Protein AF-0000000085128795 (afdb_homodimer)

Radius of gyration: 24.46 Å; Cα contacts (8 Å, |Δi|>4): 981; chains: 2; bounding box: 59×66×56 Å

Nearest PDB structures (foldseek):
  2ia2-assembly3_B  TM=6.670E-01  e=1.224E-24  Rhodococcus jostii RHA1
  2ia2-assembly1_A  TM=6.596E-01  e=5.952E-24  Rhodococcus jostii RHA1
  2g7u-assembly1_A  TM=6.505E-01  e=7.144E-24  Rhodococcus jostii RHA1
  1mkm-assembly1_B  TM=7.700E-01  e=2.634E-20  Thermotoga maritima
  3r4k-assembly2_D  TM=6.517E-01  e=7.341E-21  Ruegeria sp. TM1040

Foldseek 3Di:
DPCVVVVVVVVVVVPDDVLVVLLVVLLVVCDPVHFKDFLVRSCVVSVHDSVSSVVSQVVCVVVQQWDDDPRMIGGGPVVVVVLCVVLVPDPLQVLLAVLQVVLCVVVVFKKWKWFDDQQWTATQDIDHHVPDDPPPDDHGDIDGLQQDQQSLQQCLPPALVRQCVSVVHFADDAQDPPRDGTSVSSRVQSPVCVVVQKGWDACRNHHQKIKIKGFQAEPVRHGGMIMMTIDGNVPDDPVCVVVSNVSRNVSSVVSNVVCCPPPVPVSD/DPCVVVVVVVVVVVPDDVLVVLLVVLLVVCDPVHFKDFLVRSCVVSVHDSVSSVVSQVVCVVVQQWDDDPRMIGGGPVVVVVLCVVLVPDVLQVLLAVLQVVLCVVVVFKKWKWFDDQQWTATQDIDHHVPDDPPPDDHGDIDGLQQDQQSLQQCLPPALVRQCVSVVHFADDAQDPPRDGGSVSSRVQSPVCVVVQKGWDACRNHHQKIKIKGFQAEPVRHGGMIIMGIDGNVPDDPVCVVVRNVSRNVSSVVSNVVCCPPPVPVSD

Solvent-accessible surface area (backbone atoms only — not comparable to full-atom values): 27539 Å² total; per-residue (Å²): 138,78,67,64,72,61,54,64,61,55,54,53,60,70,39,46,42,62,59,31,53,51,45,52,53,55,58,63,61,46,30,62,94,40,49,66,44,36,64,71,58,49,13,62,74,66,70,44,58,60,68,56,43,48,22,42,49,50,35,36,35,75,66,31,43,25,40,74,59,91,72,34,36,32,72,24,72,50,33,26,40,50,22,26,28,44,53,69,57,31,62,64,47,60,62,36,47,64,51,36,46,54,49,19,67,73,70,63,30,32,19,40,32,29,33,78,54,89,59,25,26,34,27,63,35,71,37,66,43,88,88,47,84,77,62,98,71,47,58,28,36,74,45,55,16,81,30,32,39,47,21,40,22,52,47,30,86,54,50,63,68,58,43,26,60,64,62,72,38,53,71,39,84,64,71,34,93,64,17,39,54,27,42,67,53,43,40,55,53,21,53,53,22,51,74,72,57,38,21,69,46,59,21,25,64,49,79,58,36,26,32,43,12,10,44,20,36,39,84,79,65,46,67,68,26,14,28,29,38,46,40,57,46,89,68,67,52,78,88,47,48,65,56,50,51,51,52,39,43,50,43,20,50,51,45,28,51,48,42,54,69,75,36,55,66,77,50,102,138,77,68,65,71,61,54,62,62,55,54,53,58,70,38,44,41,63,57,32,53,51,44,53,52,56,59,63,61,47,30,62,93,41,50,66,44,36,62,69,59,50,14,63,74,67,70,46,57,60,68,57,45,48,22,42,49,49,36,36,35,75,66,31,42,26,39,74,59,89,72,34,34,31,73,24,72,50,32,26,41,49,23,26,29,42,53,70,58,31,63,65,48,60,62,37,45,64,51,36,46,54,49,19,68,74,70,62,32,31,19,40,33,29,34,77,55,89,60,25,26,32,26,63,34,71,37,67,44,88,88,44,84,77,63,95,70,48,58,30,36,74,46,54,17,79,31,32,37,48,22,40,22,53,46,30,85,53,49,62,68,56,44,26,62,64,63,72,37,52,72,40,83,65,70,34,92,62,17,39,54,27,42,67,55,42,42,55,52,21,52,56,22,50,73,70,56,39,23,69,45,58,20,25,64,48,79,59,37,28,32,43,13,10,45,20,37,39,84,80,64,47,67,70,27,14,29,29,38,47,40,58,46,88,67,67,51,79,87,47,47,67,57,51,51,51,52,38,43,49,44,18,50,51,46,29,51,50,40,55,70,74,36,55,68,75,49,101

InterPro domains:
  IPR005471 Transcription regulator IclR, N-terminal [PF09339] (19-68)
  IPR005471 Transcription regulator IclR, N-terminal [PS51077] (17-77)
  IPR005471 Transcription regulator IclR, N-terminal [SM00346] (17-105)
  IPR014757 Transcription regulator IclR, C-terminal [PF01614] (86-254)
  IPR014757 Transcription regulator IclR, C-terminal [PS51078] (78-261)
  IPR029016 GAF-like domain superfamily [G3DSA:3.30.450.40] (86-261)
  IPR036388 Winged helix-like DNA-binding domain superfamily [G3DSA:1.10.10.10] (9-85)
  IPR036390 Winged helix DNA-binding domain superfamily [SSF46785] (17-87)
  IPR050707 HTH-type Transcriptional Regulators in Metabolic Pathways [PTHR30136] (10-256)

Structure (mmCIF, N/CA/C/O backbone):
data_AF-0000000085128795-model_v1
#
loop_
_entity.id
_entity.type
_entity.pdbx_description
1 polymer 'Transcriptional regulator, IclR family'
#
loop_
_atom_site.group_PDB
_atom_site.id
_atom_site.type_symbol
_atom_site.label_atom_id
_atom_site.label_alt_id
_atom_site.label_comp_id
_atom_site.label_asym_id
_atom_site.label_entity_id
_atom_site.label_seq_id
_atom_site.pdbx_PDB_ins_code
_atom_site.Cartn_x
_atom_site.Cartn_y
_atom_site.Cartn_z
_atom_site.occupancy
_atom_site.B_iso_or_equiv
_atom_site.auth_seq_id
_atom_site.auth_comp_id
_atom_site.auth_asym_id
_atom_site.auth_atom_id
_atom_site.pdbx_PDB_model_num
ATOM 1 N N . MET A 1 1 ? -24.094 -35.375 -10.688 1 26.33 1 MET A N 1
ATOM 2 C CA . MET A 1 1 ? -23.062 -35.125 -9.68 1 26.33 1 MET A CA 1
ATOM 3 C C . MET A 1 1 ? -22.719 -33.625 -9.602 1 26.33 1 MET A C 1
ATOM 5 O O . MET A 1 1 ? -21.672 -33.25 -9.078 1 26.33 1 MET A O 1
ATOM 9 N N . SER A 1 2 ? -23.234 -32.812 -10.508 1 31.98 2 SER A N 1
ATOM 10 C CA . SER A 1 2 ? -23.266 -31.484 -11.117 1 31.98 2 SER A CA 1
ATOM 11 C C . SER A 1 2 ? -23.734 -30.438 -10.117 1 31.98 2 SER A C 1
ATOM 13 O O . SER A 1 2 ? -23.656 -29.234 -10.391 1 31.98 2 SER A O 1
ATOM 15 N N . ASP A 1 3 ? -24.656 -30.844 -9.211 1 33.97 3 ASP A N 1
ATOM 16 C CA . ASP A 1 3 ? -25.594 -29.984 -8.484 1 33.97 3 ASP A CA 1
ATOM 17 C C . ASP A 1 3 ? -24.906 -29.328 -7.285 1 33.97 3 ASP A C 1
ATOM 19 O O . ASP A 1 3 ? -25.531 -28.547 -6.559 1 33.97 3 ASP A O 1
ATOM 23 N N . THR A 1 4 ? -23.875 -29.969 -6.727 1 34.75 4 THR A N 1
ATOM 24 C CA . THR A 1 4 ? -23.312 -29.594 -5.434 1 34.75 4 THR A CA 1
ATOM 25 C C . THR A 1 4 ? -22.609 -28.234 -5.535 1 34.75 4 THR A C 1
ATOM 27 O O . THR A 1 4 ? -22.281 -27.625 -4.516 1 34.75 4 THR A O 1
ATOM 30 N N . SER A 1 5 ? -22.016 -27.953 -6.652 1 36.72 5 SER A N 1
ATOM 31 C CA . SER A 1 5 ? -21.25 -26.719 -6.816 1 36.72 5 SER A CA 1
ATOM 32 C C . SER A 1 5 ? -22.141 -25.484 -6.688 1 36.72 5 SER A C 1
ATOM 34 O O . SER A 1 5 ? -21.641 -24.375 -6.52 1 36.72 5 SER A O 1
ATOM 36 N N . GLU A 1 6 ? -23.422 -25.531 -7.113 1 38.31 6 GLU A N 1
ATOM 37 C CA . GLU A 1 6 ? -24.453 -24.5 -7.086 1 38.31 6 GLU A CA 1
ATOM 38 C C . GLU A 1 6 ? -24.812 -24.125 -5.656 1 38.31 6 GLU A C 1
ATOM 40 O O . GLU A 1 6 ? -25.344 -23.031 -5.414 1 38.31 6 GLU A O 1
ATOM 45 N N . THR A 1 7 ? -24.844 -25.062 -4.668 1 38.91 7 THR A N 1
ATOM 46 C CA . THR A 1 7 ? -25.344 -24.891 -3.309 1 38.91 7 THR A CA 1
ATOM 47 C C . THR A 1 7 ? -24.359 -24.078 -2.477 1 38.91 7 THR A C 1
ATOM 49 O O . THR A 1 7 ? -24.734 -23.469 -1.47 1 38.91 7 THR A O 1
ATOM 52 N N . LEU A 1 8 ? -23.047 -24.312 -2.629 1 39.19 8 LEU A N 1
ATOM 53 C CA . LEU A 1 8 ? -22.047 -23.594 -1.871 1 39.19 8 LEU A CA 1
ATOM 54 C C . LEU A 1 8 ? -22 -22.125 -2.287 1 39.19 8 LEU A C 1
ATOM 56 O O . LEU A 1 8 ? -21.594 -21.266 -1.507 1 39.19 8 LEU A O 1
ATOM 60 N N . SER A 1 9 ? -22.266 -21.766 -3.543 1 43.81 9 SER A N 1
ATOM 61 C CA . SER A 1 9 ? -22.344 -20.406 -4.082 1 43.81 9 SER A CA 1
ATOM 62 C C . SER A 1 9 ? -23.531 -19.656 -3.492 1 43.81 9 SER A C 1
ATOM 64 O O . SER A 1 9 ? -23.438 -18.438 -3.25 1 43.81 9 SER A O 1
ATOM 66 N N . ASN A 1 10 ? -24.688 -20.281 -3.357 1 47.84 10 ASN A N 1
ATOM 67 C CA . ASN A 1 10 ? -25.969 -19.766 -2.895 1 47.84 10 ASN A CA 1
ATOM 68 C C . ASN A 1 10 ? -25.938 -19.422 -1.405 1 47.84 10 ASN A C 1
ATOM 70 O O . ASN A 1 10 ? -26.562 -18.469 -0.963 1 47.84 10 ASN A O 1
ATOM 74 N N . ASP A 1 11 ? -25.328 -20.312 -0.564 1 50.31 11 ASP A N 1
ATOM 75 C CA . ASP A 1 11 ? -25.281 -20.156 0.885 1 50.31 11 ASP A CA 1
ATOM 76 C C . ASP A 1 11 ? -24.391 -18.969 1.274 1 50.31 11 ASP A C 1
ATOM 78 O O . ASP A 1 11 ? -24.594 -18.344 2.311 1 50.31 11 ASP A O 1
ATOM 82 N N . ASN A 1 12 ? -23.359 -18.703 0.501 1 56 12 ASN A N 1
ATOM 83 C CA . ASN A 1 12 ? -22.469 -17.578 0.759 1 56 12 ASN A CA 1
ATOM 84 C C . ASN A 1 12 ? -23.203 -16.25 0.657 1 56 12 ASN A C 1
ATOM 86 O O . ASN A 1 12 ? -22.875 -15.297 1.373 1 56 12 ASN A O 1
ATOM 90 N N . ASP A 1 13 ? -24.203 -16.266 -0.21 1 63.09 13 ASP A N 1
ATOM 91 C CA . ASP A 1 13 ? -25 -15.062 -0.358 1 63.09 13 ASP A CA 1
ATOM 92 C C . ASP A 1 13 ? -25.812 -14.781 0.911 1 63.09 13 ASP A C 1
ATOM 94 O O . ASP A 1 13 ? -26.109 -13.625 1.219 1 63.09 13 ASP A O 1
ATOM 98 N N . ARG A 1 14 ? -26.047 -15.961 1.597 1 70.25 14 ARG A N 1
ATOM 99 C CA . ARG A 1 14 ? -26.859 -15.812 2.797 1 70.25 14 ARG A CA 1
ATOM 100 C C . ARG A 1 14 ? -26.094 -15.078 3.895 1 70.25 14 ARG A C 1
ATOM 102 O O . ARG A 1 14 ? -26.703 -14.391 4.727 1 70.25 14 ARG A O 1
ATOM 109 N N . TYR A 1 15 ? -24.844 -15.047 3.832 1 84.69 15 TYR A N 1
ATOM 110 C CA . TYR A 1 15 ? -24.094 -14.461 4.945 1 84.69 15 TYR A CA 1
ATOM 111 C C . TYR A 1 15 ? -23.391 -13.18 4.52 1 84.69 15 TYR A C 1
ATOM 113 O O . TYR A 1 15 ? -22.641 -12.586 5.301 1 84.69 15 TYR A O 1
ATOM 121 N N . THR A 1 16 ? -23.797 -12.719 3.336 1 87.69 16 THR A N 1
ATOM 122 C CA . THR A 1 16 ? -23.172 -11.5 2.836 1 87.69 16 THR A CA 1
ATOM 123 C C . THR A 1 16 ? -23.812 -10.266 3.463 1 87.69 16 THR A C 1
ATOM 125 O O . THR A 1 16 ? -25.031 -10.211 3.631 1 87.69 16 THR A O 1
ATOM 128 N N . VAL A 1 17 ? -22.984 -9.359 3.869 1 94.81 17 VAL A N 1
ATOM 129 C CA . VAL A 1 17 ? -23.453 -8.047 4.309 1 94.81 17 VAL A CA 1
ATOM 130 C C . VAL A 1 17 ? -23.484 -7.086 3.123 1 94.81 17 VAL A C 1
ATOM 132 O O . VAL A 1 17 ? -22.453 -6.496 2.768 1 94.81 17 VAL A O 1
ATOM 135 N N . PRO A 1 18 ? -24.656 -6.844 2.58 1 93.69 18 PRO A N 1
ATOM 136 C CA . PRO A 1 18 ? -24.75 -6.141 1.3 1 93.69 18 PRO A CA 1
ATOM 137 C C . PRO A 1 18 ? -24.141 -4.738 1.348 1 93.69 18 PRO A C 1
ATOM 139 O O . PRO A 1 18 ? -23.453 -4.336 0.417 1 93.69 18 PRO A O 1
ATOM 142 N N . ALA A 1 19 ? -24.438 -4.008 2.379 1 94.38 19 ALA A N 1
ATOM 143 C CA . ALA A 1 19 ? -23.938 -2.639 2.461 1 94.38 19 ALA A CA 1
ATOM 144 C C . ALA A 1 19 ? -22.422 -2.611 2.492 1 94.38 19 ALA A C 1
ATOM 146 O O . ALA A 1 19 ? -21.797 -1.716 1.92 1 94.38 19 ALA A O 1
ATOM 147 N N . LEU A 1 20 ? -21.859 -3.564 3.199 1 95.94 20 LEU A N 1
ATOM 148 C CA . LEU A 1 20 ? -20.406 -3.68 3.24 1 95.94 20 LEU A CA 1
ATOM 149 C C . LEU A 1 20 ? -19.859 -4.027 1.864 1 95.94 20 LEU A C 1
ATOM 151 O O . LEU A 1 20 ? -18.906 -3.393 1.396 1 95.94 20 LEU A O 1
ATOM 155 N N . GLU A 1 21 ? -20.406 -4.984 1.238 1 95.94 21 GLU A N 1
ATOM 156 C CA . GLU A 1 21 ? -19.984 -5.383 -0.1 1 95.94 21 GLU A CA 1
ATOM 157 C C . GLU A 1 21 ? -20.078 -4.215 -1.079 1 95.94 21 GLU A C 1
ATOM 159 O O . GLU A 1 21 ? -19.141 -3.955 -1.829 1 95.94 21 GLU A O 1
ATOM 164 N N . ARG A 1 22 ? -21.203 -3.523 -1.051 1 95.62 22 ARG A N 1
ATOM 165 C CA . ARG A 1 22 ? -21.422 -2.395 -1.952 1 95.62 22 ARG A CA 1
ATOM 166 C C . ARG A 1 22 ? -20.391 -1.291 -1.696 1 95.62 22 ARG A C 1
ATOM 168 O O . ARG A 1 22 ? -19.875 -0.688 -2.639 1 95.62 22 ARG A O 1
ATOM 175 N N . GLY A 1 23 ? -20.188 -1.008 -0.43 1 96.44 23 GLY A N 1
ATOM 176 C CA . GLY A 1 23 ? -19.203 0.012 -0.087 1 96.44 23 GLY A CA 1
ATOM 177 C C . GLY A 1 23 ? -17.812 -0.309 -0.587 1 96.44 23 GLY A C 1
ATOM 178 O O . GLY A 1 23 ? -17.109 0.571 -1.088 1 96.44 23 GLY A O 1
ATOM 179 N N . LEU A 1 24 ? -17.406 -1.567 -0.455 1 95.5 24 LEU A N 1
ATOM 180 C CA . LEU A 1 24 ? -16.078 -1.993 -0.903 1 95.5 24 LEU A CA 1
ATOM 181 C C . LEU A 1 24 ? -15.992 -1.984 -2.426 1 95.5 24 LEU A C 1
ATOM 183 O O . LEU A 1 24 ? -14.953 -1.643 -2.99 1 95.5 24 LEU A O 1
ATOM 187 N N . ARG A 1 25 ? -17.047 -2.361 -3.074 1 95.31 25 ARG A N 1
ATOM 188 C CA . ARG A 1 25 ? -17.094 -2.268 -4.531 1 95.31 25 ARG A CA 1
ATOM 189 C C . ARG A 1 25 ? -16.984 -0.818 -4.988 1 95.31 25 ARG A C 1
ATOM 191 O O . ARG A 1 25 ? -16.344 -0.53 -6.004 1 95.31 25 ARG A O 1
ATOM 198 N N . LEU A 1 26 ? -17.688 0.051 -4.285 1 96.69 26 LEU A N 1
ATOM 199 C CA . LEU A 1 26 ? -17.594 1.477 -4.582 1 96.69 26 LEU A CA 1
ATOM 200 C C . LEU A 1 26 ? -16.156 1.96 -4.496 1 96.69 26 LEU A C 1
ATOM 202 O O . LEU A 1 26 ? -15.672 2.654 -5.395 1 96.69 26 LEU A O 1
ATOM 206 N N . LEU A 1 27 ? -15.422 1.588 -3.455 1 94.75 27 LEU A N 1
ATOM 207 C CA . LEU A 1 27 ? -14.023 1.962 -3.293 1 94.75 27 LEU A CA 1
ATOM 208 C C . LEU A 1 27 ? -13.18 1.441 -4.453 1 94.75 27 LEU A C 1
ATOM 210 O O . LEU A 1 27 ? -12.281 2.135 -4.934 1 94.75 27 LEU A O 1
ATOM 214 N N . ALA A 1 28 ? -13.547 0.274 -4.91 1 92.19 28 ALA A N 1
ATOM 215 C CA . ALA A 1 28 ? -12.781 -0.39 -5.961 1 92.19 28 ALA A CA 1
ATOM 216 C C . ALA A 1 28 ? -12.977 0.299 -7.309 1 92.19 28 ALA A C 1
ATOM 218 O O . ALA A 1 28 ? -12.25 0.032 -8.266 1 92.19 28 ALA A O 1
ATOM 219 N N . CYS A 1 29 ? -13.969 1.166 -7.434 1 94.12 29 CYS A N 1
ATOM 220 C CA . CYS A 1 29 ? -14.203 1.895 -8.68 1 94.12 29 CYS A CA 1
ATOM 221 C C . CYS A 1 29 ? -13.086 2.9 -8.938 1 94.12 29 CYS A C 1
ATOM 223 O O . CYS A 1 29 ? -12.883 3.326 -10.078 1 94.12 29 CYS A O 1
ATOM 225 N N . PHE A 1 30 ? -12.445 3.328 -7.875 1 92.75 30 PHE A N 1
ATOM 226 C CA . PHE A 1 30 ? -11.352 4.285 -8.016 1 92.75 30 PHE A CA 1
ATOM 227 C C . PHE A 1 30 ? -10.07 3.584 -8.445 1 92.75 30 PHE A C 1
ATOM 229 O O . PHE A 1 30 ? -9.5 2.803 -7.68 1 92.75 30 PHE A O 1
ATOM 236 N N . THR A 1 31 ? -9.656 3.781 -9.68 1 88.19 31 THR A N 1
ATOM 237 C CA . THR A 1 31 ? -8.484 3.139 -10.266 1 88.19 31 THR A CA 1
ATOM 238 C C . THR A 1 31 ? -7.539 4.18 -10.852 1 88.19 31 THR A C 1
ATOM 240 O O . THR A 1 31 ? -7.891 5.352 -10.969 1 88.19 31 THR A O 1
ATOM 243 N N . PRO A 1 32 ? -6.324 3.76 -11.125 1 81.19 32 PRO A N 1
ATOM 244 C CA . PRO A 1 32 ? -5.398 4.707 -11.75 1 81.19 32 PRO A CA 1
ATOM 245 C C . PRO A 1 32 ? -5.949 5.305 -13.047 1 81.19 32 PRO A C 1
ATOM 247 O O . PRO A 1 32 ? -5.711 6.477 -13.336 1 81.19 32 PRO A O 1
ATOM 250 N N . SER A 1 33 ? -6.652 4.57 -13.805 1 85.81 33 SER A N 1
ATOM 251 C CA . SER A 1 33 ? -7.211 5.062 -15.062 1 85.81 33 SER A CA 1
ATOM 252 C C . SER A 1 33 ? -8.445 5.922 -14.82 1 85.81 33 SER A C 1
ATOM 254 O O . SER A 1 33 ? -8.859 6.691 -15.695 1 85.81 33 SER A O 1
ATOM 256 N N . GLN A 1 34 ? -9.086 5.832 -13.664 1 91.75 34 GLN A N 1
ATOM 257 C CA . GLN A 1 34 ? -10.242 6.633 -13.266 1 91.75 34 GLN A CA 1
ATOM 258 C C . GLN A 1 34 ? -10.18 6.996 -11.789 1 91.75 34 GLN A C 1
ATOM 260 O O . GLN A 1 34 ? -10.945 6.461 -10.977 1 91.75 34 GLN A O 1
ATOM 265 N N . PRO A 1 35 ? -9.391 7.969 -11.508 1 90.62 35 PRO A N 1
ATOM 266 C CA . PRO A 1 35 ? -9.109 8.258 -10.102 1 90.62 35 PRO A CA 1
ATOM 267 C C . PRO A 1 35 ? -10.164 9.164 -9.461 1 90.62 35 PRO A C 1
ATOM 269 O O . PRO A 1 35 ? -10.188 9.32 -8.242 1 90.62 35 PRO A O 1
ATOM 272 N N . VAL A 1 36 ? -11.047 9.789 -10.289 1 93.81 36 VAL A N 1
ATOM 273 C CA . VAL A 1 36 ? -12.008 10.758 -9.789 1 93.81 36 VAL A CA 1
ATOM 274 C C . VAL A 1 36 ? -13.422 10.352 -10.211 1 93.81 36 VAL A C 1
ATOM 276 O O . VAL A 1 36 ? -13.633 9.922 -11.352 1 93.81 36 VAL A O 1
ATOM 279 N N . TRP A 1 37 ? -14.289 10.453 -9.258 1 95.88 37 TRP A N 1
ATOM 280 C CA . TRP A 1 37 ? -15.68 10.125 -9.547 1 95.88 37 TRP A CA 1
ATOM 281 C C . TRP A 1 37 ? -16.625 11.172 -8.969 1 95.88 37 TRP A C 1
ATOM 283 O O . TRP A 1 37 ? -16.344 11.758 -7.922 1 95.88 37 TRP A O 1
ATOM 293 N N . SER A 1 38 ? -17.734 11.391 -9.641 1 97.06 38 SER A N 1
ATOM 294 C CA . SER A 1 38 ? -18.859 12.094 -9.047 1 97.06 38 SER A CA 1
ATOM 295 C C . SER A 1 38 ? -19.906 11.109 -8.516 1 97.06 38 SER A C 1
ATOM 297 O O . SER A 1 38 ? -19.953 9.953 -8.945 1 97.06 38 SER A O 1
ATOM 299 N N . ALA A 1 39 ? -20.688 11.609 -7.625 1 96.38 39 ALA A N 1
ATOM 300 C CA . ALA A 1 39 ? -21.703 10.75 -7.016 1 96.38 39 ALA A CA 1
ATOM 301 C C . ALA A 1 39 ? -22.672 10.211 -8.07 1 96.38 39 ALA A C 1
ATOM 303 O O . ALA A 1 39 ? -22.938 9.008 -8.109 1 96.38 39 ALA A O 1
ATOM 304 N N . PRO A 1 40 ? -23.141 11.023 -9.039 1 96.44 40 PRO A N 1
ATOM 305 C CA . PRO A 1 40 ? -24.062 10.5 -10.062 1 96.44 40 PRO A CA 1
ATOM 306 C C . PRO A 1 40 ? -23.391 9.453 -10.953 1 96.44 40 PRO A C 1
ATOM 308 O O . PRO A 1 40 ? -24.031 8.445 -11.305 1 96.44 40 PRO A O 1
ATOM 311 N N . ASP A 1 41 ? -22.219 9.641 -11.312 1 97.19 41 ASP A N 1
ATOM 312 C CA . ASP A 1 41 ? -21.5 8.688 -12.164 1 97.19 41 ASP A CA 1
ATOM 313 C C . ASP A 1 41 ? -21.312 7.352 -11.445 1 97.19 41 ASP A C 1
ATOM 315 O O . ASP A 1 41 ? -21.438 6.289 -12.062 1 97.19 41 ASP A O 1
ATOM 319 N N . LEU A 1 42 ? -21 7.41 -10.156 1 97.31 42 LEU A N 1
ATOM 320 C CA . LEU A 1 42 ? -20.859 6.184 -9.375 1 97.31 42 LEU A CA 1
ATOM 321 C C . LEU A 1 42 ? -22.188 5.441 -9.281 1 97.31 42 LEU A C 1
ATOM 323 O O . LEU A 1 42 ? -22.234 4.215 -9.375 1 97.31 42 LEU A O 1
ATOM 327 N N . ALA A 1 43 ? -23.234 6.191 -9.086 1 97.56 43 ALA A N 1
ATOM 328 C CA . ALA A 1 43 ? -24.562 5.586 -9.008 1 97.56 43 ALA A CA 1
ATOM 329 C C . ALA A 1 43 ? -24.906 4.832 -10.289 1 97.56 43 ALA A C 1
ATOM 331 O O . ALA A 1 43 ? -25.391 3.705 -10.242 1 97.56 43 ALA A O 1
ATOM 332 N N . ARG A 1 44 ? -24.641 5.438 -11.414 1 97.12 44 ARG A N 1
ATOM 333 C CA . ARG A 1 44 ? -24.891 4.82 -12.711 1 97.12 44 ARG A CA 1
ATOM 334 C C . ARG A 1 44 ? -24.031 3.582 -12.906 1 97.12 44 ARG A C 1
ATOM 336 O O . ARG A 1 44 ? -24.531 2.527 -13.305 1 97.12 44 ARG A O 1
ATOM 343 N N . THR A 1 45 ? -22.781 3.699 -12.578 1 95.75 45 THR A N 1
ATOM 344 C CA . THR A 1 45 ? -21.812 2.627 -12.797 1 95.75 45 THR A CA 1
ATOM 345 C C . THR A 1 45 ? -22.141 1.42 -11.922 1 95.75 45 THR A C 1
ATOM 347 O O . THR A 1 45 ? -22 0.275 -12.359 1 95.75 45 THR A O 1
ATOM 350 N N . LEU A 1 46 ? -22.578 1.646 -10.703 1 96.44 46 LEU A N 1
ATOM 351 C CA . LEU A 1 46 ? -22.828 0.568 -9.758 1 96.44 46 LEU A CA 1
ATOM 352 C C . LEU A 1 46 ? -24.297 0.136 -9.797 1 96.44 46 LEU A C 1
ATOM 354 O O . LEU A 1 46 ? -24.688 -0.812 -9.109 1 96.44 46 LEU A O 1
ATOM 358 N N . ALA A 1 47 ? -25.047 0.805 -10.594 1 97.06 47 ALA A N 1
ATOM 359 C CA . ALA A 1 47 ? -26.484 0.528 -10.695 1 97.06 47 ALA A CA 1
ATOM 360 C C . ALA A 1 47 ? -27.141 0.551 -9.312 1 97.06 47 ALA A C 1
ATOM 362 O O . ALA A 1 47 ? -27.844 -0.395 -8.938 1 97.06 47 ALA A O 1
ATOM 363 N N . LEU A 1 48 ? -26.906 1.609 -8.586 1 96.81 48 LEU A N 1
ATOM 364 C CA . LEU A 1 48 ? -27.453 1.826 -7.254 1 96.81 48 LEU A CA 1
ATOM 365 C C . LEU A 1 48 ? -28.188 3.158 -7.184 1 96.81 48 LEU A C 1
ATOM 367 O O . LEU A 1 48 ? -27.859 4.094 -7.922 1 96.81 48 LEU A O 1
ATOM 371 N N . PRO A 1 49 ? -29.188 3.234 -6.297 1 96.12 49 PRO A N 1
ATOM 372 C CA . PRO A 1 49 ? -29.844 4.527 -6.086 1 96.12 49 PRO A CA 1
ATOM 373 C C . PRO A 1 49 ? -28.859 5.613 -5.629 1 96.12 49 PRO A C 1
ATOM 375 O O . PRO A 1 49 ? -27.953 5.336 -4.855 1 96.12 49 PRO A O 1
ATOM 378 N N . ARG A 1 50 ? -29.141 6.852 -6.07 1 95.19 50 ARG A N 1
ATOM 379 C CA . ARG A 1 50 ? -28.281 7.98 -5.746 1 95.19 50 ARG A CA 1
ATOM 380 C C . ARG A 1 50 ? -28.188 8.172 -4.234 1 95.19 50 ARG A C 1
ATOM 382 O O . ARG A 1 50 ? -27.125 8.523 -3.719 1 95.19 50 ARG A O 1
ATOM 389 N N . SER A 1 51 ? -29.25 7.93 -3.584 1 94.44 51 SER A N 1
ATOM 390 C CA . SER A 1 51 ? -29.25 8.117 -2.137 1 94.44 51 SER A CA 1
ATOM 391 C C . SER A 1 51 ? -28.344 7.113 -1.444 1 94.44 51 SER A C 1
ATOM 393 O O . SER A 1 51 ? -27.672 7.449 -0.465 1 94.44 51 SER A O 1
ATOM 395 N N . THR A 1 52 ? -28.312 5.949 -1.923 1 94.75 52 THR A N 1
ATOM 396 C CA . THR A 1 52 ? -27.453 4.902 -1.388 1 94.75 52 THR A CA 1
ATOM 397 C C . THR A 1 52 ? -25.984 5.262 -1.592 1 94.75 52 THR A C 1
ATOM 399 O O . THR A 1 52 ? -25.172 5.172 -0.659 1 94.75 52 THR A O 1
ATOM 402 N N . VAL A 1 53 ? -25.688 5.688 -2.762 1 96.88 53 VAL A N 1
ATOM 403 C CA . VAL A 1 53 ? -24.312 6.051 -3.092 1 96.88 53 VAL A CA 1
ATOM 404 C C . VAL A 1 53 ? -23.875 7.25 -2.248 1 96.88 53 VAL A C 1
ATOM 406 O O . VAL A 1 53 ? -22.75 7.273 -1.725 1 96.88 53 VAL A O 1
ATOM 409 N N . PHE A 1 54 ? -24.766 8.156 -2.123 1 95.38 54 PHE A N 1
ATOM 410 C CA . PHE A 1 54 ? -24.438 9.344 -1.341 1 95.38 54 PHE A CA 1
ATOM 411 C C . PHE A 1 54 ? -24.094 8.969 0.099 1 95.38 54 PHE A C 1
ATOM 413 O O . PHE A 1 54 ? -23.141 9.484 0.676 1 95.38 54 PHE A O 1
ATOM 420 N N . ARG A 1 55 ? -24.875 8.133 0.672 1 96.38 55 ARG A N 1
ATOM 421 C CA . ARG A 1 55 ? -24.625 7.711 2.047 1 96.38 55 ARG A CA 1
ATOM 422 C C . ARG A 1 55 ? -23.312 6.953 2.16 1 96.38 55 ARG A C 1
ATOM 424 O O . ARG A 1 55 ? -22.578 7.105 3.143 1 96.38 55 ARG A O 1
ATOM 431 N N . MET A 1 56 ? -23.078 6.137 1.218 1 97.19 56 MET A N 1
ATOM 432 C CA . MET A 1 56 ? -21.812 5.41 1.218 1 97.19 56 MET A CA 1
ATOM 433 C C . MET A 1 56 ? -20.625 6.367 1.097 1 97.19 56 MET A C 1
ATOM 435 O O . MET A 1 56 ? -19.641 6.234 1.822 1 97.19 56 MET A O 1
ATOM 439 N N . LEU A 1 57 ? -20.797 7.289 0.183 1 97.38 57 LEU A N 1
ATOM 440 C CA . LEU A 1 57 ? -19.734 8.273 -0.02 1 97.38 57 LEU A CA 1
ATOM 441 C C . LEU A 1 57 ? -19.484 9.07 1.256 1 97.38 57 LEU A C 1
ATOM 443 O O . LEU A 1 57 ? -18.328 9.297 1.635 1 97.38 57 LEU A O 1
ATOM 447 N N . THR A 1 58 ? -20.531 9.469 1.87 1 96.19 58 THR A N 1
ATOM 448 C CA . THR A 1 58 ? -20.422 10.234 3.107 1 96.19 58 THR A CA 1
ATOM 449 C C . THR A 1 58 ? -19.719 9.414 4.188 1 96.19 58 THR A C 1
ATOM 451 O O . THR A 1 58 ? -18.844 9.914 4.887 1 96.19 58 THR A O 1
ATOM 454 N N . THR A 1 59 ? -20.109 8.18 4.328 1 96.5 59 THR A N 1
ATOM 455 C CA . THR A 1 59 ? -19.516 7.285 5.309 1 96.5 59 THR A CA 1
ATOM 456 C C . THR A 1 59 ? -18.016 7.113 5.035 1 96.5 59 THR A C 1
ATOM 458 O O . THR A 1 59 ? -17.203 7.246 5.945 1 96.5 59 THR A O 1
ATOM 461 N N . LEU A 1 60 ? -17.656 6.824 3.801 1 96.62 60 LEU A N 1
ATOM 462 C CA . LEU A 1 60 ? -16.281 6.602 3.402 1 96.62 60 LEU A CA 1
ATOM 463 C C . LEU A 1 60 ? -15.445 7.871 3.572 1 96.62 60 LEU A C 1
ATOM 465 O O . LEU A 1 60 ? -14.273 7.805 3.945 1 96.62 60 LEU A O 1
ATOM 469 N N . GLU A 1 61 ? -16.062 9.008 3.236 1 94.75 61 GLU A N 1
ATOM 470 C CA . GLU A 1 61 ? -15.375 10.289 3.42 1 94.75 61 GLU A CA 1
ATOM 471 C C . GLU A 1 61 ? -15.102 10.562 4.895 1 94.75 61 GLU A C 1
ATOM 473 O O . GLU A 1 61 ? -13.984 10.938 5.262 1 94.75 61 GLU A O 1
ATOM 478 N N . ASN A 1 62 ? -16.078 10.32 5.734 1 92.75 62 ASN A N 1
ATOM 479 C CA . ASN A 1 62 ? -15.938 10.555 7.168 1 92.75 62 ASN A CA 1
ATOM 480 C C . ASN A 1 62 ? -14.867 9.664 7.781 1 92.75 62 ASN A C 1
ATOM 482 O O . ASN A 1 62 ? -14.195 10.062 8.742 1 92.75 62 ASN A O 1
ATOM 486 N N . MET A 1 63 ? -14.695 8.562 7.191 1 93.12 63 MET A N 1
ATOM 487 C CA . MET A 1 63 ? -13.727 7.613 7.734 1 93.12 63 MET A CA 1
ATOM 488 C C . MET A 1 63 ? -12.367 7.797 7.078 1 93.12 63 MET A C 1
ATOM 490 O O . MET A 1 63 ? -11.422 7.059 7.379 1 93.12 63 MET A O 1
ATOM 494 N N . GLY A 1 64 ? -12.25 8.656 6.121 1 91.62 64 GLY A N 1
ATOM 495 C CA . GLY A 1 64 ? -10.961 9.016 5.535 1 91.62 64 GLY A CA 1
ATOM 496 C C . GLY A 1 64 ? -10.602 8.18 4.324 1 91.62 64 GLY A C 1
ATOM 497 O O . GLY A 1 64 ? -9.531 8.352 3.742 1 91.62 64 GLY A O 1
ATOM 498 N N . TYR A 1 65 ? -11.469 7.246 3.873 1 93.88 65 TYR A N 1
ATOM 499 C CA . TYR A 1 65 ? -11.188 6.391 2.729 1 93.88 65 TYR A CA 1
ATOM 500 C C . TYR A 1 65 ? -11.375 7.148 1.419 1 93.88 65 TYR A C 1
ATOM 502 O O . TYR A 1 65 ? -10.852 6.742 0.379 1 93.88 65 TYR A O 1
ATOM 510 N N . LEU A 1 66 ? -12.188 8.211 1.537 1 94.19 66 LEU A N 1
ATOM 511 C CA . LEU A 1 66 ? -12.375 9.102 0.4 1 94.19 66 LEU A CA 1
ATOM 512 C C . LEU A 1 66 ? -12.141 10.555 0.809 1 94.19 66 LEU A C 1
ATOM 514 O O . LEU A 1 66 ? -12.266 10.898 1.986 1 94.19 66 LEU A O 1
ATOM 518 N N . GLN A 1 67 ? -11.758 11.32 -0.081 1 91.31 67 GLN A N 1
ATOM 519 C CA . GLN A 1 67 ? -11.672 12.766 0.043 1 91.31 67 GLN A CA 1
ATOM 520 C C . GLN A 1 67 ? -12.531 13.469 -1.003 1 91.31 67 GLN A C 1
ATOM 522 O O . GLN A 1 67 ? -12.578 13.047 -2.16 1 91.31 67 GLN A O 1
ATOM 527 N N . ARG A 1 68 ? -13.172 14.453 -0.566 1 92 68 ARG A N 1
ATOM 528 C CA . ARG A 1 68 ? -14.078 15.172 -1.449 1 92 68 ARG A CA 1
ATOM 529 C C . ARG A 1 68 ? -13.531 16.547 -1.797 1 92 68 ARG A C 1
ATOM 531 O O . ARG A 1 68 ? -12.977 17.234 -0.936 1 92 68 ARG A O 1
ATOM 538 N N . SER A 1 69 ? -13.508 16.906 -2.994 1 89.31 69 SER A N 1
ATOM 539 C CA . SER A 1 69 ? -13.258 18.25 -3.502 1 89.31 69 SER A CA 1
ATOM 540 C C . SER A 1 69 ? -14.414 18.75 -4.371 1 89.31 69 SER A C 1
ATOM 542 O O . SER A 1 69 ? -14.523 18.359 -5.535 1 89.31 69 SER A O 1
ATOM 544 N N . GLY A 1 70 ? -15.172 19.609 -3.764 1 91.94 70 GLY A N 1
ATOM 545 C CA . GLY A 1 70 ? -16.391 19.969 -4.477 1 91.94 70 GLY A CA 1
ATOM 546 C C . GLY A 1 70 ? -17.359 18.812 -4.613 1 91.94 70 GLY A C 1
ATOM 547 O O . GLY A 1 70 ? -17.797 18.234 -3.615 1 91.94 70 GLY A O 1
ATOM 548 N N . THR A 1 71 ? -17.594 18.422 -5.875 1 92.88 71 THR A N 1
ATOM 549 C CA . THR A 1 71 ? -18.516 17.328 -6.133 1 92.88 71 THR A CA 1
ATOM 550 C C . THR A 1 71 ? -17.75 16.078 -6.547 1 92.88 71 THR A C 1
ATOM 552 O O . THR A 1 71 ? -18.359 15.078 -6.941 1 92.88 71 THR A O 1
ATOM 555 N N . GLU A 1 72 ? -16.484 16.172 -6.453 1 94.88 72 GLU A N 1
ATOM 556 C CA . GLU A 1 72 ? -15.648 15.062 -6.91 1 94.88 72 GLU A CA 1
ATOM 557 C C . GLU A 1 72 ? -15.023 14.32 -5.734 1 94.88 72 GLU A C 1
ATOM 559 O O . GLU A 1 72 ? -14.68 14.93 -4.719 1 94.88 72 GLU A O 1
ATOM 564 N N . TYR A 1 73 ? -14.93 13.07 -5.918 1 95.12 73 TYR A N 1
ATOM 565 C CA . TYR A 1 73 ? -14.359 12.211 -4.891 1 95.12 73 TYR A CA 1
ATOM 566 C C . TYR A 1 73 ? -13.094 11.531 -5.395 1 95.12 73 TYR A C 1
ATOM 568 O O . TYR A 1 73 ? -13 11.164 -6.57 1 95.12 73 TYR A O 1
ATOM 576 N N . ARG A 1 74 ? -12.117 11.297 -4.461 1 93.5 74 ARG A N 1
ATOM 577 C CA . ARG A 1 74 ? -10.891 10.531 -4.672 1 93.5 74 ARG A CA 1
ATOM 578 C C . ARG A 1 74 ? -10.57 9.656 -3.463 1 93.5 74 ARG A C 1
ATOM 580 O O . ARG A 1 74 ? -11.148 9.844 -2.387 1 93.5 74 ARG A O 1
ATOM 587 N N . LEU A 1 75 ? -9.727 8.734 -3.732 1 91 75 LEU A N 1
ATOM 588 C CA . LEU A 1 75 ? -9.305 7.922 -2.598 1 91 75 LEU A CA 1
ATOM 589 C C . LEU A 1 75 ? -8.602 8.773 -1.547 1 91 75 LEU A C 1
ATOM 591 O O . LEU A 1 75 ? -7.84 9.688 -1.888 1 91 75 LEU A O 1
ATOM 595 N N . GLY A 1 76 ? -8.922 8.492 -0.297 1 89.62 76 GLY A N 1
ATOM 596 C CA . GLY A 1 76 ? -8.266 9.164 0.813 1 89.62 76 GLY A CA 1
ATOM 597 C C . GLY A 1 76 ? -7.121 8.359 1.407 1 89.62 76 GLY A C 1
ATOM 598 O O . GLY A 1 76 ? -6.895 7.211 1.014 1 89.62 76 GLY A O 1
ATOM 599 N N . LEU A 1 77 ? -6.426 8.844 2.4 1 86.94 77 LEU A N 1
ATOM 600 C CA . LEU A 1 77 ? -5.168 8.312 2.92 1 86.94 77 LEU A CA 1
ATOM 601 C C . LEU A 1 77 ? -5.406 7.031 3.713 1 86.94 77 LEU A C 1
ATOM 603 O O . LEU A 1 77 ? -4.488 6.223 3.885 1 86.94 77 LEU A O 1
ATOM 607 N N . SER A 1 78 ? -6.633 6.867 4.215 1 88.81 78 SER A N 1
ATOM 608 C CA . SER A 1 78 ? -6.906 5.711 5.059 1 88.81 78 SER A CA 1
ATOM 609 C C . SER A 1 78 ? -6.734 4.406 4.281 1 88.81 78 SER A C 1
ATOM 611 O O . SER A 1 78 ? -6.543 3.346 4.875 1 88.81 78 SER A O 1
ATOM 613 N N . VAL A 1 79 ? -6.816 4.496 2.93 1 89.06 79 VAL A N 1
ATOM 614 C CA . VAL A 1 79 ? -6.688 3.285 2.125 1 89.06 79 VAL A CA 1
ATOM 615 C C . VAL A 1 79 ? -5.258 2.75 2.221 1 89.06 79 VAL A C 1
ATOM 617 O O . VAL A 1 79 ? -5.008 1.579 1.931 1 89.06 79 VAL A O 1
ATOM 620 N N . LEU A 1 80 ? -4.297 3.58 2.576 1 86.94 80 LEU A N 1
ATOM 621 C CA . LEU A 1 80 ? -2.896 3.18 2.646 1 86.94 80 LEU A CA 1
ATOM 622 C C . LEU A 1 80 ? -2.639 2.32 3.877 1 86.94 80 LEU A C 1
ATOM 624 O O . LEU A 1 80 ? -1.738 1.477 3.873 1 86.94 80 LEU A O 1
ATOM 628 N N . ARG A 1 81 ? -3.426 2.594 4.875 1 84.75 81 ARG A N 1
ATOM 629 C CA . ARG A 1 81 ? -3.215 1.91 6.148 1 84.75 81 ARG A CA 1
ATOM 630 C C . ARG A 1 81 ? -3.326 0.398 5.98 1 84.75 81 ARG A C 1
ATOM 632 O O . ARG A 1 81 ? -2.477 -0.35 6.469 1 84.75 81 ARG A O 1
ATOM 639 N N . LEU A 1 82 ? -4.32 0.017 5.273 1 85.19 82 LEU A N 1
ATOM 640 C CA . LEU A 1 82 ? -4.574 -1.413 5.137 1 85.19 82 LEU A CA 1
ATOM 641 C C . LEU A 1 82 ? -3.449 -2.094 4.367 1 85.19 82 LEU A C 1
ATOM 643 O O . LEU A 1 82 ? -3.012 -3.188 4.734 1 85.19 82 LEU A O 1
ATOM 647 N N . GLY A 1 83 ? -3.049 -1.486 3.277 1 85.56 83 GLY A N 1
ATOM 648 C CA . GLY A 1 83 ? -1.924 -2.031 2.533 1 85.56 83 GLY A CA 1
ATOM 649 C C . GLY A 1 83 ? -0.658 -2.143 3.361 1 85.56 83 GLY A C 1
ATOM 650 O O . GLY A 1 83 ? 0.035 -3.162 3.312 1 85.56 83 GLY A O 1
ATOM 651 N N . TYR A 1 84 ? -0.419 -1.143 4.105 1 84.12 84 TYR A N 1
ATOM 652 C CA . TYR A 1 84 ? 0.72 -1.144 5.016 1 84.12 84 TYR A CA 1
ATOM 653 C C . TYR A 1 84 ? 0.598 -2.264 6.043 1 84.12 84 TYR A C 1
ATOM 655 O O . TYR A 1 84 ? 1.56 -2.994 6.289 1 84.12 84 TYR A O 1
ATOM 663 N N . ASP A 1 85 ? -0.49 -2.297 6.691 1 83.69 85 ASP A N 1
ATOM 664 C CA 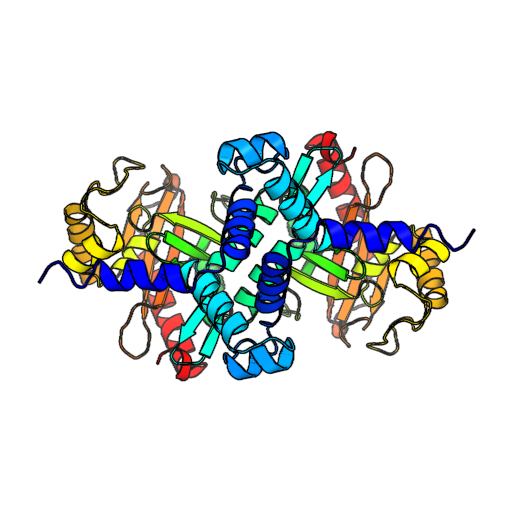. ASP A 1 85 ? -0.704 -3.305 7.727 1 83.69 85 ASP A CA 1
ATOM 665 C C . ASP A 1 85 ? -0.484 -4.711 7.172 1 83.69 85 ASP A C 1
ATOM 667 O O . ASP A 1 85 ? 0.104 -5.562 7.844 1 83.69 85 ASP A O 1
ATOM 671 N N . TYR A 1 86 ? -0.896 -4.871 5.98 1 85.25 86 TYR A N 1
ATOM 672 C CA . TYR A 1 86 ? -0.683 -6.164 5.344 1 85.25 86 TYR A CA 1
ATOM 673 C C . TYR A 1 86 ? 0.803 -6.43 5.125 1 85.25 86 TYR A C 1
ATOM 675 O O . TYR A 1 86 ? 1.318 -7.477 5.531 1 85.25 86 TYR A O 1
ATOM 683 N N . LEU A 1 87 ? 1.457 -5.516 4.516 1 82.56 87 LEU A N 1
ATOM 684 C CA . LEU A 1 87 ? 2.854 -5.711 4.141 1 82.56 87 LEU A CA 1
ATOM 685 C C . LEU A 1 87 ? 3.738 -5.828 5.379 1 82.56 87 LEU A C 1
ATOM 687 O O . LEU A 1 87 ? 4.73 -6.562 5.367 1 82.56 87 LEU A O 1
ATOM 691 N N . SER A 1 88 ? 3.389 -5.078 6.375 1 78.88 88 SER A N 1
ATOM 692 C CA . SER A 1 88 ? 4.184 -5.078 7.598 1 78.88 88 SER A CA 1
ATOM 693 C C . SER A 1 88 ? 4.047 -6.398 8.344 1 78.88 88 SER A C 1
ATOM 695 O O . SER A 1 88 ? 4.855 -6.707 9.227 1 78.88 88 SER A O 1
ATOM 697 N N . THR A 1 89 ? 3.057 -7.102 8.016 1 75.06 89 THR A N 1
ATOM 698 C CA . THR A 1 89 ? 2.846 -8.359 8.727 1 75.06 89 THR A CA 1
ATOM 699 C C . THR A 1 89 ? 3.096 -9.547 7.809 1 75.06 89 THR A C 1
ATOM 701 O O . THR A 1 89 ? 2.924 -10.695 8.219 1 75.06 89 THR A O 1
ATOM 704 N N . GLN A 1 90 ? 3.439 -9.219 6.578 1 73.38 90 GLN A N 1
ATOM 705 C CA . GLN A 1 90 ? 3.709 -10.297 5.629 1 73.38 90 GLN A CA 1
ATOM 706 C C . GLN A 1 90 ? 5.172 -10.727 5.688 1 73.38 90 GLN A C 1
ATOM 708 O O . GLN A 1 90 ? 6.043 -10.062 5.121 1 73.38 90 GLN A O 1
ATOM 713 N N . PRO A 1 91 ? 5.395 -11.742 6.336 1 68.25 91 PRO A N 1
ATOM 714 C CA . PRO A 1 91 ? 6.777 -12.188 6.523 1 68.25 91 PRO A CA 1
ATOM 715 C C . PRO A 1 91 ? 7.512 -12.406 5.203 1 68.25 91 PRO A C 1
ATOM 717 O O . PRO A 1 91 ? 8.703 -12.109 5.098 1 68.25 91 PRO A O 1
ATOM 720 N N . LEU A 1 92 ? 6.809 -12.859 4.238 1 79.88 92 LEU A N 1
ATOM 721 C CA . LEU A 1 92 ? 7.465 -13.195 2.979 1 79.88 92 LEU A CA 1
ATOM 722 C C . LEU A 1 92 ? 8.016 -11.945 2.303 1 79.88 92 LEU A C 1
ATOM 724 O O . LEU A 1 92 ? 9.133 -11.961 1.779 1 79.88 92 LEU A O 1
ATOM 728 N N . ALA A 1 93 ? 7.223 -10.914 2.301 1 79.75 93 ALA A N 1
ATOM 729 C CA . ALA A 1 93 ? 7.684 -9.672 1.688 1 79.75 93 ALA A CA 1
ATOM 730 C C . ALA A 1 93 ? 8.898 -9.109 2.426 1 79.75 93 ALA A C 1
ATOM 732 O O . ALA A 1 93 ? 9.844 -8.641 1.799 1 79.75 93 ALA A O 1
ATOM 733 N N . GLN A 1 94 ? 8.859 -9.18 3.658 1 76.25 94 GLN A N 1
ATOM 734 C CA . GLN A 1 94 ? 9.961 -8.672 4.469 1 76.25 94 GLN A CA 1
ATOM 735 C C . GLN A 1 94 ? 11.219 -9.516 4.277 1 76.25 94 GLN A C 1
ATOM 737 O O . GLN A 1 94 ? 12.32 -8.977 4.125 1 76.25 94 GLN A O 1
ATOM 742 N N . LEU A 1 95 ? 11.07 -10.805 4.219 1 80.69 95 LEU A N 1
ATOM 743 C CA . LEU A 1 95 ? 12.188 -11.727 4.059 1 80.69 95 LEU A CA 1
ATOM 744 C C . LEU A 1 95 ? 12.773 -11.633 2.652 1 80.69 95 LEU A C 1
ATOM 746 O O . LEU A 1 95 ? 13.953 -11.906 2.447 1 80.69 95 LEU A O 1
ATOM 750 N N . ALA A 1 96 ? 11.945 -11.266 1.778 1 88.88 96 ALA A N 1
ATOM 751 C CA . ALA A 1 96 ? 12.352 -11.258 0.376 1 88.88 96 ALA A CA 1
ATOM 752 C C . ALA A 1 96 ? 13.203 -10.023 0.058 1 88.88 96 ALA A C 1
ATOM 754 O O . ALA A 1 96 ? 13.961 -10.023 -0.911 1 88.88 96 ALA A O 1
ATOM 755 N N . GLU A 1 97 ? 13.094 -9.016 0.862 1 85.81 97 GLU A N 1
ATOM 756 C CA . GLU A 1 97 ? 13.695 -7.727 0.54 1 85.81 97 GLU A CA 1
ATOM 757 C C . GLU A 1 97 ? 15.211 -7.859 0.364 1 85.81 97 GLU A C 1
ATOM 759 O O . GLU A 1 97 ? 15.758 -7.461 -0.666 1 85.81 97 GLU A O 1
ATOM 764 N N . PRO A 1 98 ? 15.93 -8.445 1.33 1 86.62 98 PRO A N 1
ATOM 765 C CA . PRO A 1 98 ? 17.375 -8.57 1.151 1 86.62 98 PRO A CA 1
ATOM 766 C C . PRO A 1 98 ? 17.75 -9.477 -0.019 1 86.62 98 PRO A C 1
ATOM 768 O O . PRO A 1 98 ? 18.766 -9.25 -0.679 1 86.62 98 PRO A O 1
ATOM 771 N N . VAL A 1 99 ? 16.984 -10.469 -0.227 1 92.88 99 VAL A N 1
ATOM 772 C CA . VAL A 1 99 ? 17.25 -11.398 -1.328 1 92.88 99 VAL A CA 1
ATOM 773 C C . VAL A 1 99 ? 17.062 -10.672 -2.66 1 92.88 99 VAL A C 1
ATOM 775 O O . VAL A 1 99 ? 17.891 -10.797 -3.562 1 92.88 99 VAL A O 1
ATOM 778 N N . LEU A 1 100 ? 16.016 -9.906 -2.736 1 93.12 100 LEU A N 1
ATOM 779 C CA . LEU A 1 100 ? 15.734 -9.141 -3.947 1 93.12 100 LEU A CA 1
ATOM 780 C C . LEU A 1 100 ? 16.781 -8.055 -4.164 1 93.12 100 LEU A C 1
ATOM 782 O O . LEU A 1 100 ? 17.172 -7.785 -5.301 1 93.12 100 LEU A O 1
ATOM 786 N N . GLN A 1 101 ? 17.188 -7.48 -3.135 1 89.44 101 GLN A N 1
ATOM 787 C CA . GLN A 1 101 ? 18.219 -6.445 -3.219 1 89.44 101 GLN A CA 1
ATOM 788 C C . GLN A 1 101 ? 19.531 -7.016 -3.762 1 89.44 101 GLN A C 1
ATOM 790 O O . GLN A 1 101 ? 20.141 -6.43 -4.66 1 89.44 101 GLN A O 1
ATOM 795 N N . ALA A 1 102 ? 19.953 -8.094 -3.172 1 92.44 102 ALA A N 1
ATOM 796 C CA . ALA A 1 102 ? 21.188 -8.742 -3.627 1 92.44 102 ALA A CA 1
ATOM 797 C C . ALA A 1 102 ? 21.094 -9.133 -5.098 1 92.44 102 ALA A C 1
ATOM 799 O O . ALA A 1 102 ? 22.031 -8.93 -5.863 1 92.44 102 ALA A O 1
ATOM 800 N N . LEU A 1 103 ? 20 -9.648 -5.465 1 94.31 103 LEU A N 1
ATOM 801 C CA . LEU A 1 103 ? 19.766 -10.055 -6.852 1 94.31 103 LEU A CA 1
ATOM 802 C C . LEU A 1 103 ? 19.797 -8.844 -7.781 1 94.31 103 LEU A C 1
ATOM 804 O O . LEU A 1 103 ? 20.406 -8.898 -8.852 1 94.31 103 LEU A O 1
ATOM 808 N N . CYS A 1 104 ? 19.141 -7.816 -7.422 1 91.12 104 CYS A N 1
ATOM 809 C CA . CYS A 1 104 ? 19.109 -6.578 -8.195 1 91.12 104 CYS A CA 1
ATOM 810 C C . CYS A 1 104 ? 20.516 -6.023 -8.375 1 91.12 104 CYS A C 1
ATOM 812 O O . CYS A 1 104 ? 20.891 -5.602 -9.469 1 91.12 104 CYS A O 1
ATOM 814 N N . GLU A 1 105 ? 21.234 -6.016 -7.324 1 88.69 105 GLU A N 1
ATOM 815 C CA . GLU A 1 105 ? 22.594 -5.5 -7.367 1 88.69 105 GLU A CA 1
ATOM 816 C C . GLU A 1 105 ? 23.469 -6.344 -8.281 1 88.69 105 GLU A C 1
ATOM 818 O O . GLU A 1 105 ? 24.312 -5.812 -9.008 1 88.69 105 GLU A O 1
ATOM 823 N N . ARG A 1 106 ? 23.312 -7.598 -8.219 1 90.31 106 ARG A N 1
ATOM 824 C CA . ARG A 1 106 ? 24.125 -8.508 -9.031 1 90.31 106 ARG A CA 1
ATOM 825 C C . ARG A 1 106 ? 23.75 -8.398 -10.5 1 90.31 106 ARG A C 1
ATOM 827 O O . ARG A 1 106 ? 24.625 -8.43 -11.367 1 90.31 106 ARG A O 1
ATOM 834 N N . LEU A 1 107 ? 22.453 -8.227 -10.789 1 88.75 107 LEU A N 1
ATOM 835 C CA . LEU A 1 107 ? 21.984 -8.297 -12.172 1 88.75 107 LEU A CA 1
ATOM 836 C C . LEU A 1 107 ? 21.891 -6.91 -12.781 1 88.75 107 LEU A C 1
ATOM 838 O O . LEU A 1 107 ? 21.984 -6.758 -14.008 1 88.75 107 LEU A O 1
ATOM 842 N N . GLY A 1 108 ? 21.578 -6.008 -11.93 1 86.31 108 GLY A N 1
ATOM 843 C CA . GLY A 1 108 ? 21.359 -4.652 -12.414 1 86.31 108 GLY A CA 1
ATOM 844 C C . GLY A 1 108 ? 19.969 -4.43 -12.984 1 86.31 108 GLY A C 1
ATOM 845 O O . GLY A 1 108 ? 19.766 -3.498 -13.766 1 86.31 108 GLY A O 1
ATOM 846 N N . PHE A 1 109 ? 19.031 -5.348 -12.695 1 87.94 109 PHE A N 1
ATOM 847 C CA . PHE A 1 109 ? 17.672 -5.258 -13.203 1 87.94 109 PHE A CA 1
ATOM 848 C C . PHE A 1 109 ? 16.672 -5.223 -12.062 1 87.94 109 PHE A C 1
ATOM 850 O O . PHE A 1 109 ? 17 -5.547 -10.922 1 87.94 109 PHE A O 1
ATOM 857 N N . THR A 1 110 ? 15.477 -4.809 -12.375 1 89.38 110 THR A N 1
ATOM 858 C CA . THR A 1 110 ? 14.406 -4.809 -11.391 1 89.38 110 THR A CA 1
ATOM 859 C C . THR A 1 110 ? 14.047 -6.23 -10.977 1 89.38 110 THR A C 1
ATOM 861 O O . THR A 1 110 ? 13.977 -7.129 -11.812 1 89.38 110 THR A O 1
ATOM 864 N N . THR A 1 111 ? 13.891 -6.379 -9.727 1 92.75 111 THR A N 1
ATOM 865 C CA . THR A 1 111 ? 13.484 -7.668 -9.172 1 92.75 111 THR A CA 1
ATOM 866 C C . THR A 1 111 ? 12.164 -7.539 -8.422 1 92.75 111 THR A C 1
ATOM 868 O O . THR A 1 111 ? 11.875 -6.496 -7.832 1 92.75 111 THR A O 1
ATOM 871 N N . ASN A 1 112 ? 11.375 -8.633 -8.461 1 93.5 112 ASN A N 1
ATOM 872 C CA . ASN A 1 112 ? 10.031 -8.594 -7.891 1 93.5 112 ASN A CA 1
ATOM 873 C C . ASN A 1 112 ? 9.695 -9.891 -7.172 1 93.5 112 ASN A C 1
ATOM 875 O O . ASN A 1 112 ? 10.258 -10.945 -7.48 1 93.5 112 ASN A O 1
ATOM 879 N N . LEU A 1 113 ? 8.812 -9.742 -6.246 1 94.44 113 LEU A N 1
ATOM 880 C CA . LEU A 1 113 ? 8.117 -10.852 -5.617 1 94.44 113 LEU A CA 1
ATOM 881 C C . LEU A 1 113 ? 6.602 -10.703 -5.754 1 94.44 113 LEU A C 1
ATOM 883 O O . LEU A 1 113 ? 6.066 -9.609 -5.531 1 94.44 113 LEU A O 1
ATOM 887 N N . ALA A 1 114 ? 5.992 -11.742 -6.145 1 94.81 114 ALA A N 1
ATOM 888 C CA . ALA A 1 114 ? 4.547 -11.672 -6.348 1 94.81 114 ALA A CA 1
ATOM 889 C C . ALA A 1 114 ? 3.844 -12.883 -5.754 1 94.81 114 ALA A C 1
ATOM 891 O O . ALA A 1 114 ? 4.461 -13.938 -5.57 1 94.81 114 ALA A O 1
ATOM 892 N N . LEU A 1 115 ? 2.598 -12.688 -5.395 1 94.19 115 LEU A N 1
ATOM 893 C CA . LEU A 1 115 ? 1.719 -13.742 -4.902 1 94.19 115 LEU A CA 1
ATOM 894 C C . LEU A 1 115 ? 0.539 -13.953 -5.844 1 94.19 115 LEU A C 1
ATOM 896 O O . LEU A 1 115 ? 0.206 -13.07 -6.637 1 94.19 115 LEU A O 1
ATOM 900 N N . LEU A 1 116 ? 0.007 -15.172 -5.758 1 93.38 116 LEU A N 1
ATOM 901 C CA . LEU A 1 116 ? -1.184 -15.477 -6.543 1 93.38 116 LEU A CA 1
ATOM 902 C C . LEU A 1 116 ? -2.451 -15.141 -5.762 1 93.38 116 LEU A C 1
ATOM 904 O O . LEU A 1 116 ? -2.59 -15.539 -4.602 1 93.38 116 LEU A O 1
ATOM 908 N N . ASP A 1 117 ? -3.268 -14.375 -6.328 1 90.81 117 ASP A N 1
ATOM 909 C CA . ASP A 1 117 ? -4.598 -14.086 -5.801 1 90.81 117 ASP A CA 1
ATOM 910 C C . ASP A 1 117 ? -5.672 -14.328 -6.863 1 90.81 117 ASP A C 1
ATOM 912 O O . ASP A 1 117 ? -5.949 -13.445 -7.68 1 90.81 117 ASP A O 1
ATOM 916 N N . GLY A 1 118 ? -6.348 -15.484 -6.68 1 89.44 118 GLY A N 1
ATOM 917 C CA . GLY A 1 118 ? -7.234 -15.859 -7.77 1 89.44 118 GLY A CA 1
ATOM 918 C C . GLY A 1 118 ? -6.523 -15.992 -9.102 1 89.44 118 GLY A C 1
ATOM 919 O O . GLY A 1 118 ? -5.555 -16.75 -9.227 1 89.44 118 GLY A O 1
ATOM 920 N N . THR A 1 119 ? -7.004 -15.141 -10.078 1 93.19 119 THR A N 1
ATOM 921 C CA . THR A 1 119 ? -6.453 -15.227 -11.422 1 93.19 119 THR A CA 1
ATOM 922 C C . THR A 1 119 ? -5.422 -14.133 -11.656 1 93.19 119 THR A C 1
ATOM 924 O O . THR A 1 119 ? -5.043 -13.859 -12.797 1 93.19 119 THR A O 1
ATOM 927 N N . SER A 1 120 ? -5.004 -13.547 -10.531 1 93.25 120 SER A N 1
ATOM 928 C CA . SER A 1 120 ? -4.117 -12.391 -10.68 1 93.25 120 SER A CA 1
ATOM 929 C C . SER A 1 120 ? -2.818 -12.594 -9.906 1 93.25 120 SER A C 1
ATOM 931 O O . SER A 1 120 ? -2.791 -13.312 -8.906 1 93.25 120 SER A O 1
ATOM 933 N N . VAL A 1 121 ? -1.799 -11.984 -10.484 1 93.88 121 VAL A N 1
ATOM 934 C CA . VAL A 1 121 ? -0.535 -11.828 -9.766 1 93.88 121 VAL A CA 1
ATOM 935 C C . VAL A 1 121 ? -0.514 -10.484 -9.039 1 93.88 121 VAL A C 1
ATOM 937 O O . VAL A 1 121 ? -0.853 -9.453 -9.625 1 93.88 121 VAL A O 1
ATOM 940 N N . VAL A 1 122 ? -0.195 -10.523 -7.773 1 92 122 VAL A N 1
ATOM 941 C CA . VAL A 1 122 ? -0.082 -9.297 -6.992 1 92 122 VAL A CA 1
ATOM 942 C C . VAL A 1 122 ? 1.368 -9.086 -6.559 1 92 122 VAL A C 1
ATOM 944 O O . VAL A 1 122 ? 1.945 -9.938 -5.875 1 92 122 VAL A O 1
ATOM 947 N N . TYR A 1 123 ? 1.902 -7.953 -6.969 1 90.38 123 TYR A N 1
ATOM 948 C CA . TYR A 1 123 ? 3.277 -7.621 -6.617 1 90.38 123 TYR A CA 1
ATOM 949 C C . TYR A 1 123 ? 3.373 -7.164 -5.164 1 90.38 123 TYR A C 1
ATOM 951 O O . TYR A 1 123 ? 2.689 -6.223 -4.758 1 90.38 123 TYR A O 1
ATOM 959 N N . VAL A 1 124 ? 4.277 -7.816 -4.398 1 89.69 124 VAL A N 1
ATOM 960 C CA . VAL A 1 124 ? 4.305 -7.504 -2.973 1 89.69 124 VAL A CA 1
ATOM 961 C C . VAL A 1 124 ? 5.672 -6.934 -2.596 1 89.69 124 VAL A C 1
ATOM 963 O O . VAL A 1 124 ? 5.84 -6.379 -1.509 1 89.69 124 VAL A O 1
ATOM 966 N N . ALA A 1 125 ? 6.629 -7.066 -3.445 1 88.56 125 ALA A N 1
ATOM 967 C CA . ALA A 1 125 ? 7.941 -6.449 -3.277 1 88.56 125 ALA A CA 1
ATOM 968 C C . ALA A 1 125 ? 8.57 -6.125 -4.629 1 88.56 125 ALA A C 1
ATOM 970 O O . ALA A 1 125 ? 8.352 -6.84 -5.609 1 88.56 125 ALA A O 1
ATOM 971 N N . ARG A 1 126 ? 9.32 -5.094 -4.617 1 88.69 126 ARG A N 1
ATOM 972 C CA . ARG A 1 126 ? 9.992 -4.633 -5.828 1 88.69 126 ARG A CA 1
ATOM 973 C C . ARG A 1 126 ? 11.258 -3.85 -5.488 1 88.69 126 ARG A C 1
ATOM 975 O O . ARG A 1 126 ? 11.242 -2.986 -4.609 1 88.69 126 ARG A O 1
ATOM 982 N N . ILE A 1 127 ? 12.305 -4.23 -6.18 1 86.69 127 ILE A N 1
ATOM 983 C CA . ILE A 1 127 ? 13.555 -3.486 -6.082 1 86.69 127 ILE A CA 1
ATOM 984 C C . ILE A 1 127 ? 14.055 -3.139 -7.484 1 86.69 127 ILE A C 1
ATOM 986 O O . ILE A 1 127 ? 14.156 -4.012 -8.352 1 86.69 127 ILE A O 1
ATOM 990 N N . ALA A 1 128 ? 14.258 -1.848 -7.645 1 83.44 128 ALA A N 1
ATOM 991 C CA . ALA A 1 128 ? 14.727 -1.371 -8.945 1 83.44 128 ALA A CA 1
ATOM 992 C C . ALA A 1 128 ? 16.078 -0.657 -8.805 1 83.44 128 ALA A C 1
ATOM 994 O O . ALA A 1 128 ? 16.328 0.005 -7.801 1 83.44 128 ALA A O 1
ATOM 995 N N . PRO A 1 129 ? 16.875 -0.958 -9.836 1 78.06 129 PRO A N 1
ATOM 996 C CA . PRO A 1 129 ? 18.109 -0.171 -9.82 1 78.06 129 PRO A CA 1
ATOM 997 C C . PRO A 1 129 ? 17.859 1.327 -9.969 1 78.06 129 PRO A C 1
ATOM 999 O O . PRO A 1 129 ? 16.797 1.733 -10.453 1 78.06 129 PRO A O 1
ATOM 1002 N N . ALA A 1 130 ? 18.859 2.139 -9.445 1 63.88 130 ALA A N 1
ATOM 1003 C CA . ALA A 1 130 ? 18.781 3.588 -9.617 1 63.88 130 ALA A CA 1
ATOM 1004 C C . ALA A 1 130 ? 18.688 3.957 -11.102 1 63.88 130 ALA A C 1
ATOM 1006 O O . ALA A 1 130 ? 19.406 3.408 -11.93 1 63.88 130 ALA A O 1
ATOM 1007 N N . GLY A 1 131 ? 17.734 4.746 -11.477 1 59.97 131 GLY A N 1
ATOM 1008 C CA . GLY A 1 131 ? 17.656 5.211 -12.852 1 59.97 131 GLY A CA 1
ATOM 1009 C C . GLY A 1 131 ? 16.906 4.25 -13.758 1 59.97 131 GLY A C 1
ATOM 1010 O O . GLY A 1 131 ? 16.734 4.516 -14.945 1 59.97 131 GLY A O 1
ATOM 1011 N N . ALA A 1 132 ? 16.75 3.113 -13.219 1 58.25 132 ALA A N 1
ATOM 1012 C CA . ALA A 1 132 ? 16.188 2.057 -14.062 1 58.25 132 ALA A CA 1
ATOM 1013 C C . ALA A 1 132 ? 14.82 2.445 -14.602 1 58.25 132 ALA A C 1
ATOM 1015 O O . ALA A 1 132 ? 14.141 3.309 -14.039 1 58.25 132 ALA A O 1
ATOM 1016 N N . PHE A 1 133 ? 14.656 1.74 -15.773 1 50.16 133 PHE A N 1
ATOM 1017 C CA . PHE A 1 133 ? 13.352 1.723 -16.422 1 50.16 133 PHE A CA 1
ATOM 1018 C C . PHE A 1 133 ? 12.242 1.522 -15.406 1 50.16 133 PHE A C 1
ATOM 1020 O O . PHE A 1 133 ? 12.297 0.603 -14.586 1 50.16 133 PHE A O 1
ATOM 1027 N N . GLN A 1 134 ? 11.57 2.602 -15.047 1 54.97 134 GLN A N 1
ATOM 1028 C CA . GLN A 1 134 ? 10.422 2.436 -14.148 1 54.97 134 GLN A CA 1
ATOM 1029 C C . GLN A 1 134 ? 9.273 1.721 -14.859 1 54.97 134 GLN A C 1
ATOM 1031 O O . GLN A 1 134 ? 8.656 2.275 -15.766 1 54.97 134 GLN A O 1
ATOM 1036 N N . GLY A 1 135 ? 9.352 0.368 -15.008 1 57.5 135 GLY A N 1
ATOM 1037 C CA . GLY A 1 135 ? 8.18 -0.308 -15.531 1 57.5 135 GLY A CA 1
ATOM 1038 C C . GLY A 1 135 ? 6.887 0.136 -14.867 1 57.5 135 GLY A C 1
ATOM 1039 O O . GLY A 1 135 ? 6.902 0.984 -13.977 1 57.5 135 GLY A O 1
ATOM 1040 N N . ALA A 1 136 ? 5.828 -0.333 -15.445 1 61.88 136 ALA A N 1
ATOM 1041 C CA . ALA A 1 136 ? 4.469 0.051 -15.07 1 61.88 136 ALA A CA 1
ATOM 1042 C C . ALA A 1 136 ? 4.066 -0.581 -13.734 1 61.88 136 ALA A C 1
ATOM 1044 O O . ALA A 1 136 ? 3.049 -0.212 -13.148 1 61.88 136 ALA A O 1
ATOM 1045 N N . VAL A 1 137 ? 5.016 -1.421 -13.242 1 75.38 137 VAL A N 1
ATOM 1046 C CA . VAL A 1 137 ? 4.508 -2.178 -12.102 1 75.38 137 VAL A CA 1
ATOM 1047 C C . VAL A 1 137 ? 5.094 -1.619 -10.805 1 75.38 137 VAL A C 1
ATOM 1049 O O . VAL A 1 137 ? 6.238 -1.167 -10.781 1 75.38 137 VAL A O 1
ATOM 1052 N N . ARG A 1 138 ? 4.328 -1.634 -9.789 1 79.12 138 ARG A N 1
ATOM 1053 C CA . ARG A 1 138 ? 4.676 -1.239 -8.43 1 79.12 138 ARG A CA 1
ATOM 1054 C C . ARG A 1 138 ? 4.113 -2.225 -7.41 1 79.12 138 ARG A C 1
ATOM 1056 O O . ARG A 1 138 ? 3.328 -3.107 -7.766 1 79.12 138 ARG A O 1
ATOM 1063 N N . VAL A 1 139 ? 4.648 -2.088 -6.258 1 83.44 139 VAL A N 1
ATOM 1064 C CA . VAL A 1 139 ? 4.059 -2.9 -5.199 1 83.44 139 VAL A CA 1
ATOM 1065 C C . VAL A 1 139 ? 2.557 -2.645 -5.125 1 83.44 139 VAL A C 1
ATOM 1067 O O . VAL A 1 139 ? 2.115 -1.491 -5.129 1 83.44 139 VAL A O 1
ATOM 1070 N N . GLY A 1 140 ? 1.806 -3.75 -5.129 1 85.44 140 GLY A N 1
ATOM 1071 C CA . GLY A 1 140 ? 0.355 -3.648 -5.129 1 85.44 140 GLY A CA 1
ATOM 1072 C C . GLY A 1 140 ? -0.253 -3.822 -6.508 1 85.44 140 GLY A C 1
ATOM 1073 O O . GLY A 1 140 ? -1.458 -4.047 -6.637 1 85.44 140 GLY A O 1
ATOM 1074 N N . SER A 1 141 ? 0.546 -3.697 -7.559 1 86 141 SER A N 1
ATOM 1075 C CA . SER A 1 141 ? 0.053 -3.938 -8.906 1 86 141 SER A CA 1
ATOM 1076 C C . SER A 1 141 ? -0.573 -5.324 -9.031 1 86 141 SER A C 1
ATOM 1078 O O . SER A 1 141 ? -0.091 -6.281 -8.43 1 86 141 SER A O 1
ATOM 1080 N N . ARG A 1 142 ? -1.657 -5.328 -9.781 1 88 142 ARG A N 1
ATOM 1081 C CA . ARG A 1 142 ? -2.363 -6.57 -10.078 1 88 142 ARG A CA 1
ATOM 1082 C C . ARG A 1 142 ? -2.436 -6.82 -11.578 1 88 142 ARG A C 1
ATOM 1084 O O . ARG A 1 142 ? -2.904 -5.965 -12.336 1 88 142 ARG A O 1
ATOM 1091 N N . LEU A 1 143 ? -1.877 -7.922 -12.023 1 89.69 143 LEU A N 1
ATOM 1092 C CA . LEU A 1 143 ? -1.87 -8.289 -13.43 1 89.69 143 LEU A CA 1
ATOM 1093 C C . LEU A 1 143 ? -2.412 -9.703 -13.633 1 89.69 143 LEU A C 1
ATOM 1095 O O . LEU A 1 143 ? -2.357 -10.523 -12.711 1 89.69 143 LEU A O 1
ATOM 1099 N N . PRO A 1 144 ? -2.943 -10.008 -14.742 1 92.38 144 PRO A N 1
ATOM 1100 C CA . PRO A 1 144 ? -3.449 -11.359 -14.984 1 92.38 144 PRO A CA 1
ATOM 1101 C C . PRO A 1 144 ? -2.357 -12.422 -14.898 1 92.38 144 PRO A C 1
ATOM 1103 O O . PRO A 1 144 ? -1.328 -12.312 -15.57 1 92.38 144 PRO A O 1
ATOM 1106 N N . ALA A 1 145 ? -2.637 -13.438 -14.188 1 94.94 145 ALA A N 1
ATOM 1107 C CA . ALA A 1 145 ? -1.628 -14.453 -13.906 1 94.94 145 ALA A CA 1
ATOM 1108 C C . ALA A 1 145 ? -1.217 -15.188 -15.172 1 94.94 145 ALA A C 1
ATOM 1110 O O . ALA A 1 145 ? -0.029 -15.438 -15.398 1 94.94 145 ALA A O 1
ATOM 1111 N N . HIS A 1 146 ? -2.123 -15.438 -16.047 1 94.81 146 HIS A N 1
ATOM 1112 C CA . HIS A 1 146 ? -1.829 -16.234 -17.234 1 94.81 146 HIS A CA 1
ATOM 1113 C C . HIS A 1 146 ? -1.019 -15.438 -18.25 1 94.81 146 HIS A C 1
ATOM 1115 O O . HIS A 1 146 ? -0.444 -16 -19.172 1 94.81 146 HIS A O 1
ATOM 1121 N N . ALA A 1 147 ? -0.95 -14.102 -18.062 1 92.38 147 ALA A N 1
ATOM 1122 C CA . ALA A 1 147 ? -0.336 -13.227 -19.062 1 92.38 147 ALA A CA 1
ATOM 1123 C C . ALA A 1 147 ? 0.978 -12.648 -18.547 1 92.38 147 ALA A C 1
ATOM 1125 O O . ALA A 1 147 ? 1.493 -11.672 -19.094 1 92.38 147 ALA A O 1
ATOM 1126 N N . THR A 1 148 ? 1.481 -13.18 -17.5 1 92.5 148 THR A N 1
ATOM 1127 C CA . THR A 1 148 ? 2.752 -12.711 -16.953 1 92.5 148 THR A CA 1
ATOM 1128 C C . THR A 1 148 ? 3.68 -13.891 -16.656 1 92.5 148 THR A C 1
ATOM 1130 O O . THR A 1 148 ? 3.219 -14.984 -16.328 1 92.5 148 THR A O 1
ATOM 1133 N N . VAL A 1 149 ? 4.98 -13.625 -16.766 1 93 149 VAL A N 1
ATOM 1134 C CA . VAL A 1 149 ? 5.969 -14.664 -16.469 1 93 149 VAL A CA 1
ATOM 1135 C C . VAL A 1 149 ? 5.914 -15.031 -14.992 1 93 149 VAL A C 1
ATOM 1137 O O . VAL A 1 149 ? 5.992 -16.219 -14.641 1 93 149 VAL A O 1
ATOM 1140 N N . LEU A 1 150 ? 5.785 -14.078 -14.117 1 94.81 150 LEU A N 1
ATOM 1141 C CA . LEU A 1 150 ? 5.613 -14.344 -12.695 1 94.81 150 LEU A CA 1
ATOM 1142 C C . LEU A 1 150 ? 4.383 -15.211 -12.445 1 94.81 150 LEU A C 1
ATOM 1144 O O . LEU A 1 150 ? 4.41 -16.109 -11.594 1 94.81 150 LEU A O 1
ATOM 1148 N N . GLY A 1 151 ? 3.328 -14.906 -13.164 1 95.94 151 GLY A N 1
ATOM 1149 C CA . GLY A 1 151 ? 2.131 -15.727 -13.062 1 95.94 151 GLY A CA 1
ATOM 1150 C C . GLY A 1 151 ? 2.363 -17.172 -13.461 1 95.94 151 GLY A C 1
ATOM 1151 O O . GLY A 1 151 ? 1.87 -18.094 -12.797 1 95.94 151 GLY A O 1
ATOM 1152 N N . ARG A 1 152 ? 3.088 -17.359 -14.5 1 95.44 152 ARG A N 1
ATOM 1153 C CA . ARG A 1 152 ? 3.424 -18.719 -14.93 1 95.44 152 ARG A CA 1
ATOM 1154 C C . ARG A 1 152 ? 4.215 -19.438 -13.844 1 95.44 152 ARG A C 1
ATOM 1156 O O . ARG A 1 152 ? 4.004 -20.641 -13.617 1 95.44 152 ARG A O 1
ATOM 1163 N N . ALA A 1 153 ? 5.102 -18.781 -13.195 1 96.56 153 ALA A N 1
ATOM 1164 C CA . ALA A 1 153 ? 5.855 -19.391 -12.102 1 96.56 153 ALA A CA 1
ATOM 1165 C C . ALA A 1 153 ? 4.93 -19.797 -10.961 1 96.56 153 ALA A C 1
ATOM 1167 O O . ALA A 1 153 ? 5.133 -20.844 -10.328 1 96.56 153 ALA A O 1
ATOM 1168 N N . LEU A 1 154 ? 3.908 -19.016 -10.734 1 97.19 154 LEU A N 1
ATOM 1169 C CA . LEU A 1 154 ? 2.982 -19.25 -9.633 1 97.19 154 LEU A CA 1
ATOM 1170 C C . LEU A 1 154 ? 2.006 -20.375 -9.961 1 97.19 154 LEU A C 1
ATOM 1172 O O . LEU A 1 154 ? 1.533 -21.078 -9.07 1 97.19 154 LEU A O 1
ATOM 1176 N N . LEU A 1 155 ? 1.742 -20.531 -11.234 1 97.19 155 LEU A N 1
ATOM 1177 C CA . LEU A 1 155 ? 0.743 -21.5 -11.68 1 97.19 155 LEU A CA 1
ATOM 1178 C C . LEU A 1 155 ? 1.399 -22.812 -12.07 1 97.19 155 LEU A C 1
ATOM 1180 O O . LEU A 1 155 ? 0.713 -23.766 -12.453 1 97.19 155 LEU A O 1
ATOM 1184 N N . GLN A 1 156 ? 2.613 -22.891 -11.938 1 95.69 156 GLN A N 1
ATOM 1185 C CA . GLN A 1 156 ? 3.457 -23.922 -12.547 1 95.69 156 GLN A CA 1
ATOM 1186 C C . GLN A 1 156 ? 2.971 -25.312 -12.18 1 95.69 156 GLN A C 1
ATOM 1188 O O . GLN A 1 156 ? 3.072 -26.25 -12.984 1 95.69 156 GLN A O 1
ATOM 1193 N N . ASP A 1 157 ? 2.402 -25.562 -11.055 1 95.06 157 ASP A N 1
ATOM 1194 C CA . ASP A 1 157 ? 2.068 -26.891 -10.562 1 95.06 157 ASP A CA 1
ATOM 1195 C C . ASP A 1 157 ? 0.61 -27.234 -10.859 1 95.06 157 ASP A C 1
ATOM 1197 O O . ASP A 1 157 ? 0.146 -28.328 -10.531 1 95.06 157 ASP A O 1
ATOM 1201 N N . MET A 1 158 ? -0.086 -26.375 -11.43 1 95.25 158 MET A N 1
ATOM 1202 C CA . MET A 1 158 ? -1.51 -26.609 -11.656 1 95.25 158 MET A CA 1
ATOM 1203 C C . MET A 1 158 ? -1.735 -27.391 -12.938 1 95.25 158 MET A C 1
ATOM 1205 O O . MET A 1 158 ? -1.061 -27.172 -13.945 1 95.25 158 MET A O 1
ATOM 1209 N N . ASP A 1 159 ? -2.617 -28.266 -12.836 1 94.38 159 ASP A N 1
ATOM 1210 C CA . ASP A 1 159 ? -2.98 -29.016 -14.031 1 94.38 159 ASP A CA 1
ATOM 1211 C C . ASP A 1 159 ? -4.137 -28.344 -14.773 1 94.38 159 ASP A C 1
ATOM 1213 O O . ASP A 1 159 ? -4.602 -27.281 -14.375 1 94.38 159 ASP A O 1
ATOM 1217 N N . ALA A 1 160 ? -4.543 -28.984 -15.852 1 93.56 160 ALA A N 1
ATOM 1218 C CA . ALA A 1 160 ? -5.535 -28.375 -16.734 1 93.56 160 ALA A CA 1
ATOM 1219 C C . ALA A 1 160 ? -6.867 -28.188 -16.016 1 93.56 160 ALA A C 1
ATOM 1221 O O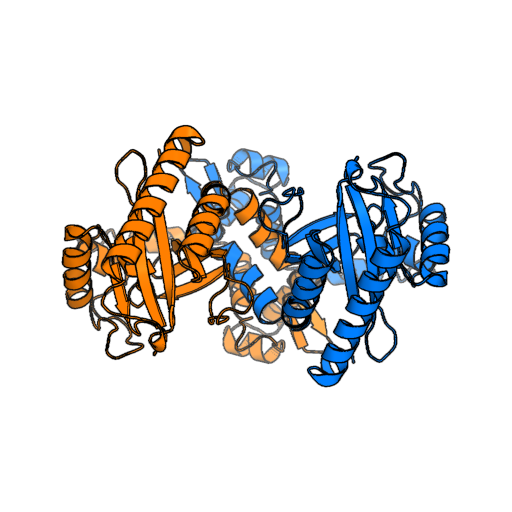 . ALA A 1 160 ? -7.539 -27.156 -16.188 1 93.56 160 ALA A O 1
ATOM 1222 N N . ASP A 1 161 ? -7.27 -29.125 -15.219 1 95.31 161 ASP A N 1
ATOM 1223 C CA . ASP A 1 161 ? -8.539 -29.047 -14.5 1 95.31 161 ASP A CA 1
ATOM 1224 C C . ASP A 1 161 ? -8.508 -27.922 -13.469 1 95.31 161 ASP A C 1
ATOM 1226 O O . ASP A 1 161 ? -9.469 -27.156 -13.344 1 95.31 161 ASP A O 1
ATOM 1230 N N . GLN A 1 162 ? -7.449 -27.875 -12.781 1 95.56 162 GLN A N 1
ATOM 1231 C CA . GLN A 1 162 ? -7.277 -26.812 -11.789 1 95.56 162 GLN A CA 1
ATOM 1232 C C . GLN A 1 162 ? -7.289 -25.438 -12.445 1 95.56 162 GLN A C 1
ATOM 1234 O O . GLN A 1 162 ? -7.871 -24.5 -11.906 1 95.56 162 GLN A O 1
ATOM 1239 N N . LEU A 1 163 ? -6.641 -25.344 -13.57 1 96.44 163 LEU A N 1
ATOM 1240 C CA . LEU A 1 163 ? -6.602 -24.078 -14.297 1 96.44 163 LEU A CA 1
ATOM 1241 C C . LEU A 1 163 ? -7.988 -23.688 -14.797 1 96.44 163 LEU A C 1
ATOM 1243 O O . LEU A 1 163 ? -8.375 -22.516 -14.719 1 96.44 163 LEU A O 1
ATOM 1247 N N . ARG A 1 164 ? -8.719 -24.641 -15.281 1 95.12 164 ARG A N 1
ATOM 1248 C CA . ARG A 1 164 ? -10.078 -24.359 -15.742 1 95.12 164 ARG A CA 1
ATOM 1249 C C . ARG A 1 164 ? -10.953 -23.875 -14.594 1 95.12 164 ARG A C 1
ATOM 1251 O O . ARG A 1 164 ? -11.766 -22.969 -14.773 1 95.12 164 ARG A O 1
ATOM 1258 N N . GLU A 1 165 ? -10.789 -24.5 -13.516 1 94.44 165 GLU A N 1
ATOM 1259 C CA . GLU A 1 165 ? -11.523 -24.078 -12.336 1 94.44 165 GLU A CA 1
ATOM 1260 C C . GLU A 1 165 ? -11.125 -22.656 -11.914 1 94.44 165 GLU A C 1
ATOM 1262 O O . GLU A 1 165 ? -11.992 -21.828 -11.602 1 94.44 165 GLU A O 1
ATOM 1267 N N . LEU A 1 166 ? -9.852 -22.438 -11.906 1 93.88 166 LEU A N 1
ATOM 1268 C CA . LEU A 1 166 ? -9.32 -21.156 -11.477 1 93.88 166 LEU A CA 1
ATOM 1269 C C . LEU A 1 166 ? -9.82 -20.031 -12.391 1 93.88 166 LEU A C 1
ATOM 1271 O O . LEU A 1 166 ? -10.25 -18.984 -11.906 1 93.88 166 LEU A O 1
ATOM 1275 N N . PHE A 1 167 ? -9.789 -20.25 -13.695 1 94.12 167 PHE A N 1
ATOM 1276 C CA . PHE A 1 167 ? -10.062 -19.188 -14.656 1 94.12 167 PHE A CA 1
ATOM 1277 C C . PHE A 1 167 ? -11.523 -19.219 -15.086 1 94.12 167 PHE A C 1
ATOM 1279 O O . PHE A 1 167 ? -11.977 -18.328 -15.812 1 94.12 167 PHE A O 1
ATOM 1286 N N . GLY A 1 168 ? -12.242 -20.156 -14.586 1 89.81 168 GLY A N 1
ATOM 1287 C CA . GLY A 1 168 ? -13.672 -20.234 -14.828 1 89.81 168 GLY A CA 1
ATOM 1288 C C . GLY A 1 168 ? -14.016 -20.656 -16.25 1 89.81 168 GLY A C 1
ATOM 1289 O O . GLY A 1 168 ? -15.078 -20.312 -16.766 1 89.81 168 GLY A O 1
ATOM 1290 N N . GLY A 1 169 ? -13.094 -21.281 -16.875 1 89.69 169 GLY A N 1
ATOM 1291 C CA . GLY A 1 169 ? -13.289 -21.734 -18.25 1 89.69 169 GLY A CA 1
ATOM 1292 C C . GLY A 1 169 ? -11.992 -21.984 -18.984 1 89.69 169 GLY A C 1
ATOM 1293 O O . GLY A 1 169 ? -10.922 -22.016 -18.375 1 89.69 169 GLY A O 1
ATOM 1294 N N . SER A 1 170 ? -12.242 -22.125 -20.297 1 88.88 170 SER A N 1
ATOM 1295 C CA . SER A 1 170 ? -11.078 -22.516 -21.078 1 88.88 170 SER A CA 1
ATOM 1296 C C . SER A 1 170 ? -10.461 -21.328 -21.797 1 88.88 170 SER A C 1
ATOM 1298 O O . SER A 1 170 ? -9.25 -21.297 -22.031 1 88.88 170 SER A O 1
ATOM 1300 N N . GLU A 1 171 ? -11.242 -20.391 -22.078 1 93.44 171 GLU A N 1
ATOM 1301 C CA . GLU A 1 171 ? -10.734 -19.266 -22.844 1 93.44 171 GLU A CA 1
ATOM 1302 C C . GLU A 1 171 ? -10.086 -18.219 -21.938 1 93.44 171 GLU A C 1
ATOM 1304 O O . GLU A 1 171 ? -10.578 -17.969 -20.828 1 93.44 171 GLU A O 1
ATOM 1309 N N . LEU A 1 172 ? -8.977 -17.672 -22.391 1 94.31 172 LEU A N 1
ATOM 1310 C CA . LEU A 1 172 ? -8.242 -16.656 -21.656 1 94.31 172 LEU A CA 1
ATOM 1311 C C . LEU A 1 172 ? -8.102 -15.375 -22.484 1 94.31 172 LEU A C 1
ATOM 1313 O O . LEU A 1 172 ? -7.871 -15.438 -23.688 1 94.31 172 LEU A O 1
ATOM 1317 N N . PRO A 1 173 ? -8.25 -14.242 -21.844 1 90.81 173 PRO A N 1
ATOM 1318 C CA . PRO A 1 173 ? -8.016 -13 -22.594 1 90.81 173 PRO A CA 1
ATOM 1319 C C . PRO A 1 173 ? -6.582 -12.867 -23.094 1 90.81 173 PRO A C 1
ATOM 1321 O O . PRO A 1 173 ? -5.641 -13.25 -22.391 1 90.81 173 PRO A O 1
ATOM 1324 N N . GLN A 1 174 ? -6.434 -12.312 -24.25 1 88.81 174 GLN A N 1
ATOM 1325 C CA . GLN A 1 174 ? -5.105 -12.109 -24.812 1 88.81 174 GLN A CA 1
ATOM 1326 C C . GLN A 1 174 ? -4.676 -10.656 -24.703 1 88.81 174 GLN A C 1
ATOM 1328 O O . GLN A 1 174 ? -5.477 -9.742 -24.953 1 88.81 174 GLN A O 1
ATOM 1333 N N . PHE A 1 175 ? -3.445 -10.453 -24.344 1 85.81 175 PHE A N 1
ATOM 1334 C CA . PHE A 1 175 ? -2.898 -9.109 -24.203 1 85.81 175 PHE A CA 1
ATOM 1335 C C . PHE A 1 175 ? -1.791 -8.875 -25.219 1 85.81 175 PHE A C 1
ATOM 1337 O O . PHE A 1 175 ? -1.439 -7.723 -25.5 1 85.81 175 PHE A O 1
ATOM 1344 N N . SER A 1 176 ? -1.197 -9.883 -25.625 1 83.06 176 SER A N 1
ATOM 1345 C CA . SER A 1 176 ? -0.198 -9.875 -26.688 1 83.06 176 SER A CA 1
ATOM 1346 C C . SER A 1 176 ? -0.212 -11.188 -27.469 1 83.06 176 SER A C 1
ATOM 1348 O O . SER A 1 176 ? -0.981 -12.102 -27.156 1 83.06 176 SER A O 1
ATOM 1350 N N . GLU A 1 177 ? 0.654 -11.297 -28.453 1 83.62 177 GLU A N 1
ATOM 1351 C CA . GLU A 1 177 ? 0.755 -12.523 -29.234 1 83.62 177 GLU A CA 1
ATOM 1352 C C . GLU A 1 177 ? 1.335 -13.664 -28.406 1 83.62 177 GLU A C 1
ATOM 1354 O O . GLU A 1 177 ? 1.086 -14.836 -28.688 1 83.62 177 GLU A O 1
ATOM 1359 N N . SER A 1 178 ? 1.966 -13.305 -27.375 1 84 178 SER A N 1
ATOM 1360 C CA . SER A 1 178 ? 2.633 -14.312 -26.562 1 84 178 SER A CA 1
ATOM 1361 C C . SER A 1 178 ? 1.734 -14.781 -25.422 1 84 178 SER A C 1
ATOM 1363 O O . SER A 1 178 ? 2.049 -15.758 -24.734 1 84 178 SER A O 1
ATOM 1365 N N . THR A 1 179 ? 0.65 -14.102 -25.234 1 89.12 179 THR A N 1
ATOM 1366 C CA . THR A 1 179 ? -0.274 -14.484 -24.172 1 89.12 179 THR A CA 1
ATOM 1367 C C . THR A 1 179 ? -1.059 -15.734 -24.562 1 89.12 179 THR A C 1
ATOM 1369 O O . THR A 1 179 ? -1.668 -15.781 -25.641 1 89.12 179 THR A O 1
ATOM 1372 N N . PRO A 1 180 ? -0.99 -16.75 -23.75 1 92.94 180 PRO A N 1
ATOM 1373 C CA . PRO A 1 180 ? -1.792 -17.938 -24.094 1 92.94 180 PRO A CA 1
ATOM 1374 C C . PRO A 1 180 ? -3.277 -17.609 -24.25 1 92.94 180 PRO A C 1
ATOM 1376 O O . PRO A 1 180 ? -3.83 -16.828 -23.469 1 92.94 180 PRO A O 1
ATOM 1379 N N . ARG A 1 181 ? -3.945 -18.266 -25.188 1 93.5 181 ARG A N 1
ATOM 1380 C CA . ARG A 1 181 ? -5.324 -17.938 -25.531 1 93.5 181 ARG A CA 1
ATOM 1381 C C . ARG A 1 181 ? -6.301 -18.828 -24.766 1 93.5 181 ARG A C 1
ATOM 1383 O O . ARG A 1 181 ? -7.5 -18.547 -24.719 1 93.5 181 ARG A O 1
ATOM 1390 N N . ASP A 1 182 ? -5.77 -19.922 -24.297 1 95.19 182 ASP A N 1
ATOM 1391 C CA . ASP A 1 182 ? -6.633 -20.844 -23.562 1 95.19 182 ASP A CA 1
ATOM 1392 C C . ASP A 1 182 ? -5.836 -21.625 -22.531 1 95.19 182 ASP A C 1
ATOM 1394 O O . ASP A 1 182 ? -4.609 -21.531 -22.469 1 95.19 182 ASP A O 1
ATOM 1398 N N . VAL A 1 183 ? -6.598 -22.359 -21.734 1 96.12 183 VAL A N 1
ATOM 1399 C CA . VAL A 1 183 ? -6.031 -23.109 -20.625 1 96.12 183 VAL A CA 1
ATOM 1400 C C . VAL A 1 183 ? -5.059 -24.156 -21.141 1 96.12 183 VAL A C 1
ATOM 1402 O O . VAL A 1 183 ? -4.039 -24.438 -20.516 1 96.12 183 VAL A O 1
ATOM 1405 N N . GLN A 1 184 ? -5.359 -24.719 -22.266 1 95.38 184 GLN A N 1
ATOM 1406 C CA . GLN A 1 184 ? -4.492 -25.75 -22.812 1 95.38 184 GLN A CA 1
ATOM 1407 C C . GLN A 1 184 ? -3.125 -25.188 -23.188 1 95.38 184 GLN A C 1
ATOM 1409 O O . GLN A 1 184 ? -2.092 -25.781 -22.875 1 95.38 184 GLN A O 1
ATOM 1414 N N . GLN A 1 185 ? -3.158 -24.094 -23.875 1 95.06 185 GLN A N 1
ATOM 1415 C CA . GLN A 1 185 ? -1.909 -23.422 -24.234 1 95.06 185 GLN A CA 1
ATOM 1416 C C . GLN A 1 185 ? -1.127 -23.031 -22.969 1 95.06 185 GLN A C 1
ATOM 1418 O O . GLN A 1 185 ? 0.094 -23.188 -22.922 1 95.06 185 GLN A O 1
ATOM 1423 N N . LEU A 1 186 ? -1.836 -22.516 -22.031 1 95.88 186 LEU A N 1
ATOM 1424 C CA . LEU A 1 186 ? -1.199 -22.141 -20.766 1 95.88 186 LEU A CA 1
ATOM 1425 C C . LEU A 1 186 ? -0.581 -23.359 -20.094 1 95.88 186 LEU A C 1
ATOM 1427 O O . LEU A 1 186 ? 0.559 -23.312 -19.625 1 95.88 186 LEU A O 1
ATOM 1431 N N . GLN A 1 187 ? -1.333 -24.438 -20.062 1 95.88 187 GLN A N 1
ATOM 1432 C CA . GLN A 1 187 ? -0.857 -25.656 -19.422 1 95.88 187 GLN A CA 1
ATOM 1433 C C . GLN A 1 187 ? 0.422 -26.156 -20.094 1 95.88 187 GLN A C 1
ATOM 1435 O O . GLN A 1 187 ? 1.333 -26.641 -19.406 1 95.88 187 GLN A O 1
ATOM 1440 N N . GLN A 1 188 ? 0.51 -26.094 -21.359 1 94.75 188 GLN A N 1
ATOM 1441 C CA . GLN A 1 188 ? 1.702 -26.516 -22.078 1 94.75 188 GLN A CA 1
ATOM 1442 C C . GLN A 1 188 ? 2.918 -25.688 -21.672 1 94.75 188 GLN A C 1
ATOM 1444 O O . GLN A 1 188 ? 4.008 -26.234 -21.484 1 94.75 188 GLN A O 1
ATOM 1449 N N . LEU A 1 189 ? 2.691 -24.469 -21.594 1 94 189 LEU A N 1
ATOM 1450 C CA . LEU A 1 189 ? 3.766 -23.578 -21.156 1 94 189 LEU A CA 1
ATOM 1451 C C . LEU A 1 189 ? 4.203 -23.922 -19.734 1 94 189 LEU A C 1
ATOM 1453 O O . LEU A 1 189 ? 5.402 -23.969 -19.438 1 94 189 LEU A O 1
ATOM 1457 N N . LEU A 1 190 ? 3.256 -24.172 -18.891 1 96.31 190 LEU A N 1
ATOM 1458 C CA . LEU A 1 190 ? 3.543 -24.453 -17.484 1 96.31 190 LEU A CA 1
ATOM 1459 C C . LEU A 1 190 ? 4.32 -25.766 -17.344 1 96.31 190 LEU A C 1
ATOM 1461 O O . LEU A 1 190 ? 5.195 -25.875 -16.484 1 96.31 190 LEU A O 1
ATOM 1465 N N . LEU A 1 191 ? 3.969 -26.734 -18.141 1 95.38 191 LEU A N 1
ATOM 1466 C CA . LEU A 1 191 ? 4.676 -28.016 -18.109 1 95.38 191 LEU A CA 1
ATOM 1467 C C . LEU A 1 191 ? 6.148 -27.828 -18.469 1 95.38 191 LEU A C 1
ATOM 1469 O O . LEU A 1 191 ? 7.023 -28.422 -17.828 1 95.38 191 LEU A O 1
ATOM 1473 N N . GLN A 1 192 ? 6.383 -27.031 -19.438 1 94.38 192 GLN A N 1
ATOM 1474 C CA . GLN A 1 192 ? 7.758 -26.719 -19.812 1 94.38 192 GLN A CA 1
ATOM 1475 C C . GLN A 1 192 ? 8.492 -26 -18.703 1 94.38 192 GLN A C 1
ATOM 1477 O O . GLN A 1 192 ? 9.641 -26.312 -18.391 1 94.38 192 GLN A O 1
ATOM 1482 N N . ASP A 1 193 ? 7.816 -25.031 -18.141 1 95.12 193 ASP A N 1
ATOM 1483 C CA . ASP A 1 193 ? 8.398 -24.266 -17.047 1 95.12 193 ASP A CA 1
ATOM 1484 C C . ASP A 1 193 ? 8.719 -25.172 -15.859 1 95.12 193 ASP A C 1
ATOM 1486 O O . ASP A 1 193 ? 9.758 -25.016 -15.211 1 95.12 193 ASP A O 1
ATOM 1490 N N . ARG A 1 194 ? 7.824 -26.047 -15.562 1 94.5 194 ARG A N 1
ATOM 1491 C CA . ARG A 1 194 ? 8.008 -26.969 -14.445 1 94.5 194 ARG A CA 1
ATOM 1492 C C . ARG A 1 194 ? 9.242 -27.844 -14.648 1 94.5 194 ARG A C 1
ATOM 1494 O O . ARG A 1 194 ? 10.023 -28.047 -13.711 1 94.5 194 ARG A O 1
ATOM 1501 N N . GLU A 1 195 ? 9.406 -28.297 -15.805 1 93.31 195 GLU A N 1
ATOM 1502 C CA . GLU A 1 195 ? 10.547 -29.141 -16.125 1 93.31 195 GLU A CA 1
ATOM 1503 C C . GLU A 1 195 ? 11.867 -28.391 -15.953 1 93.31 195 GLU A C 1
ATOM 1505 O O . GLU A 1 195 ? 12.828 -28.938 -15.422 1 93.31 195 GLU A O 1
ATOM 1510 N N . ARG A 1 196 ? 11.859 -27.219 -16.344 1 91.12 196 ARG A N 1
ATOM 1511 C CA . ARG A 1 196 ? 13.094 -26.438 -16.25 1 91.12 196 ARG A CA 1
ATOM 1512 C C . ARG A 1 196 ? 13.25 -25.812 -14.867 1 91.12 196 ARG A C 1
ATOM 1514 O O . ARG A 1 196 ? 14.352 -25.453 -14.469 1 91.12 196 ARG A O 1
ATOM 1521 N N . GLY A 1 197 ? 12.156 -25.562 -14.188 1 92.44 197 GLY A N 1
ATOM 1522 C CA . GLY A 1 197 ? 12.172 -24.984 -12.852 1 92.44 197 GLY A CA 1
ATOM 1523 C C . GLY A 1 197 ? 12.062 -23.484 -12.844 1 92.44 197 GLY A C 1
ATOM 1524 O O . GLY A 1 197 ? 12.273 -22.844 -11.812 1 92.44 197 GLY A O 1
ATOM 1525 N N . TYR A 1 198 ? 11.867 -22.922 -14.016 1 94.44 198 TYR A N 1
ATOM 1526 C CA . TYR A 1 198 ? 11.711 -21.484 -14.141 1 94.44 198 TYR A CA 1
ATOM 1527 C C . TYR A 1 198 ? 10.828 -21.125 -15.328 1 94.44 198 TYR A C 1
ATOM 1529 O O . TYR A 1 198 ? 10.586 -21.969 -16.203 1 94.44 198 TYR A O 1
ATOM 1537 N N . ALA A 1 199 ? 10.281 -19.938 -15.297 1 94.19 199 ALA A N 1
ATOM 1538 C CA . ALA A 1 199 ? 9.539 -19.391 -16.422 1 94.19 199 ALA A CA 1
ATOM 1539 C C . ALA A 1 199 ? 10.297 -18.219 -17.062 1 94.19 199 ALA A C 1
ATOM 1541 O O . ALA A 1 199 ? 10.992 -17.469 -16.359 1 94.19 199 ALA A O 1
ATOM 1542 N N . MET A 1 200 ? 10.188 -18.156 -18.312 1 90.12 200 MET A N 1
ATOM 1543 C CA . MET A 1 200 ? 10.82 -17.062 -19.047 1 90.12 200 MET A CA 1
ATOM 1544 C C . MET A 1 200 ? 9.977 -16.656 -20.25 1 90.12 200 MET A C 1
ATOM 1546 O O . MET A 1 200 ? 9.352 -17.5 -20.891 1 90.12 200 MET A O 1
ATOM 1550 N N . GLY A 1 201 ? 9.961 -15.375 -20.453 1 83.25 201 GLY A N 1
ATOM 1551 C CA . GLY A 1 201 ? 9.227 -14.945 -21.625 1 83.25 201 GLY A CA 1
ATOM 1552 C C . GLY A 1 201 ? 9.383 -13.469 -21.922 1 83.25 201 GLY A C 1
ATOM 1553 O O . GLY A 1 201 ? 9.938 -12.719 -21.109 1 83.25 201 GLY A O 1
ATOM 1554 N N . GLU A 1 202 ? 9.039 -13.195 -23.125 1 76.31 202 GLU A N 1
ATOM 1555 C CA . GLU A 1 202 ? 9.047 -11.82 -23.609 1 76.31 202 GLU A CA 1
ATOM 1556 C C . GLU A 1 202 ? 7.648 -11.367 -24.016 1 76.31 202 GLU A C 1
ATOM 1558 O O . GLU A 1 202 ? 6.906 -12.117 -24.656 1 76.31 202 GLU A O 1
ATOM 1563 N N . GLY A 1 203 ? 7.418 -10.117 -23.578 1 65.44 203 GLY A N 1
ATOM 1564 C CA . GLY A 1 203 ? 6.258 -9.43 -24.125 1 65.44 203 GLY A CA 1
ATOM 1565 C C . GLY A 1 203 ? 4.941 -10.031 -23.672 1 65.44 203 GLY A C 1
ATOM 1566 O O . GLY A 1 203 ? 3.938 -9.945 -24.375 1 65.44 203 GLY A O 1
ATOM 1567 N N . PHE A 1 204 ? 4.852 -10.68 -22.641 1 67.5 204 PHE A N 1
ATOM 1568 C CA . PHE A 1 204 ? 3.611 -11.305 -22.188 1 67.5 204 PHE A CA 1
ATOM 1569 C C . PHE A 1 204 ? 2.566 -10.25 -21.859 1 67.5 204 PHE A C 1
ATOM 1571 O O . PHE A 1 204 ? 1.518 -10.18 -22.5 1 67.5 204 PHE A O 1
ATOM 1578 N N . TYR A 1 205 ? 2.785 -9.438 -20.984 1 67.31 205 TYR A N 1
ATOM 1579 C CA . TYR A 1 205 ? 1.839 -8.398 -20.594 1 67.31 205 TYR A CA 1
ATOM 1580 C C . TYR A 1 205 ? 2.182 -7.07 -21.266 1 67.31 205 TYR A C 1
ATOM 1582 O O . TYR A 1 205 ? 1.3 -6.387 -21.797 1 67.31 205 TYR A O 1
ATOM 1590 N N . GLU A 1 206 ? 3.4 -6.668 -21.203 1 65.12 206 GLU A N 1
ATOM 1591 C CA . GLU A 1 206 ? 3.908 -5.445 -21.828 1 65.12 206 GLU A CA 1
ATOM 1592 C C . GLU A 1 206 ? 4.914 -5.762 -22.938 1 65.12 206 GLU A C 1
ATOM 1594 O O . GLU A 1 206 ? 5.949 -6.379 -22.672 1 65.12 206 GLU A O 1
ATOM 1599 N N . PRO A 1 207 ? 4.582 -5.289 -24.094 1 66.44 207 PRO A N 1
ATOM 1600 C CA . PRO A 1 207 ? 5.559 -5.523 -25.156 1 66.44 207 PRO A CA 1
ATOM 1601 C C . PRO A 1 207 ? 6.93 -4.934 -24.844 1 66.44 207 PRO A C 1
ATOM 1603 O O . PRO A 1 207 ? 7.023 -3.857 -24.25 1 66.44 207 PRO A O 1
ATOM 1606 N N . GLY A 1 208 ? 7.969 -5.629 -25.109 1 72.19 208 GLY A N 1
ATOM 1607 C CA . GLY A 1 208 ? 9.32 -5.109 -24.969 1 72.19 208 GLY A CA 1
ATOM 1608 C C . GLY A 1 208 ? 9.945 -5.434 -23.625 1 72.19 208 GLY A C 1
ATOM 1609 O O . GLY A 1 208 ? 11.062 -5 -23.344 1 72.19 208 GLY A O 1
ATOM 1610 N N . VAL A 1 209 ? 9.188 -6.062 -22.781 1 77.69 209 VAL A N 1
ATOM 1611 C CA . VAL A 1 209 ? 9.727 -6.441 -21.484 1 77.69 209 VAL A CA 1
ATOM 1612 C C . VAL A 1 209 ? 9.969 -7.945 -21.438 1 77.69 209 VAL A C 1
ATOM 1614 O O . VAL A 1 209 ? 9.133 -8.727 -21.906 1 77.69 209 VAL A O 1
ATOM 1617 N N . SER A 1 210 ? 11.148 -8.352 -21.062 1 82.88 210 SER A N 1
ATOM 1618 C CA . SER A 1 210 ? 11.469 -9.75 -20.812 1 82.88 210 SER A CA 1
ATOM 1619 C C . SER A 1 210 ? 11.602 -10.023 -19.312 1 82.88 210 SER A C 1
ATOM 1621 O O . SER A 1 210 ? 12.016 -9.148 -18.547 1 82.88 210 SER A O 1
ATOM 1623 N N . SER A 1 211 ? 11.141 -11.219 -19 1 89.44 211 SER A N 1
ATOM 1624 C CA . SER A 1 211 ? 11.18 -11.555 -17.578 1 89.44 211 SER A CA 1
ATOM 1625 C C . SER A 1 211 ? 11.594 -13 -17.359 1 89.44 211 SER A C 1
ATOM 1627 O O . SER A 1 211 ? 11.414 -13.844 -18.234 1 89.44 211 SER A O 1
ATOM 1629 N N . ILE A 1 212 ? 12.266 -13.227 -16.328 1 92.62 212 ILE A N 1
ATOM 1630 C CA . ILE A 1 212 ? 12.555 -14.547 -15.781 1 92.62 212 ILE A CA 1
ATOM 1631 C C . ILE A 1 212 ? 11.961 -14.664 -14.375 1 92.62 212 ILE A C 1
ATOM 1633 O O . ILE A 1 212 ? 12.055 -13.734 -13.578 1 92.62 212 ILE A O 1
ATOM 1637 N N . ALA A 1 213 ? 11.32 -15.805 -14.109 1 96.44 213 ALA A N 1
ATOM 1638 C CA . ALA A 1 213 ? 10.727 -15.984 -12.781 1 96.44 213 ALA A CA 1
ATOM 1639 C C . ALA A 1 213 ? 10.844 -17.438 -12.328 1 96.44 213 ALA A C 1
ATOM 1641 O O . ALA A 1 213 ? 10.82 -18.359 -13.148 1 96.44 213 ALA A O 1
ATOM 1642 N N . ALA A 1 214 ? 10.992 -17.625 -11.07 1 97.12 214 ALA A N 1
ATOM 1643 C CA . ALA A 1 214 ? 11.039 -18.938 -10.453 1 97.12 214 ALA A CA 1
ATOM 1644 C C . ALA A 1 214 ? 10.086 -19.031 -9.266 1 97.12 214 ALA A C 1
ATOM 1646 O O . ALA A 1 214 ? 9.875 -18.031 -8.562 1 97.12 214 ALA A O 1
ATOM 1647 N N . PRO A 1 215 ? 9.5 -20.219 -9.078 1 96.62 215 PRO A N 1
ATOM 1648 C CA . PRO A 1 215 ? 8.617 -20.391 -7.926 1 96.62 215 PRO A CA 1
ATOM 1649 C C . PRO A 1 215 ? 9.375 -20.453 -6.602 1 96.62 215 PRO A C 1
ATOM 1651 O O . PRO A 1 215 ? 10.477 -21 -6.543 1 96.62 215 PRO A O 1
ATOM 1654 N N . VAL A 1 216 ? 8.82 -19.844 -5.617 1 95.44 216 VAL A N 1
ATOM 1655 C CA . VAL A 1 216 ? 9.258 -20 -4.234 1 95.44 216 VAL A CA 1
ATOM 1656 C C . VAL A 1 216 ? 8.375 -21.047 -3.539 1 95.44 216 VAL A C 1
ATOM 1658 O O . VAL A 1 216 ? 7.152 -20.906 -3.512 1 95.44 216 VAL A O 1
ATOM 1661 N N . ARG A 1 217 ? 8.992 -22 -3.02 1 91.88 217 ARG A N 1
ATOM 1662 C CA . ARG A 1 217 ? 8.242 -23.125 -2.469 1 91.88 217 ARG A CA 1
ATOM 1663 C C . ARG A 1 217 ? 8.414 -23.203 -0.956 1 91.88 217 ARG A C 1
ATOM 1665 O O . ARG A 1 217 ? 9.453 -22.828 -0.419 1 91.88 217 ARG A O 1
ATOM 1672 N N . ASP A 1 218 ? 7.355 -23.672 -0.333 1 87.06 218 ASP A N 1
ATOM 1673 C CA . ASP A 1 218 ? 7.465 -23.906 1.104 1 87.06 218 ASP A CA 1
ATOM 1674 C C . ASP A 1 218 ? 8.055 -25.281 1.391 1 87.06 218 ASP A C 1
ATOM 1676 O O . ASP A 1 218 ? 8.57 -25.938 0.486 1 87.06 218 ASP A O 1
ATOM 1680 N N . ALA A 1 219 ? 7.977 -25.641 2.654 1 82.5 219 ALA A N 1
ATOM 1681 C CA . ALA A 1 219 ? 8.609 -26.891 3.092 1 82.5 219 ALA A CA 1
ATOM 1682 C C . ALA A 1 219 ? 7.922 -28.094 2.475 1 82.5 219 ALA A C 1
ATOM 1684 O O . ALA A 1 219 ? 8.539 -29.156 2.303 1 82.5 219 ALA A O 1
ATOM 1685 N N . GLN A 1 220 ? 6.668 -27.953 2.104 1 85.56 220 GLN A N 1
ATOM 1686 C CA . GLN A 1 220 ? 5.906 -29.062 1.527 1 85.56 220 GLN A CA 1
ATOM 1687 C C . GLN A 1 220 ? 6.004 -29.062 0.005 1 85.56 220 GLN A C 1
ATOM 1689 O O . GLN A 1 220 ? 5.398 -29.906 -0.662 1 85.56 220 GLN A O 1
ATOM 1694 N N . GLY A 1 221 ? 6.715 -28.156 -0.545 1 88.06 221 GLY A N 1
ATOM 1695 C CA . GLY A 1 221 ? 6.91 -28.078 -1.985 1 88.06 221 GLY A CA 1
ATOM 1696 C C . GLY A 1 221 ? 5.836 -27.281 -2.693 1 88.06 221 GLY A C 1
ATOM 1697 O O . GLY A 1 221 ? 5.812 -27.219 -3.924 1 88.06 221 GLY A O 1
ATOM 1698 N N . ARG A 1 222 ? 4.992 -26.734 -1.918 1 91.19 222 ARG A N 1
ATOM 1699 C CA . ARG A 1 222 ? 3.932 -25.938 -2.508 1 91.19 222 ARG A CA 1
ATOM 1700 C C . ARG A 1 222 ? 4.449 -24.562 -2.908 1 91.19 222 ARG A C 1
ATOM 1702 O O . ARG A 1 222 ? 5.234 -23.953 -2.178 1 91.19 222 ARG A O 1
ATOM 1709 N N . ILE A 1 223 ? 4.027 -24.078 -4.02 1 94.25 223 ILE A N 1
ATOM 1710 C CA . ILE A 1 223 ? 4.426 -22.75 -4.484 1 94.25 223 ILE A CA 1
ATOM 1711 C C . ILE A 1 223 ? 3.701 -21.672 -3.674 1 94.25 223 ILE A C 1
ATOM 1713 O O . ILE A 1 223 ? 2.469 -21.625 -3.658 1 94.25 223 ILE A O 1
ATOM 1717 N N . ILE A 1 224 ? 4.449 -20.766 -3.062 1 92.19 224 ILE A N 1
ATOM 1718 C CA . ILE A 1 224 ? 3.83 -19.766 -2.191 1 92.19 224 ILE A CA 1
ATOM 1719 C C . ILE A 1 224 ? 4.082 -18.359 -2.746 1 92.19 224 ILE A C 1
ATOM 1721 O O . ILE A 1 224 ? 3.457 -17.391 -2.311 1 92.19 224 ILE A O 1
ATOM 1725 N N . ALA A 1 225 ? 4.984 -18.234 -3.67 1 95.88 225 ALA A N 1
ATOM 1726 C CA . ALA A 1 225 ? 5.285 -16.953 -4.301 1 95.88 225 ALA A CA 1
ATOM 1727 C C . ALA A 1 225 ? 6.066 -17.156 -5.598 1 95.88 225 ALA A C 1
ATOM 1729 O O . ALA A 1 225 ? 6.523 -18.25 -5.891 1 95.88 225 ALA A O 1
ATOM 1730 N N . GLY A 1 226 ? 6.086 -16.156 -6.379 1 96.62 226 GLY A N 1
ATOM 1731 C CA . GLY A 1 226 ? 6.953 -16.062 -7.543 1 96.62 226 GLY A CA 1
ATOM 1732 C C . GLY A 1 226 ? 7.992 -14.969 -7.438 1 96.62 226 GLY A C 1
ATOM 1733 O O . GLY A 1 226 ? 7.676 -13.836 -7.059 1 96.62 226 GLY A O 1
ATOM 1734 N N . LEU A 1 227 ? 9.203 -15.297 -7.664 1 96.88 227 LEU A N 1
ATOM 1735 C CA . LEU A 1 227 ? 10.32 -14.359 -7.656 1 96.88 227 LEU A CA 1
ATOM 1736 C C . LEU A 1 227 ? 10.914 -14.211 -9.055 1 96.88 227 LEU A C 1
ATOM 1738 O O . LEU A 1 227 ? 11.117 -15.203 -9.758 1 96.88 227 LEU A O 1
ATOM 1742 N N . GLY A 1 228 ? 11.141 -12.969 -9.43 1 94.94 228 GLY A N 1
ATOM 1743 C CA . GLY A 1 228 ? 11.648 -12.812 -10.781 1 94.94 228 GLY A CA 1
ATOM 1744 C C . GLY A 1 228 ? 12.297 -11.461 -11.031 1 94.94 228 GLY A C 1
ATOM 1745 O O . GLY A 1 228 ? 12.461 -10.672 -10.102 1 94.94 228 GLY A O 1
ATOM 1746 N N . MET A 1 229 ? 12.789 -11.328 -12.25 1 91.62 229 MET A N 1
ATOM 1747 C CA . MET A 1 229 ? 13.391 -10.094 -12.742 1 91.62 229 MET A CA 1
ATOM 1748 C C . MET A 1 229 ? 12.75 -9.656 -14.047 1 91.62 229 MET A C 1
ATOM 1750 O O . MET A 1 229 ? 12.133 -10.461 -14.75 1 91.62 229 MET A O 1
ATOM 1754 N N . ALA A 1 230 ? 12.789 -8.367 -14.281 1 86.81 230 ALA A N 1
ATOM 1755 C CA . ALA A 1 230 ? 12.32 -7.789 -15.531 1 86.81 230 ALA A CA 1
ATOM 1756 C C . ALA A 1 230 ? 13.398 -6.922 -16.172 1 86.81 230 ALA A C 1
ATOM 1758 O O . ALA A 1 230 ? 14.133 -6.215 -15.477 1 86.81 230 ALA A O 1
ATOM 1759 N N . VAL A 1 231 ? 13.547 -7.125 -17.453 1 77.62 231 VAL A N 1
ATOM 1760 C CA . VAL A 1 231 ? 14.547 -6.355 -18.188 1 77.62 231 VAL A CA 1
ATOM 1761 C C . VAL A 1 231 ? 13.969 -5.898 -19.516 1 77.62 231 VAL A C 1
ATOM 1763 O O . VAL A 1 231 ? 13.094 -6.562 -20.094 1 77.62 231 VAL A O 1
ATOM 1766 N N . ALA A 1 232 ? 14.383 -4.723 -19.844 1 73.12 232 ALA A N 1
ATOM 1767 C CA . ALA A 1 232 ? 14.055 -4.293 -21.203 1 73.12 232 ALA A CA 1
ATOM 1768 C C . ALA A 1 232 ? 14.703 -5.203 -22.25 1 73.12 232 ALA A C 1
ATOM 1770 O O . ALA A 1 232 ? 15.844 -5.637 -22.078 1 73.12 232 ALA A O 1
ATOM 1771 N N . PHE A 1 233 ? 13.992 -5.523 -23.25 1 64.81 233 PHE A N 1
ATOM 1772 C CA . PHE A 1 233 ? 14.391 -6.465 -24.297 1 64.81 233 PHE A CA 1
ATOM 1773 C C . PHE A 1 233 ? 15.727 -6.059 -24.906 1 64.81 233 PHE A C 1
ATOM 1775 O O . PHE A 1 233 ? 16.547 -6.914 -25.25 1 64.81 233 PHE A O 1
ATOM 1782 N N . THR A 1 234 ? 15.836 -4.883 -25 1 61.97 234 THR A N 1
ATOM 1783 C CA . THR A 1 234 ? 17 -4.375 -25.719 1 61.97 234 THR A CA 1
ATOM 1784 C C . THR A 1 234 ? 18.281 -4.754 -25 1 61.97 234 THR A C 1
ATOM 1786 O O . THR A 1 234 ? 19.375 -4.715 -25.578 1 61.97 234 THR A O 1
ATOM 1789 N N . GLU A 1 235 ? 18.078 -5.227 -23.906 1 60.88 235 GLU A N 1
ATOM 1790 C CA . GLU A 1 235 ? 19.266 -5.469 -23.078 1 60.88 235 GLU A CA 1
ATOM 1791 C C . GLU A 1 235 ? 19.625 -6.953 -23.062 1 60.88 235 GLU A C 1
ATOM 1793 O O . GLU A 1 235 ? 20.656 -7.34 -22.484 1 60.88 235 GLU A O 1
ATOM 1798 N N . ILE A 1 236 ? 18.891 -7.664 -23.703 1 61.94 236 ILE A N 1
ATOM 1799 C CA . ILE A 1 236 ? 19.094 -9.102 -23.594 1 61.94 236 ILE A CA 1
ATOM 1800 C C . ILE A 1 236 ? 20.172 -9.547 -24.578 1 61.94 236 ILE A C 1
ATOM 1802 O O . ILE A 1 236 ? 20.016 -9.406 -25.781 1 61.94 236 ILE A O 1
ATOM 1806 N N . ALA A 1 237 ? 21.359 -9.781 -23.984 1 60.78 237 ALA A N 1
ATOM 1807 C CA . ALA A 1 237 ? 22.391 -10.492 -24.734 1 60.78 237 ALA A CA 1
ATOM 1808 C C . ALA A 1 237 ? 22.312 -12 -24.5 1 60.78 237 ALA A C 1
ATOM 1810 O O . ALA A 1 237 ? 22.188 -12.445 -23.359 1 60.78 237 ALA A O 1
ATOM 1811 N N . PRO A 1 238 ? 22.078 -12.781 -25.531 1 59.88 238 PRO A N 1
ATOM 1812 C CA . PRO A 1 238 ? 21.922 -14.234 -25.406 1 59.88 238 PRO A CA 1
ATOM 1813 C C . PRO A 1 238 ? 22.891 -14.867 -24.422 1 59.88 238 PRO A C 1
ATOM 1815 O O . PRO A 1 238 ? 22.5 -15.766 -23.672 1 59.88 238 PRO A O 1
ATOM 1818 N N . GLY A 1 239 ? 24.094 -14.508 -24.359 1 66.62 239 GLY A N 1
ATOM 1819 C CA . GLY A 1 239 ? 25.078 -15.188 -23.531 1 66.62 239 GLY A CA 1
ATOM 1820 C C . GLY A 1 239 ? 24.859 -14.977 -22.047 1 66.62 239 GLY A C 1
ATOM 1821 O O . GLY A 1 239 ? 25.406 -15.703 -21.219 1 66.62 239 GLY A O 1
ATOM 1822 N N . ARG A 1 240 ? 23.938 -14.219 -21.688 1 80 240 ARG A N 1
ATOM 1823 C CA . ARG A 1 240 ? 23.812 -13.875 -20.281 1 80 240 ARG A CA 1
ATOM 1824 C C . ARG A 1 240 ? 22.516 -14.453 -19.688 1 80 240 ARG A C 1
ATOM 1826 O O . ARG A 1 240 ? 22.328 -14.438 -18.469 1 80 240 ARG A O 1
ATOM 1833 N N . MET A 1 241 ? 21.828 -15.094 -20.531 1 82.75 241 MET A N 1
ATOM 1834 C CA . MET A 1 241 ? 20.516 -15.562 -20.094 1 82.75 241 MET A CA 1
ATOM 1835 C C . MET A 1 241 ? 20.641 -16.688 -19.078 1 82.75 241 MET A C 1
ATOM 1837 O O . MET A 1 241 ? 19.938 -16.703 -18.062 1 82.75 241 MET A O 1
ATOM 1841 N N . ALA A 1 242 ? 21.547 -17.609 -19.406 1 85.88 242 ALA A N 1
ATOM 1842 C CA . ALA A 1 242 ? 21.734 -18.734 -18.5 1 85.88 242 ALA A CA 1
ATOM 1843 C C . ALA A 1 242 ? 22.156 -18.266 -17.109 1 85.88 242 ALA A C 1
ATOM 1845 O O . ALA A 1 242 ? 21.703 -18.797 -16.094 1 85.88 242 ALA A O 1
ATOM 1846 N N . HIS A 1 243 ? 22.953 -17.328 -17.172 1 90.44 243 HIS A N 1
ATOM 1847 C CA . HIS A 1 243 ? 23.438 -16.766 -15.906 1 90.44 243 HIS A CA 1
ATOM 1848 C C . HIS A 1 243 ? 22.297 -16.109 -15.133 1 90.44 243 HIS A C 1
ATOM 1850 O O . HIS A 1 243 ? 22.188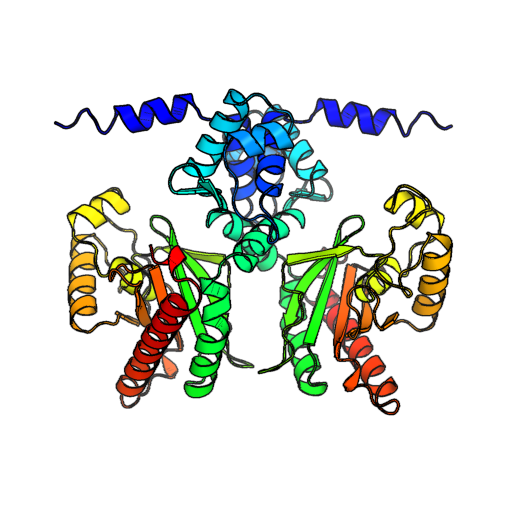 -16.281 -13.922 1 90.44 243 HIS A O 1
ATOM 1856 N N . TRP A 1 244 ? 21.453 -15.414 -15.812 1 90.69 244 TRP A N 1
ATOM 1857 C CA . TRP A 1 244 ? 20.328 -14.742 -15.18 1 90.69 244 TRP A CA 1
ATOM 1858 C C . TRP A 1 244 ? 19.359 -15.75 -14.578 1 90.69 244 TRP A C 1
ATOM 1860 O O . TRP A 1 244 ? 18.891 -15.586 -13.453 1 90.69 244 TRP A O 1
ATOM 1870 N N . VAL A 1 245 ? 19.141 -16.734 -15.328 1 92.56 245 VAL A N 1
ATOM 1871 C CA . VAL A 1 245 ? 18.25 -17.797 -14.883 1 92.56 245 VAL A CA 1
ATOM 1872 C C . VAL A 1 245 ? 18.781 -18.422 -13.594 1 92.56 245 VAL A C 1
ATOM 1874 O O . VAL A 1 245 ? 18.047 -18.609 -12.625 1 92.56 245 VAL A O 1
ATOM 1877 N N . GLU A 1 246 ? 20.031 -18.734 -13.609 1 94.31 246 GLU A N 1
ATOM 1878 C CA . GLU A 1 246 ? 20.656 -19.328 -12.438 1 94.31 246 GLU A CA 1
ATOM 1879 C C . GLU A 1 246 ? 20.547 -18.422 -11.219 1 94.31 246 GLU A C 1
ATOM 1881 O O . GLU A 1 246 ? 20.234 -18.891 -10.117 1 94.31 246 GLU A O 1
ATOM 1886 N N . GLN A 1 247 ? 20.734 -17.188 -11.438 1 95.25 247 GLN A N 1
ATOM 1887 C CA . GLN A 1 247 ? 20.672 -16.219 -10.336 1 95.25 247 GLN A CA 1
ATOM 1888 C C . GLN A 1 247 ? 19.25 -16.125 -9.781 1 95.25 247 GLN A C 1
ATOM 1890 O O . GLN A 1 247 ? 19.062 -16.047 -8.57 1 95.25 247 GLN A O 1
ATOM 1895 N N . VAL A 1 248 ? 18.266 -16.094 -10.633 1 96.12 248 VAL A N 1
ATOM 1896 C CA . VAL A 1 248 ? 16.875 -16 -10.211 1 96.12 248 VAL A CA 1
ATOM 1897 C C . VAL A 1 248 ? 16.484 -17.266 -9.453 1 96.12 248 VAL A C 1
ATOM 1899 O O . VAL A 1 248 ? 15.844 -17.188 -8.398 1 96.12 248 VAL A O 1
ATOM 1902 N N . ARG A 1 249 ? 16.859 -18.359 -9.961 1 95.69 249 ARG A N 1
ATOM 1903 C CA . ARG A 1 249 ? 16.547 -19.625 -9.305 1 95.69 249 ARG A CA 1
ATOM 1904 C C . ARG A 1 249 ? 17.203 -19.703 -7.93 1 95.69 249 ARG A C 1
ATOM 1906 O O . ARG A 1 249 ? 16.578 -20.156 -6.965 1 95.69 249 ARG A O 1
ATOM 1913 N N . GLU A 1 250 ? 18.453 -19.312 -7.883 1 95.38 250 GLU A N 1
ATOM 1914 C CA . GLU A 1 250 ? 19.172 -19.328 -6.609 1 95.38 250 GLU A CA 1
ATOM 1915 C C . GLU A 1 250 ? 18.516 -18.406 -5.594 1 95.38 250 GLU A C 1
ATOM 1917 O O . GLU A 1 250 ? 18.438 -18.734 -4.406 1 95.38 250 GLU A O 1
ATOM 1922 N N . ALA A 1 251 ? 18.078 -17.312 -6.051 1 95.75 251 ALA A N 1
ATOM 1923 C CA . ALA A 1 251 ? 17.391 -16.375 -5.172 1 95.75 251 ALA A CA 1
ATOM 1924 C C . ALA A 1 251 ? 16.094 -16.969 -4.625 1 95.75 251 ALA A C 1
ATOM 1926 O O . ALA A 1 251 ? 15.773 -16.797 -3.447 1 95.75 251 ALA A O 1
ATOM 1927 N N . ALA A 1 252 ? 15.344 -17.609 -5.496 1 94.81 252 ALA A N 1
ATOM 1928 C CA . ALA A 1 252 ? 14.102 -18.266 -5.07 1 94.81 252 ALA A CA 1
ATOM 1929 C C . ALA A 1 252 ? 14.375 -19.328 -4.02 1 94.81 252 ALA A C 1
ATOM 1931 O O . ALA A 1 252 ? 13.648 -19.453 -3.033 1 94.81 252 ALA A O 1
ATOM 1932 N N . VAL A 1 253 ? 15.445 -20.062 -4.207 1 92 253 VAL A N 1
ATOM 1933 C CA . VAL A 1 253 ? 15.828 -21.109 -3.273 1 92 253 VAL A CA 1
ATOM 1934 C C . VAL A 1 253 ? 16.266 -20.484 -1.947 1 92 253 VAL A C 1
ATOM 1936 O O . VAL A 1 253 ? 15.914 -20.984 -0.876 1 92 253 VAL A O 1
ATOM 1939 N N . GLU A 1 254 ? 17.047 -19.469 -2.084 1 91.94 254 GLU A N 1
ATOM 1940 C CA . GLU A 1 254 ? 17.484 -18.75 -0.885 1 91.94 254 GLU A CA 1
ATOM 1941 C C . GLU A 1 254 ? 16.297 -18.281 -0.06 1 91.94 254 GLU A C 1
ATOM 1943 O O . GLU A 1 254 ? 16.281 -18.406 1.165 1 91.94 254 GLU A O 1
ATOM 1948 N N . LEU A 1 255 ? 15.336 -17.703 -0.694 1 90 255 LEU A N 1
ATOM 1949 C CA . LEU A 1 255 ? 14.148 -17.203 -0.008 1 90 255 LEU A CA 1
ATOM 1950 C C . LEU A 1 255 ? 13.375 -18.359 0.642 1 90 255 LEU A C 1
ATOM 1952 O O . LEU A 1 255 ? 12.875 -18.219 1.762 1 90 255 LEU A O 1
ATOM 1956 N N . THR A 1 256 ? 13.266 -19.422 -0.008 1 82.75 256 THR A N 1
ATOM 1957 C CA . THR A 1 256 ? 12.641 -20.609 0.541 1 82.75 256 THR A CA 1
ATOM 1958 C C . THR A 1 256 ? 13.328 -21.047 1.83 1 82.75 256 THR A C 1
ATOM 1960 O O . THR A 1 256 ? 12.672 -21.422 2.803 1 82.75 256 THR A O 1
ATOM 1963 N N . GLY A 1 257 ? 14.594 -21 1.803 1 79.44 257 GLY A N 1
ATOM 1964 C CA . GLY A 1 257 ? 15.383 -21.344 2.979 1 79.44 257 GLY A CA 1
ATOM 1965 C C . GLY A 1 257 ? 15.102 -20.453 4.164 1 79.44 257 GLY A C 1
ATOM 1966 O O . GLY A 1 257 ? 14.977 -20.922 5.297 1 79.44 257 GLY A O 1
ATOM 1967 N N . HIS A 1 258 ? 15.039 -19.203 3.898 1 77.94 258 HIS A N 1
ATOM 1968 C CA . HIS A 1 258 ? 14.758 -18.234 4.957 1 77.94 258 HIS A CA 1
ATOM 1969 C C . HIS A 1 258 ? 13.391 -18.484 5.578 1 77.94 258 HIS A C 1
ATOM 1971 O O . HIS A 1 258 ? 13.219 -18.328 6.789 1 77.94 258 HIS A O 1
ATOM 1977 N N . LEU A 1 259 ? 12.484 -18.75 4.73 1 72.88 259 LEU A N 1
ATOM 1978 C CA . LEU A 1 259 ? 11.133 -19.016 5.203 1 72.88 259 LEU A CA 1
ATOM 1979 C C . LEU A 1 259 ? 11.109 -20.25 6.117 1 72.88 259 LEU A C 1
ATOM 1981 O O . LEU A 1 259 ? 10.406 -20.25 7.125 1 72.88 259 LEU A O 1
ATOM 1985 N N . ARG A 1 260 ? 11.781 -21.219 5.75 1 67.81 260 ARG A N 1
ATOM 1986 C CA . ARG A 1 260 ? 11.859 -22.438 6.539 1 67.81 260 ARG A CA 1
ATOM 1987 C C . ARG A 1 260 ? 12.461 -22.172 7.914 1 67.81 260 ARG A C 1
ATOM 1989 O O . ARG A 1 260 ? 12.023 -22.734 8.914 1 67.81 260 ARG A O 1
ATOM 1996 N N . THR A 1 261 ? 13.422 -21.281 7.93 1 64.94 261 THR A N 1
ATOM 1997 C CA . THR A 1 261 ? 14.148 -21.031 9.172 1 64.94 261 THR A CA 1
ATOM 1998 C C . THR A 1 261 ? 13.367 -20.062 10.055 1 64.94 261 THR A C 1
ATOM 2000 O O . THR A 1 261 ? 13.281 -20.266 11.273 1 64.94 261 THR A O 1
ATOM 2003 N N . GLN A 1 262 ? 12.906 -19.031 9.5 1 59.81 262 GLN A N 1
ATOM 2004 C CA . GLN A 1 262 ? 12.375 -17.953 10.32 1 59.81 262 GLN A CA 1
ATOM 2005 C C . GLN A 1 262 ? 10.891 -18.156 10.609 1 59.81 262 GLN A C 1
ATOM 2007 O O . GLN A 1 262 ? 10.383 -17.703 11.633 1 59.81 262 GLN A O 1
ATOM 2012 N N . HIS A 1 263 ? 10.211 -18.672 9.672 1 58.69 263 HIS A N 1
ATOM 2013 C CA . HIS A 1 263 ? 8.773 -18.828 9.883 1 58.69 263 HIS A CA 1
ATOM 2014 C C . HIS A 1 263 ? 8.32 -20.25 9.594 1 58.69 263 HIS A C 1
ATOM 2016 O O . HIS A 1 263 ? 7.543 -20.484 8.664 1 58.69 263 HIS A O 1
ATOM 2022 N N . PRO A 1 264 ? 8.875 -21.078 10.406 1 47.25 264 PRO A N 1
ATOM 2023 C CA . PRO A 1 264 ? 8.547 -22.484 10.156 1 47.25 264 PRO A CA 1
ATOM 2024 C C . PRO A 1 264 ? 7.047 -22.734 10.07 1 47.25 264 PRO A C 1
ATOM 2026 O O . PRO A 1 264 ? 6.613 -23.656 9.367 1 47.25 264 PRO A O 1
ATOM 2029 N N . GLY A 1 265 ? 6.309 -21.938 10.75 1 46.16 265 GLY A N 1
ATOM 2030 C CA . GLY A 1 265 ? 4.871 -22.156 10.781 1 46.16 265 GLY A CA 1
ATOM 2031 C C . GLY A 1 265 ? 4.16 -21.625 9.555 1 46.16 265 GLY A C 1
ATOM 2032 O O . GLY A 1 265 ? 2.986 -21.938 9.328 1 46.16 265 GLY A O 1
ATOM 2033 N N . PHE A 1 266 ? 4.57 -20.609 9.078 1 45.38 266 PHE A N 1
ATOM 2034 C CA . PHE A 1 266 ? 3.924 -20.047 7.902 1 45.38 266 PHE A CA 1
ATOM 2035 C C . PHE A 1 266 ? 3.969 -21.031 6.738 1 45.38 266 PHE A C 1
ATOM 2037 O O . PHE A 1 266 ? 3.238 -20.875 5.758 1 45.38 266 PHE A O 1
ATOM 2044 N N . LEU A 1 267 ? 4.965 -21.953 6.617 1 39.16 267 LEU A N 1
ATOM 2045 C CA . LEU A 1 267 ? 5.109 -23 5.602 1 39.16 267 LEU A CA 1
ATOM 2046 C C . LEU A 1 267 ? 4.156 -24.156 5.867 1 39.16 267 LEU A C 1
ATOM 2048 O O . LEU A 1 267 ? 4.125 -25.125 5.105 1 39.16 267 LEU A O 1
ATOM 2052 N N . ARG A 1 268 ? 3.445 -24.078 6.973 1 31.31 268 ARG A N 1
ATOM 2053 C CA . ARG A 1 268 ? 2.555 -25.219 7.148 1 31.31 268 ARG A CA 1
ATOM 2054 C C . ARG A 1 268 ? 1.189 -24.953 6.523 1 31.31 268 ARG A C 1
ATOM 2056 O O . ARG A 1 268 ? 0.648 -23.859 6.652 1 31.31 268 ARG A O 1
ATOM 2063 N N . MET B 1 1 ? -22.984 30.625 21.203 1 26.48 1 MET B N 1
ATOM 2064 C CA . MET B 1 1 ? -22.344 30.5 19.891 1 26.48 1 MET B CA 1
ATOM 2065 C C . MET B 1 1 ? -21.844 29.078 19.688 1 26.48 1 MET B C 1
ATOM 2067 O O . MET B 1 1 ? -21.016 28.828 18.797 1 26.48 1 MET B O 1
ATOM 2071 N N . SER B 1 2 ? -21.797 28.266 20.703 1 33.19 2 SER B N 1
ATOM 2072 C CA . SER B 1 2 ? -21.359 26.969 21.188 1 33.19 2 SER B CA 1
ATOM 2073 C C . SER B 1 2 ? -22.078 25.828 20.438 1 33.19 2 SER B C 1
ATOM 2075 O O . SER B 1 2 ? -21.719 24.656 20.578 1 33.19 2 SER B O 1
ATOM 2077 N N . ASP B 1 3 ? -23.344 26.078 20.031 1 34.53 3 ASP B N 1
ATOM 2078 C CA . ASP B 1 3 ? -24.359 25.078 19.719 1 34.53 3 ASP B CA 1
ATOM 2079 C C . ASP B 1 3 ? -24.156 24.516 18.312 1 34.53 3 ASP B C 1
ATOM 2081 O O . ASP B 1 3 ? -24.922 23.656 17.859 1 34.53 3 ASP B O 1
ATOM 2085 N N . THR B 1 4 ? -23.594 25.297 17.391 1 35.28 4 THR B N 1
ATOM 2086 C CA . THR B 1 4 ? -23.562 24.969 15.969 1 35.28 4 THR B CA 1
ATOM 2087 C C . THR B 1 4 ? -22.656 23.781 15.711 1 35.28 4 THR B C 1
ATOM 2089 O O . THR B 1 4 ? -22.672 23.203 14.617 1 35.28 4 THR B O 1
ATOM 2092 N N . SER B 1 5 ? -21.594 23.625 16.469 1 37.28 5 SER B N 1
ATOM 2093 C CA . SER B 1 5 ? -20.625 22.562 16.234 1 37.28 5 SER B CA 1
ATOM 2094 C C . SER B 1 5 ? -21.25 21.188 16.469 1 37.28 5 SER B C 1
ATOM 2096 O O . SER B 1 5 ? -20.703 20.172 16.031 1 37.28 5 SER B O 1
ATOM 2098 N N . GLU B 1 6 ? -22.203 21.016 17.406 1 38.78 6 GLU B N 1
ATOM 2099 C CA . GLU B 1 6 ? -22.953 19.828 17.797 1 38.78 6 GLU B CA 1
ATOM 2100 C C . GLU B 1 6 ? -23.844 19.328 16.656 1 38.78 6 GLU B C 1
ATOM 2102 O O . GLU B 1 6 ? -24.219 18.156 16.609 1 38.78 6 GLU B O 1
ATOM 2107 N N . THR B 1 7 ? -24.453 20.219 15.812 1 39.31 7 THR B N 1
ATOM 2108 C CA . THR B 1 7 ? -25.453 19.922 14.789 1 39.31 7 THR B CA 1
ATOM 2109 C C . THR B 1 7 ? -24.781 19.25 13.578 1 39.31 7 THR B C 1
ATOM 2111 O O . THR B 1 7 ? -25.453 18.547 12.82 1 39.31 7 THR B O 1
ATOM 2114 N N . LEU B 1 8 ? -23.609 19.719 13.156 1 39.19 8 LEU B N 1
ATOM 2115 C CA . LEU B 1 8 ? -22.906 19.156 12.016 1 39.19 8 LEU B CA 1
ATOM 2116 C C . LEU B 1 8 ? -22.438 17.734 12.32 1 39.19 8 LEU B C 1
ATOM 2118 O O . LEU B 1 8 ? -22.266 16.922 11.414 1 39.19 8 LEU B O 1
ATOM 2122 N N . SER B 1 9 ? -22.062 17.406 13.562 1 44.28 9 SER B N 1
ATOM 2123 C CA . SER B 1 9 ? -21.656 16.078 14.039 1 44.28 9 SER B CA 1
ATOM 2124 C C . SER B 1 9 ? -22.828 15.102 13.984 1 44.28 9 SER B C 1
ATOM 2126 O O . SER B 1 9 ? -22.641 13.922 13.688 1 44.28 9 SER B O 1
ATOM 2128 N N . ASN B 1 10 ? -24.016 15.516 14.398 1 47.94 10 ASN B N 1
ATOM 2129 C CA . ASN B 1 10 ? -25.266 14.758 14.516 1 47.94 10 ASN B CA 1
ATOM 2130 C C . ASN B 1 10 ? -25.812 14.375 13.141 1 47.94 10 ASN B C 1
ATOM 2132 O O . ASN B 1 10 ? -26.391 13.305 12.977 1 47.94 10 ASN B O 1
ATOM 2136 N N . ASP B 1 11 ? -25.797 15.32 12.156 1 50.31 11 ASP B N 1
ATOM 2137 C CA . ASP B 1 11 ? -26.344 15.102 10.82 1 50.31 11 ASP B CA 1
ATOM 2138 C C . ASP B 1 11 ? -25.5 14.094 10.039 1 50.31 11 ASP B C 1
ATOM 2140 O O . ASP B 1 11 ? -26.031 13.367 9.195 1 50.31 11 ASP B O 1
ATOM 2144 N N . ASN B 1 12 ? -24.234 14.047 10.305 1 55.94 12 ASN B N 1
ATOM 2145 C CA . ASN B 1 12 ? -23.344 13.094 9.641 1 55.94 12 ASN B CA 1
ATOM 2146 C C . ASN B 1 12 ? -23.703 11.656 9.992 1 55.94 12 ASN B C 1
ATOM 2148 O O . ASN B 1 12 ? -23.547 10.75 9.172 1 55.94 12 ASN B O 1
ATOM 2152 N N . ASP B 1 13 ? -24.219 11.539 11.203 1 63.59 13 ASP B N 1
ATOM 2153 C CA . ASP B 1 13 ? -24.641 10.211 11.641 1 63.59 13 ASP B CA 1
ATOM 2154 C C . ASP B 1 13 ? -25.844 9.734 10.836 1 63.59 13 ASP B C 1
ATOM 2156 O O . ASP B 1 13 ? -26.047 8.531 10.648 1 63.59 13 ASP B O 1
ATOM 2160 N N . ARG B 1 14 ? -26.578 10.82 10.375 1 70.5 14 ARG B N 1
ATOM 2161 C CA . ARG B 1 14 ? -27.781 10.477 9.641 1 70.5 14 ARG B CA 1
ATOM 2162 C C . ARG B 1 14 ? -27.453 9.852 8.289 1 70.5 14 ARG B C 1
ATOM 2164 O O . ARG B 1 14 ? -28.219 9.031 7.773 1 70.5 14 ARG B O 1
ATOM 2171 N N . TYR B 1 15 ? -26.312 10.039 7.805 1 85.19 15 TYR B N 1
ATOM 2172 C CA . TYR B 1 15 ? -26.031 9.555 6.461 1 85.19 15 TYR B CA 1
ATOM 2173 C C . TYR B 1 15 ? -24.984 8.43 6.492 1 85.19 15 TYR B C 1
ATOM 2175 O O . TYR B 1 15 ? -24.562 7.949 5.445 1 85.19 15 TYR B O 1
ATOM 2183 N N . THR B 1 16 ? -24.75 7.961 7.711 1 88.19 16 THR B N 1
ATOM 2184 C CA . THR B 1 16 ? -23.766 6.895 7.844 1 88.19 16 THR B CA 1
ATOM 2185 C C . THR B 1 16 ? -24.391 5.543 7.504 1 88.19 16 THR B C 1
ATOM 2187 O O . THR B 1 16 ? -25.531 5.262 7.875 1 88.19 16 THR B O 1
ATOM 2190 N N . VAL B 1 17 ? -23.672 4.777 6.746 1 94.81 17 VAL B N 1
ATOM 2191 C CA . VAL B 1 17 ? -24.031 3.387 6.492 1 94.81 17 VAL B CA 1
ATOM 2192 C C . VAL B 1 17 ? -23.391 2.484 7.539 1 94.81 17 VAL B C 1
ATOM 2194 O O . VAL B 1 17 ? -22.219 2.104 7.395 1 94.81 17 VAL B O 1
ATOM 2197 N N . PRO B 1 18 ? -24.156 2.053 8.531 1 93.69 18 PRO B N 1
ATOM 2198 C CA . PRO B 1 18 ? -23.562 1.394 9.695 1 93.69 18 PRO B CA 1
ATOM 2199 C C . PRO B 1 18 ? -22.797 0.126 9.336 1 93.69 18 PRO B C 1
ATOM 2201 O O . PRO B 1 18 ? -21.703 -0.108 9.859 1 93.69 18 PRO B O 1
ATOM 2204 N N . ALA B 1 19 ? -23.375 -0.689 8.492 1 94.44 19 ALA B N 1
ATOM 2205 C CA . ALA B 1 19 ? -22.719 -1.948 8.148 1 94.44 19 ALA B CA 1
ATOM 2206 C C . ALA B 1 19 ? -21.375 -1.701 7.465 1 94.44 19 ALA B C 1
ATOM 2208 O O . ALA B 1 19 ? -20.422 -2.447 7.676 1 94.44 19 ALA B O 1
ATOM 2209 N N . LEU B 1 20 ? -21.359 -0.691 6.637 1 95.94 20 LEU B N 1
ATOM 2210 C CA . LEU B 1 20 ? -20.109 -0.318 5.98 1 95.94 20 LEU B CA 1
ATOM 2211 C C . LEU B 1 20 ? -19.078 0.179 6.996 1 95.94 20 LEU B C 1
ATOM 2213 O O . LEU B 1 20 ? -17.938 -0.256 6.988 1 95.94 20 LEU B O 1
ATOM 2217 N N . GLU B 1 21 ? -19.484 1.035 7.84 1 96 21 GLU B N 1
ATOM 2218 C CA . GLU B 1 21 ? -18.609 1.559 8.883 1 96 21 GLU B CA 1
ATOM 2219 C C . GLU B 1 21 ? -18.062 0.434 9.75 1 96 21 GLU B C 1
ATOM 2221 O O . GLU B 1 21 ? -16.859 0.378 10.016 1 96 21 GLU B O 1
ATOM 2226 N N . ARG B 1 22 ? -18.953 -0.451 10.188 1 95.62 22 ARG B N 1
ATOM 2227 C CA . ARG B 1 22 ? -18.547 -1.56 11.039 1 95.62 22 ARG B CA 1
ATOM 2228 C C . ARG B 1 22 ? -17.547 -2.473 10.328 1 95.62 22 ARG B C 1
ATOM 2230 O O . ARG B 1 22 ? -16.578 -2.936 10.93 1 95.62 22 ARG B O 1
ATOM 2237 N N . GLY B 1 23 ? -17.859 -2.762 9.086 1 96.44 23 GLY B N 1
ATOM 2238 C CA . GLY B 1 23 ? -16.953 -3.602 8.312 1 96.44 23 GLY B CA 1
ATOM 2239 C C . GLY B 1 23 ? -15.562 -3.016 8.18 1 96.44 23 GLY B C 1
ATOM 2240 O O . GLY B 1 23 ? -14.57 -3.734 8.305 1 96.44 23 GLY B O 1
ATOM 2241 N N . LEU B 1 24 ? -15.477 -1.711 7.934 1 95.5 24 LEU B N 1
ATOM 2242 C CA . LEU B 1 24 ? -14.188 -1.037 7.789 1 95.5 24 LEU B CA 1
ATOM 2243 C C . LEU B 1 24 ? -13.461 -0.969 9.125 1 95.5 24 LEU B C 1
ATOM 2245 O O . LEU B 1 24 ? -12.234 -1.096 9.18 1 95.5 24 LEU B O 1
ATOM 2249 N N . ARG B 1 25 ? -14.188 -0.767 10.18 1 95.38 25 ARG B N 1
ATOM 2250 C CA . ARG B 1 25 ? -13.586 -0.808 11.508 1 95.38 25 ARG B CA 1
ATOM 2251 C C . ARG B 1 25 ? -13.031 -2.195 11.82 1 95.38 25 ARG B C 1
ATOM 2253 O O . ARG B 1 25 ? -11.984 -2.322 12.453 1 95.38 25 ARG B O 1
ATOM 2260 N N . LEU B 1 26 ? -13.797 -3.197 11.445 1 96.69 26 LEU B N 1
ATOM 2261 C CA . LEU B 1 26 ? -13.336 -4.57 11.617 1 96.69 26 LEU B CA 1
ATOM 2262 C C . LEU B 1 26 ? -12.008 -4.789 10.906 1 96.69 26 LEU B C 1
ATOM 2264 O O . LEU B 1 26 ? -11.07 -5.348 11.477 1 96.69 26 LEU B O 1
ATOM 2268 N N . LEU B 1 27 ? -11.875 -4.34 9.664 1 94.81 27 LEU B N 1
ATOM 2269 C CA . LEU B 1 27 ? -10.633 -4.461 8.906 1 94.81 27 LEU B CA 1
ATOM 2270 C C . LEU B 1 27 ? -9.484 -3.75 9.617 1 94.81 27 LEU B C 1
ATOM 2272 O O . LEU B 1 27 ? -8.359 -4.25 9.633 1 94.81 27 LEU B O 1
ATOM 2276 N N . ALA B 1 28 ? -9.828 -2.648 10.234 1 92.19 28 ALA B N 1
ATOM 2277 C CA . ALA B 1 28 ? -8.812 -1.814 10.875 1 92.19 28 ALA B CA 1
ATOM 2278 C C . ALA B 1 28 ? -8.289 -2.473 12.148 1 92.19 28 ALA B C 1
ATOM 2280 O O . ALA B 1 28 ? -7.285 -2.037 12.711 1 92.19 28 ALA B O 1
ATOM 2281 N N . CYS B 1 29 ? -8.945 -3.5 12.656 1 94.12 29 CYS B N 1
ATOM 2282 C CA . CYS B 1 29 ? -8.492 -4.207 13.844 1 94.12 29 CYS B CA 1
ATOM 2283 C C . CYS B 1 29 ? -7.215 -4.984 13.562 1 94.12 29 CYS B C 1
ATOM 2285 O O . CYS B 1 29 ? -6.469 -5.324 14.484 1 94.12 29 CYS B O 1
ATOM 2287 N N . PHE B 1 30 ? -7.031 -5.336 12.312 1 92.75 30 PHE B N 1
ATOM 2288 C CA . PHE B 1 30 ? -5.832 -6.074 11.93 1 92.75 30 PHE B CA 1
ATOM 2289 C C . PHE B 1 30 ? -4.641 -5.137 11.797 1 92.75 30 PHE B C 1
ATOM 2291 O O . PHE B 1 30 ? -4.602 -4.297 10.898 1 92.75 30 PHE B O 1
ATOM 2298 N N . THR B 1 31 ? -3.713 -5.199 12.727 1 88.19 31 THR B N 1
ATOM 2299 C CA . THR B 1 31 ? -2.539 -4.332 12.781 1 88.19 31 THR B CA 1
ATOM 2300 C C . THR B 1 31 ? -1.26 -5.16 12.859 1 88.19 31 THR B C 1
ATOM 2302 O O . THR B 1 31 ? -1.312 -6.375 13.07 1 88.19 31 THR B O 1
ATOM 2305 N N . PRO B 1 32 ? -0.144 -4.527 12.594 1 81.25 32 PRO B N 1
ATOM 2306 C CA . PRO B 1 32 ? 1.113 -5.27 12.719 1 81.25 32 PRO B CA 1
ATOM 2307 C C . PRO B 1 32 ? 1.29 -5.898 14.102 1 81.25 32 PRO B C 1
ATOM 2309 O O . PRO B 1 32 ? 1.837 -6.996 14.219 1 81.25 32 PRO B O 1
ATOM 2312 N N . SER B 1 33 ? 0.873 -5.273 15.125 1 85.69 33 SER B N 1
ATOM 2313 C CA . SER B 1 33 ? 1.005 -5.805 16.484 1 85.69 33 SER B CA 1
ATOM 2314 C C . SER B 1 33 ? -0.039 -6.883 16.75 1 85.69 33 SER B C 1
ATOM 2316 O O . SER B 1 33 ? 0.109 -7.672 17.688 1 85.69 33 SER B O 1
ATOM 2318 N N . GLN B 1 34 ? -1.122 -6.949 15.984 1 91.69 34 GLN B N 1
ATOM 2319 C CA . GLN B 1 34 ? -2.17 -7.957 16.094 1 91.69 34 GLN B CA 1
ATOM 2320 C C . GLN B 1 34 ? -2.684 -8.367 14.711 1 91.69 34 GLN B C 1
ATOM 2322 O O . GLN B 1 34 ? -3.801 -8.008 14.328 1 91.69 34 GLN B O 1
ATOM 2327 N N . PRO B 1 35 ? -1.925 -9.195 14.086 1 90.5 35 PRO B N 1
ATOM 2328 C CA . PRO B 1 35 ? -2.229 -9.484 12.688 1 90.5 35 PRO B CA 1
ATOM 2329 C C . PRO B 1 35 ? -3.271 -10.586 12.523 1 90.5 35 PRO B C 1
ATOM 2331 O O . PRO B 1 35 ? -3.789 -10.797 11.422 1 90.5 35 PRO B O 1
ATOM 2334 N N . VAL B 1 36 ? -3.592 -11.336 13.617 1 93.81 36 VAL B N 1
ATOM 2335 C CA . VAL B 1 36 ? -4.488 -12.484 13.547 1 93.81 36 VAL B CA 1
ATOM 2336 C C . VAL B 1 36 ? -5.625 -12.32 14.547 1 93.81 36 VAL B C 1
ATOM 2338 O O . VAL B 1 36 ? -5.398 -11.891 15.688 1 93.81 36 VAL B O 1
ATOM 2341 N N . TRP B 1 37 ? -6.789 -12.617 14.062 1 95.88 37 TRP B N 1
ATOM 2342 C CA . TRP B 1 37 ? -7.953 -12.523 14.938 1 95.88 37 TRP B CA 1
ATOM 2343 C C . TRP B 1 37 ? -8.852 -13.75 14.773 1 95.88 37 TRP B C 1
ATOM 2345 O O . TRP B 1 37 ? -8.938 -14.32 13.688 1 95.88 37 TRP B O 1
ATOM 2355 N N . SER B 1 38 ? -9.5 -14.133 15.844 1 97.06 38 SER B N 1
ATOM 2356 C CA . SER B 1 38 ? -10.633 -15.055 15.766 1 97.06 38 SER B CA 1
ATOM 2357 C C . SER B 1 38 ? -11.953 -14.297 15.773 1 97.06 38 SER B C 1
ATOM 2359 O O . SER B 1 38 ? -12.023 -13.156 16.234 1 97.06 38 SER B O 1
ATOM 2361 N N . ALA B 1 39 ? -12.945 -14.961 15.281 1 96.38 39 ALA B N 1
ATOM 2362 C CA . ALA B 1 39 ? -14.258 -14.328 15.211 1 96.38 39 ALA B CA 1
ATOM 2363 C C . ALA B 1 39 ? -14.758 -13.93 16.594 1 96.38 39 ALA B C 1
ATOM 2365 O O . ALA B 1 39 ? -15.203 -12.797 16.797 1 96.38 39 ALA B O 1
ATOM 2366 N N . PRO B 1 40 ? -14.625 -14.781 17.641 1 96.5 40 PRO B N 1
ATOM 2367 C CA . PRO B 1 40 ? -15.086 -14.383 18.969 1 96.5 40 PRO B CA 1
ATOM 2368 C C . PRO B 1 40 ? -14.312 -13.203 19.531 1 96.5 40 PRO B C 1
ATOM 2370 O O . PRO B 1 40 ? -14.898 -12.312 20.156 1 96.5 40 PRO B O 1
ATOM 2373 N N . ASP B 1 41 ? -13.07 -13.156 19.359 1 97.25 41 ASP B N 1
ATOM 2374 C CA . ASP B 1 41 ? -12.25 -12.062 19.859 1 97.25 41 ASP B CA 1
ATOM 2375 C C . ASP B 1 41 ? -12.625 -10.742 19.188 1 97.25 41 ASP B C 1
ATOM 2377 O O . ASP B 1 41 ? -12.664 -9.695 19.828 1 97.25 41 ASP B O 1
ATOM 2381 N N . LEU B 1 42 ? -12.898 -10.797 17.875 1 97.31 42 LEU B N 1
ATOM 2382 C CA . LEU B 1 42 ? -13.328 -9.602 17.156 1 97.31 42 LEU B CA 1
ATOM 2383 C C . LEU B 1 42 ? -14.68 -9.109 17.672 1 97.31 42 LEU B C 1
ATOM 2385 O O . LEU B 1 42 ? -14.891 -7.906 17.828 1 97.31 42 LEU B O 1
ATOM 2389 N N . ALA B 1 43 ? -15.555 -10.031 17.922 1 97.56 43 ALA B N 1
ATOM 2390 C CA . ALA B 1 43 ? -16.875 -9.68 18.438 1 97.56 43 ALA B CA 1
ATOM 2391 C C . ALA B 1 43 ? -16.75 -8.953 19.781 1 97.56 43 ALA B C 1
ATOM 2393 O O . ALA B 1 43 ? -17.422 -7.934 19.984 1 97.56 43 ALA B O 1
ATOM 2394 N N . ARG B 1 44 ? -15.938 -9.453 20.656 1 97.12 44 ARG B N 1
ATOM 2395 C CA . ARG B 1 44 ? -15.719 -8.844 21.953 1 97.12 44 ARG B CA 1
ATOM 2396 C C . ARG B 1 44 ? -15.086 -7.461 21.812 1 97.12 44 ARG B C 1
ATOM 2398 O O . ARG B 1 44 ? -15.555 -6.496 22.422 1 97.12 44 ARG B O 1
ATOM 2405 N N . THR B 1 45 ? -14.094 -7.359 20.969 1 95.75 45 THR B N 1
ATOM 2406 C CA . THR B 1 45 ? -13.344 -6.125 20.797 1 95.75 45 THR B CA 1
ATOM 2407 C C . THR B 1 45 ? -14.219 -5.031 20.188 1 95.75 45 THR B C 1
ATOM 2409 O O . THR B 1 45 ? -14.125 -3.865 20.578 1 95.75 45 THR B O 1
ATOM 2412 N N . LEU B 1 46 ? -15.094 -5.387 19.281 1 96.44 46 LEU B N 1
ATOM 2413 C CA . LEU B 1 46 ? -15.914 -4.414 18.578 1 96.44 46 LEU B CA 1
ATOM 2414 C C . LEU B 1 46 ? -17.266 -4.25 19.25 1 96.44 46 LEU B C 1
ATOM 2416 O O . LEU B 1 46 ? -18.078 -3.414 18.844 1 96.44 46 LEU B O 1
ATOM 2420 N N . ALA B 1 47 ? -17.484 -5.008 20.281 1 97.06 47 ALA B N 1
ATOM 2421 C CA . ALA B 1 47 ? -18.75 -4.988 20.984 1 97.06 47 ALA B CA 1
ATOM 2422 C C . ALA B 1 47 ? -19.922 -5.188 20.016 1 97.06 47 ALA B C 1
ATOM 2424 O O . ALA B 1 47 ? -20.875 -4.398 20.016 1 97.06 47 ALA B O 1
ATOM 2425 N N . LEU B 1 48 ? -19.828 -6.219 19.219 1 96.75 48 LEU B N 1
ATOM 2426 C CA . LEU B 1 48 ? -20.859 -6.582 18.25 1 96.75 48 LEU B CA 1
ATOM 2427 C C . LEU B 1 48 ? -21.297 -8.031 18.438 1 96.75 48 LEU B C 1
ATOM 2429 O O . LEU B 1 48 ? -20.531 -8.859 18.922 1 96.75 48 LEU B O 1
ATOM 2433 N N . PRO B 1 49 ? -22.547 -8.312 18.062 1 96.06 49 PRO B N 1
ATOM 2434 C CA . PRO B 1 49 ? -22.984 -9.711 18.094 1 96.06 49 PRO B CA 1
ATOM 2435 C C . PRO B 1 49 ? -22.125 -10.625 17.219 1 96.06 49 PRO B C 1
ATOM 2437 O O . PRO B 1 49 ? -21.688 -10.219 16.141 1 96.06 49 PRO B O 1
ATOM 2440 N N . ARG B 1 50 ? -21.953 -11.875 17.703 1 95.19 50 ARG B N 1
ATOM 2441 C CA . ARG B 1 50 ? -21.125 -12.844 17 1 95.19 50 ARG B CA 1
ATOM 2442 C C . ARG B 1 50 ? -21.656 -13.078 15.578 1 95.19 50 ARG B C 1
ATOM 2444 O O . ARG B 1 50 ? -20.875 -13.25 14.641 1 95.19 50 ARG B O 1
ATOM 2451 N N . SER B 1 51 ? -22.922 -13.055 15.453 1 94.38 51 SER B N 1
ATOM 2452 C CA . SER B 1 51 ? -23.516 -13.297 14.148 1 94.38 51 SER B CA 1
ATOM 2453 C C . SER B 1 51 ? -23.172 -12.172 13.172 1 94.38 51 SER B C 1
ATOM 2455 O O . SER B 1 51 ? -22.938 -12.43 11.984 1 94.38 51 SER B O 1
ATOM 2457 N N . THR B 1 52 ? -23.156 -11 13.641 1 94.75 52 THR B N 1
ATOM 2458 C CA . THR B 1 52 ? -22.812 -9.844 12.82 1 94.75 52 THR B CA 1
ATOM 2459 C C . THR B 1 52 ? -21.359 -9.922 12.367 1 94.75 52 THR B C 1
ATOM 2461 O O . THR B 1 52 ? -21.062 -9.727 11.18 1 94.75 52 THR B O 1
ATOM 2464 N N . VAL B 1 53 ? -20.531 -10.242 13.281 1 96.88 53 VAL B N 1
ATOM 2465 C CA . VAL B 1 53 ? -19.094 -10.344 12.977 1 96.88 53 VAL B CA 1
ATOM 2466 C C . VAL B 1 53 ? -18.859 -11.469 11.977 1 96.88 53 VAL B C 1
ATOM 2468 O O . VAL B 1 53 ? -18.094 -11.32 11.023 1 96.88 53 VAL B O 1
ATOM 2471 N N . PHE B 1 54 ? -19.547 -12.531 12.211 1 95.31 54 PHE B N 1
ATOM 2472 C CA . PHE B 1 54 ? -19.375 -13.672 11.312 1 95.31 54 PHE B CA 1
ATOM 2473 C C . PHE B 1 54 ? -19.766 -13.297 9.891 1 95.31 54 PHE B C 1
ATOM 2475 O O . PHE B 1 54 ? -19.062 -13.656 8.938 1 95.31 54 PHE B O 1
ATOM 2482 N N . ARG B 1 55 ? -20.844 -12.641 9.734 1 96.38 55 ARG B N 1
ATOM 2483 C CA . ARG B 1 55 ? -21.281 -12.234 8.406 1 96.38 55 ARG B CA 1
ATOM 2484 C C . ARG B 1 55 ? -20.312 -11.258 7.77 1 96.38 55 ARG B C 1
ATOM 2486 O O . ARG B 1 55 ? -20.062 -11.32 6.566 1 96.38 55 ARG B O 1
ATOM 2493 N N . MET B 1 56 ? -19.844 -10.375 8.555 1 97.19 56 MET B N 1
ATOM 2494 C CA . MET B 1 56 ? -18.859 -9.43 8.047 1 97.19 56 MET B CA 1
ATOM 2495 C C . MET B 1 56 ? -17.578 -10.156 7.609 1 97.19 56 MET B C 1
ATOM 2497 O O . MET B 1 56 ? -17.047 -9.883 6.535 1 97.19 56 MET B O 1
ATOM 2501 N N . LEU B 1 57 ? -17.172 -11.055 8.461 1 97.31 57 LEU B N 1
ATOM 2502 C CA . LEU B 1 57 ? -15.969 -11.828 8.148 1 97.31 57 LEU B CA 1
ATOM 2503 C C . LEU B 1 57 ? -16.156 -12.617 6.855 1 97.31 57 LEU B C 1
ATOM 2505 O O . LEU B 1 57 ? -15.25 -12.648 6.012 1 97.31 57 LEU B O 1
ATOM 2509 N N . THR B 1 58 ? -17.266 -13.211 6.738 1 96.19 58 THR B N 1
ATOM 2510 C CA . THR B 1 58 ? -17.562 -14 5.543 1 96.19 58 THR B CA 1
ATOM 2511 C C . THR B 1 58 ? -17.562 -13.109 4.301 1 96.19 58 THR B C 1
ATOM 2513 O O . THR B 1 58 ? -16.984 -13.477 3.271 1 96.19 58 THR B O 1
ATOM 2516 N N . THR B 1 59 ? -18.188 -11.977 4.395 1 96.44 59 THR B N 1
ATOM 2517 C CA . THR B 1 59 ? -18.234 -11.031 3.287 1 96.44 59 THR B CA 1
ATOM 2518 C C . THR B 1 59 ? -16.828 -10.578 2.898 1 96.44 59 THR B C 1
ATOM 2520 O O . THR B 1 59 ? -16.469 -10.602 1.72 1 96.44 59 THR B O 1
ATOM 2523 N N . LEU B 1 60 ? -16.031 -10.188 3.869 1 96.62 60 LEU B N 1
ATOM 2524 C CA . LEU B 1 60 ? -14.68 -9.695 3.643 1 96.62 60 LEU B CA 1
ATOM 2525 C C . LEU B 1 60 ? -13.789 -10.805 3.082 1 96.62 60 LEU B C 1
ATOM 2527 O O . LEU B 1 60 ? -12.93 -10.547 2.24 1 96.62 60 LEU B O 1
ATOM 2531 N N . GLU B 1 61 ? -13.977 -12.023 3.607 1 94.69 61 GLU B N 1
ATOM 2532 C CA . GLU B 1 61 ? -13.219 -13.164 3.1 1 94.69 61 GLU B CA 1
ATOM 2533 C C . GLU B 1 61 ? -13.562 -13.445 1.638 1 94.69 61 GLU B C 1
ATOM 2535 O O . GLU B 1 61 ? -12.664 -13.633 0.812 1 94.69 61 GLU B O 1
ATOM 2540 N N . ASN B 1 62 ? -14.828 -13.414 1.312 1 92.81 62 ASN B N 1
ATOM 2541 C CA . ASN B 1 62 ? -15.281 -13.688 -0.048 1 92.81 62 ASN B CA 1
ATOM 2542 C C . ASN B 1 62 ? -14.758 -12.641 -1.029 1 92.81 62 ASN B C 1
ATOM 2544 O O . ASN B 1 62 ? -14.508 -12.953 -2.197 1 92.81 62 ASN B O 1
ATOM 2548 N N . MET B 1 63 ? -14.555 -11.5 -0.529 1 93.12 63 MET B N 1
ATOM 2549 C CA . MET B 1 63 ? -14.102 -10.414 -1.396 1 93.12 63 MET B CA 1
ATOM 2550 C C . MET B 1 63 ? -12.578 -10.328 -1.401 1 93.12 63 MET B C 1
ATOM 2552 O O . MET B 1 63 ? -12.008 -9.445 -2.045 1 93.12 63 MET B O 1
ATOM 2556 N N . GLY B 1 64 ? -11.914 -11.109 -0.625 1 91.62 64 GLY B N 1
ATOM 2557 C CA . GLY B 1 64 ? -10.469 -11.219 -0.662 1 91.62 64 GLY B CA 1
ATOM 2558 C C . GLY B 1 64 ? -9.773 -10.281 0.312 1 91.62 64 GLY B C 1
ATOM 2559 O O . GLY B 1 64 ? -8.547 -10.234 0.373 1 91.62 64 GLY B O 1
ATOM 2560 N N . TYR B 1 65 ? -10.516 -9.5 1.13 1 93.88 65 TYR B N 1
ATOM 2561 C CA . TYR B 1 65 ? -9.922 -8.555 2.076 1 93.88 65 TYR B CA 1
ATOM 2562 C C . TYR B 1 65 ? -9.391 -9.281 3.307 1 93.88 65 TYR B C 1
ATOM 2564 O O . TYR B 1 65 ? -8.562 -8.742 4.039 1 93.88 65 TYR B O 1
ATOM 2572 N N . LEU B 1 66 ? -9.969 -10.477 3.498 1 94.19 66 LEU B N 1
ATOM 2573 C CA . LEU B 1 66 ? -9.484 -11.336 4.566 1 94.19 66 LEU B CA 1
ATOM 2574 C C . LEU B 1 66 ? -9.195 -12.742 4.043 1 94.19 66 LEU B C 1
ATOM 2576 O O . LEU B 1 66 ? -9.742 -13.156 3.02 1 94.19 66 LEU B O 1
ATOM 2580 N N . GLN B 1 67 ? -8.336 -13.391 4.648 1 91.25 67 GLN B N 1
ATOM 2581 C CA . GLN B 1 67 ? -8.047 -14.805 4.438 1 91.25 67 GLN B CA 1
ATOM 2582 C C . GLN B 1 67 ? -8.234 -15.602 5.727 1 91.25 67 GLN B C 1
ATOM 2584 O O . GLN B 1 67 ? -7.855 -15.141 6.805 1 91.25 67 GLN B O 1
ATOM 2589 N N . ARG B 1 68 ? -8.805 -16.703 5.562 1 91.94 68 ARG B N 1
ATOM 2590 C CA . ARG B 1 68 ? -9.102 -17.547 6.719 1 91.94 68 ARG B CA 1
ATOM 2591 C C . ARG B 1 68 ? -8.211 -18.781 6.742 1 91.94 68 ARG B C 1
ATOM 2593 O O . ARG B 1 68 ? -7.969 -19.391 5.699 1 91.94 68 ARG B O 1
ATOM 2600 N N . SER B 1 69 ? -7.617 -19.062 7.801 1 89.25 69 SER B N 1
ATOM 2601 C CA . SER B 1 69 ? -6.93 -20.312 8.094 1 89.25 69 SER B CA 1
ATOM 2602 C C . SER B 1 69 ? -7.496 -20.969 9.352 1 89.25 69 SER B C 1
ATOM 2604 O O . SER B 1 69 ? -7.16 -20.578 10.469 1 89.25 69 SER B O 1
ATOM 2606 N N . GLY B 1 70 ? -8.266 -21.984 9.094 1 91.94 70 GLY B N 1
ATOM 2607 C CA . GLY B 1 70 ? -8.977 -22.531 10.234 1 91.94 70 GLY B CA 1
ATOM 2608 C C . GLY B 1 70 ? -9.992 -21.562 10.828 1 91.94 70 GLY B C 1
ATOM 2609 O O . GLY B 1 70 ? -10.906 -21.125 10.133 1 91.94 70 GLY B O 1
ATOM 2610 N N . THR B 1 71 ? -9.734 -21.188 12.086 1 92.88 71 THR B N 1
ATOM 2611 C CA . THR B 1 71 ? -10.641 -20.266 12.758 1 92.88 71 THR B CA 1
ATOM 2612 C C . THR B 1 71 ? -10.023 -18.875 12.867 1 92.88 71 THR B C 1
ATOM 2614 O O . THR B 1 71 ? -10.57 -18 13.531 1 92.88 71 THR B O 1
ATOM 2617 N N . GLU B 1 72 ? -8.906 -18.75 12.227 1 94.81 72 GLU B N 1
ATOM 2618 C CA . GLU B 1 72 ? -8.18 -17.484 12.336 1 94.81 72 GLU B CA 1
ATOM 2619 C C . GLU B 1 72 ? -8.266 -16.688 11.031 1 94.81 72 GLU B C 1
ATOM 2621 O O . GLU B 1 72 ? -8.281 -17.266 9.945 1 94.81 72 GLU B O 1
ATOM 2626 N N . TYR B 1 73 ? -8.336 -15.445 11.211 1 95.12 73 TYR B N 1
ATOM 2627 C CA . TYR B 1 73 ? -8.422 -14.539 10.078 1 95.12 73 TYR B CA 1
ATOM 2628 C C . TYR B 1 73 ? -7.211 -13.617 10.016 1 95.12 73 TYR B C 1
ATOM 2630 O O . TYR B 1 73 ? -6.691 -13.195 11.055 1 95.12 73 TYR B O 1
ATOM 2638 N N . ARG B 1 74 ? -6.777 -13.25 8.758 1 93.5 74 ARG B N 1
ATOM 2639 C CA . ARG B 1 74 ? -5.738 -12.266 8.461 1 93.5 74 ARG B CA 1
ATOM 2640 C C . ARG B 1 74 ? -6.137 -11.398 7.266 1 93.5 74 ARG B C 1
ATOM 2642 O O . ARG B 1 74 ? -7.066 -11.734 6.531 1 93.5 74 ARG B O 1
ATOM 2649 N N . LEU B 1 75 ? -5.441 -10.328 7.184 1 91 75 LEU B N 1
ATOM 2650 C CA . LEU B 1 75 ? -5.699 -9.5 6.012 1 91 75 LEU B CA 1
ATOM 2651 C C . LEU B 1 75 ? -5.371 -10.258 4.73 1 91 75 LEU B C 1
ATOM 2653 O O . LEU B 1 75 ? -4.391 -11 4.676 1 91 75 LEU B O 1
ATOM 2657 N N . GLY B 1 76 ? -6.234 -10.078 3.746 1 89.56 76 GLY B N 1
ATOM 2658 C CA . GLY B 1 76 ? -6.004 -10.664 2.434 1 89.56 76 GLY B CA 1
ATOM 2659 C C . GLY B 1 76 ? -5.395 -9.695 1.443 1 89.56 76 GLY B C 1
ATOM 2660 O O . GLY B 1 76 ? -5.227 -8.516 1.748 1 89.56 76 GLY B O 1
ATOM 2661 N N . LEU B 1 77 ? -5.113 -10.086 0.218 1 87 77 LEU B N 1
ATOM 2662 C CA . LEU B 1 77 ? -4.32 -9.359 -0.766 1 87 77 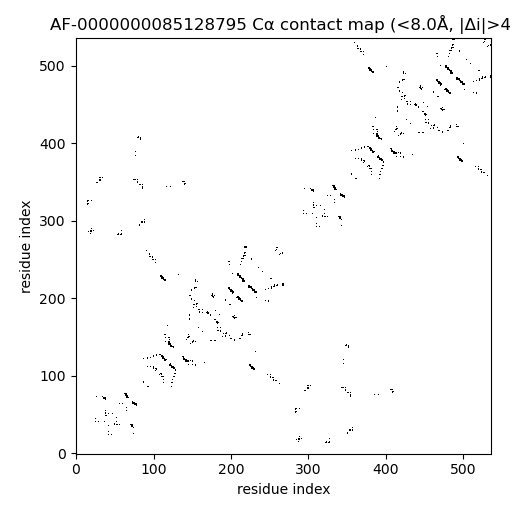LEU B CA 1
ATOM 2663 C C . LEU B 1 77 ? -5.098 -8.18 -1.328 1 87 77 LEU B C 1
ATOM 2665 O O . LEU B 1 77 ? -4.504 -7.227 -1.841 1 87 77 LEU B O 1
ATOM 2669 N N . SER B 1 78 ? -6.434 -8.266 -1.253 1 88.69 78 SER B N 1
ATOM 2670 C CA . SER B 1 78 ? -7.246 -7.207 -1.848 1 88.69 78 SER B CA 1
ATOM 2671 C C . SER B 1 78 ? -6.992 -5.867 -1.168 1 88.69 78 SER B C 1
ATOM 2673 O O . SER B 1 78 ? -7.254 -4.809 -1.749 1 88.69 78 SER B O 1
ATOM 2675 N N . VAL B 1 79 ? -6.473 -5.914 0.084 1 89.19 79 VAL B N 1
ATOM 2676 C CA . VAL B 1 79 ? -6.23 -4.672 0.807 1 89.19 79 VAL B CA 1
ATOM 2677 C C . VAL B 1 79 ? -5.102 -3.893 0.133 1 89.19 79 VAL B C 1
ATOM 2679 O O . VAL B 1 79 ? -4.969 -2.684 0.333 1 89.19 79 VAL B O 1
ATOM 2682 N N . LEU B 1 80 ? -4.254 -4.551 -0.631 1 87 80 LEU B N 1
ATOM 2683 C CA . LEU B 1 80 ? -3.113 -3.912 -1.276 1 87 80 LEU B CA 1
ATOM 2684 C C . LEU B 1 80 ? -3.562 -3.07 -2.465 1 87 80 LEU B C 1
ATOM 2686 O O . LEU B 1 80 ? -2.918 -2.076 -2.807 1 87 80 LEU B O 1
ATOM 2690 N N . ARG B 1 81 ? -4.637 -3.518 -3.041 1 84.75 81 ARG B N 1
ATOM 2691 C CA . ARG B 1 81 ? -5.117 -2.859 -4.254 1 84.75 81 ARG B CA 1
ATOM 2692 C C . ARG B 1 81 ? -5.418 -1.387 -3.994 1 84.75 81 ARG B C 1
ATOM 2694 O O . ARG B 1 81 ? -5.004 -0.518 -4.766 1 84.75 81 ARG B O 1
ATOM 2701 N N . LEU B 1 82 ? -6.066 -1.157 -2.914 1 85.19 82 LEU B N 1
ATOM 2702 C CA . LEU B 1 82 ? -6.488 0.207 -2.619 1 85.19 82 LEU B CA 1
ATOM 2703 C C . LEU B 1 82 ? -5.285 1.11 -2.377 1 85.19 82 LEU B C 1
ATOM 2705 O O . LEU B 1 82 ? -5.254 2.25 -2.846 1 85.19 82 LEU B O 1
ATOM 2709 N N . GLY B 1 83 ? -4.352 0.622 -1.593 1 85.62 83 GLY B N 1
ATOM 2710 C CA . GLY B 1 83 ? -3.133 1.388 -1.38 1 85.62 83 GLY B CA 1
ATOM 2711 C C . GLY B 1 83 ? -2.387 1.694 -2.666 1 85.62 83 GLY B C 1
ATOM 2712 O O . GLY B 1 83 ? -1.938 2.822 -2.875 1 85.62 83 GLY B O 1
ATOM 2713 N N . TYR B 1 84 ? -2.318 0.731 -3.486 1 84.12 84 TYR B N 1
ATOM 2714 C CA . TYR B 1 84 ? -1.699 0.9 -4.797 1 84.12 84 TYR B CA 1
ATOM 2715 C C . TYR B 1 84 ? -2.449 1.938 -5.621 1 84.12 84 TYR B C 1
ATOM 2717 O O . TYR B 1 84 ? -1.834 2.82 -6.23 1 84.12 84 TYR B O 1
ATOM 2725 N N . ASP B 1 85 ? -3.699 1.745 -5.738 1 83.81 85 ASP B N 1
ATOM 2726 C CA . ASP B 1 85 ? -4.516 2.656 -6.535 1 83.81 85 ASP B CA 1
ATOM 2727 C C . ASP B 1 85 ? -4.332 4.102 -6.074 1 83.81 85 ASP B C 1
ATOM 2729 O O . ASP B 1 85 ? -4.246 5.016 -6.895 1 83.81 85 ASP B O 1
ATOM 2733 N N . TYR B 1 86 ? -4.215 4.227 -4.809 1 85.38 86 TYR B N 1
ATOM 2734 C CA . TYR B 1 86 ? -3.982 5.562 -4.273 1 85.38 86 TYR B CA 1
ATOM 2735 C C . TYR B 1 86 ? -2.621 6.098 -4.707 1 85.38 86 TYR B C 1
ATOM 2737 O O . TYR B 1 86 ? -2.523 7.199 -5.25 1 85.38 86 TYR B O 1
ATOM 2745 N N . LEU B 1 87 ? -1.617 5.348 -4.477 1 82.62 87 LEU B N 1
ATOM 2746 C CA . LEU B 1 87 ? -0.253 5.801 -4.73 1 82.62 87 LEU B CA 1
ATOM 2747 C C . LEU B 1 87 ? -0.021 6.023 -6.219 1 82.62 87 LEU B C 1
ATOM 2749 O O . LEU B 1 87 ? 0.73 6.922 -6.609 1 82.62 87 LEU B O 1
ATOM 2753 N N . SER B 1 88 ? -0.632 5.188 -7 1 78.88 88 SER B N 1
ATOM 2754 C CA . SER B 1 88 ? -0.453 5.281 -8.445 1 78.88 88 SER B CA 1
ATOM 2755 C C . SER B 1 88 ? -1.139 6.52 -9.008 1 78.88 88 SER B C 1
ATOM 2757 O O . SER B 1 88 ? -0.86 6.93 -10.141 1 78.88 88 SER B O 1
ATOM 2759 N N . THR B 1 89 ? -2.006 7.035 -8.266 1 75.19 89 THR B N 1
ATOM 2760 C CA . THR B 1 89 ? -2.727 8.203 -8.766 1 75.19 89 THR B CA 1
ATOM 2761 C C . THR B 1 89 ? -2.326 9.461 -8 1 75.19 89 THR B C 1
ATOM 2763 O O . THR B 1 89 ? -2.861 10.539 -8.25 1 75.19 89 THR B O 1
ATOM 2766 N N . GLN B 1 90 ? -1.424 9.25 -7.051 1 73.31 90 GLN B N 1
ATOM 2767 C CA . GLN B 1 90 ? -0.972 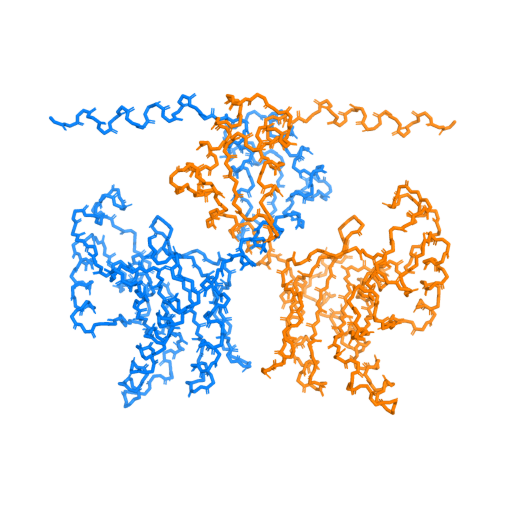10.391 -6.27 1 73.31 90 GLN B CA 1
ATOM 2768 C C . GLN B 1 90 ? 0.224 11.07 -6.934 1 73.31 90 GLN B C 1
ATOM 2770 O O . GLN B 1 90 ? 1.355 10.602 -6.816 1 73.31 90 GLN B O 1
ATOM 2775 N N . PRO B 1 91 ? -0.041 12.094 -7.586 1 68.19 91 PRO B N 1
ATOM 2776 C CA . PRO B 1 91 ? 1.027 12.758 -8.328 1 68.19 91 PRO B CA 1
ATOM 2777 C C . PRO B 1 91 ? 2.201 13.164 -7.441 1 68.19 91 PRO B C 1
ATOM 2779 O O . PRO B 1 91 ? 3.357 13.086 -7.867 1 68.19 91 PRO B O 1
ATOM 2782 N N . LEU B 1 92 ? 1.913 13.531 -6.246 1 79.69 92 LEU B N 1
ATOM 2783 C CA . LEU B 1 92 ? 2.973 14.031 -5.375 1 79.69 92 LEU B CA 1
ATOM 2784 C C . LEU B 1 92 ? 3.971 12.922 -5.047 1 79.69 92 LEU B C 1
ATOM 2786 O O . LEU B 1 92 ? 5.184 13.156 -5.055 1 79.69 92 LEU B O 1
ATOM 2790 N N . ALA B 1 93 ? 3.457 11.766 -4.758 1 79.44 93 ALA B N 1
ATOM 2791 C CA . ALA B 1 93 ? 4.348 10.648 -4.445 1 79.44 93 ALA B CA 1
ATOM 2792 C C . ALA B 1 93 ? 5.207 10.281 -5.652 1 79.44 93 ALA B C 1
ATOM 2794 O O . ALA B 1 93 ? 6.402 10.016 -5.512 1 79.44 93 ALA B O 1
ATOM 2795 N N . GLN B 1 94 ? 4.637 10.289 -6.746 1 76.19 94 GLN B N 1
ATOM 2796 C CA . GLN B 1 94 ? 5.359 9.953 -7.969 1 76.19 94 GLN B CA 1
ATOM 2797 C C . GLN B 1 94 ? 6.406 11.016 -8.305 1 76.19 94 GLN B C 1
ATOM 2799 O O . GLN B 1 94 ? 7.539 10.68 -8.656 1 76.19 94 GLN B O 1
ATOM 2804 N N . LEU B 1 95 ? 6.066 12.258 -8.133 1 80.69 95 LEU B N 1
ATOM 2805 C CA . LEU B 1 95 ? 6.965 13.367 -8.43 1 80.69 95 LEU B CA 1
ATOM 2806 C C . LEU B 1 95 ? 8.094 13.445 -7.414 1 80.69 95 LEU B C 1
ATOM 2808 O O . LEU B 1 95 ? 9.188 13.93 -7.723 1 80.69 95 LEU B O 1
ATOM 2812 N N . ALA B 1 96 ? 7.805 12.961 -6.285 1 88.75 96 ALA B N 1
ATOM 2813 C CA . ALA B 1 96 ? 8.766 13.094 -5.195 1 88.75 96 ALA B CA 1
ATOM 2814 C C . ALA B 1 96 ? 9.875 12.047 -5.316 1 88.75 96 ALA B C 1
ATOM 2816 O O . ALA B 1 96 ? 10.969 12.227 -4.77 1 88.75 96 ALA B O 1
ATOM 2817 N N . GLU B 1 97 ? 9.617 11.016 -6.035 1 85.75 97 GLU B N 1
ATOM 2818 C CA . GLU B 1 97 ? 10.523 9.867 -6.051 1 85.75 97 GLU B CA 1
ATOM 2819 C C . GLU B 1 97 ? 11.914 10.273 -6.539 1 85.75 97 GLU B C 1
ATOM 2821 O O . GLU B 1 97 ? 12.914 10.031 -5.859 1 85.75 97 GLU B O 1
ATOM 2826 N N . PRO B 1 98 ? 12.023 10.938 -7.703 1 86.69 98 PRO B N 1
ATOM 2827 C CA . PRO B 1 98 ? 13.359 11.328 -8.164 1 86.69 98 PRO B CA 1
ATOM 2828 C C . PRO B 1 98 ? 14.031 12.336 -7.23 1 86.69 98 PRO B C 1
ATOM 2830 O O . PRO B 1 98 ? 15.258 12.32 -7.082 1 86.69 98 PRO B O 1
ATOM 2833 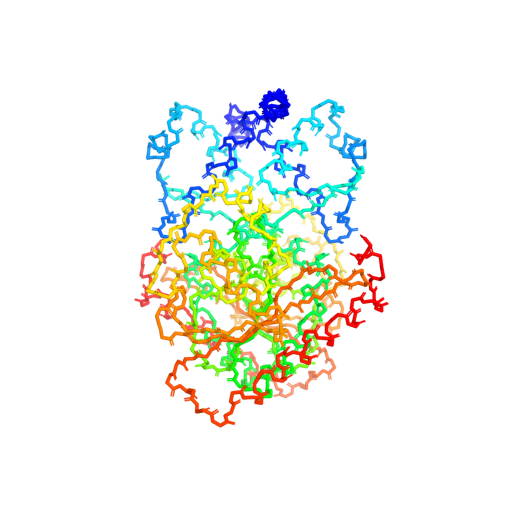N N . VAL B 1 99 ? 13.266 13.188 -6.676 1 92.94 99 VAL B N 1
ATOM 2834 C CA . VAL B 1 99 ? 13.797 14.188 -5.754 1 92.94 99 VAL B CA 1
ATOM 2835 C C . VAL B 1 99 ? 14.328 13.5 -4.5 1 92.94 99 VAL B C 1
ATOM 2837 O O . VAL B 1 99 ? 15.43 13.812 -4.039 1 92.94 99 VAL B O 1
ATOM 2840 N N . LEU B 1 100 ? 13.594 12.562 -4.02 1 93.19 100 LEU B N 1
ATOM 2841 C CA . LEU B 1 100 ? 14 11.82 -2.832 1 93.19 100 LEU B CA 1
ATOM 2842 C C . LEU B 1 100 ? 15.211 10.945 -3.127 1 93.19 100 LEU B C 1
ATOM 2844 O O . LEU B 1 100 ? 16.094 10.805 -2.283 1 93.19 100 LEU B O 1
ATOM 2848 N N . GLN B 1 101 ? 15.234 10.422 -4.25 1 89.44 101 GLN B N 1
ATOM 2849 C CA . GLN B 1 101 ? 16.359 9.586 -4.652 1 89.44 101 GLN B CA 1
ATOM 2850 C C . GLN B 1 101 ? 17.656 10.406 -4.707 1 89.44 101 GLN B C 1
ATOM 2852 O O . GLN B 1 101 ? 18.688 9.977 -4.188 1 89.44 101 GLN B O 1
ATOM 2857 N N . ALA B 1 102 ? 17.594 11.508 -5.387 1 92.44 102 ALA B N 1
ATOM 2858 C CA . ALA B 1 102 ? 18.75 12.383 -5.484 1 92.44 102 ALA B CA 1
ATOM 2859 C C . ALA B 1 102 ? 19.234 12.812 -4.098 1 92.44 102 ALA B C 1
ATOM 2861 O O . ALA B 1 102 ? 20.438 12.828 -3.826 1 92.44 102 ALA B O 1
ATOM 2862 N N . LEU B 1 103 ? 18.328 13.141 -3.273 1 94.31 103 LEU B N 1
ATOM 2863 C CA . LEU B 1 103 ? 18.656 13.562 -1.914 1 94.31 103 LEU B CA 1
ATOM 2864 C C . LEU B 1 103 ? 19.297 12.422 -1.135 1 94.31 103 LEU B C 1
ATOM 2866 O O . LEU B 1 103 ? 20.297 12.625 -0.43 1 94.31 103 LEU B O 1
ATOM 2870 N N . CYS B 1 104 ? 18.75 11.273 -1.208 1 91.12 104 CYS B N 1
ATOM 2871 C CA . CYS B 1 104 ? 19.281 10.086 -0.549 1 91.12 104 CYS B CA 1
ATOM 2872 C C . CYS B 1 104 ? 20.703 9.797 -1.014 1 91.12 104 CYS B C 1
ATOM 2874 O O . CYS B 1 104 ? 21.578 9.5 -0.199 1 91.12 104 CYS B O 1
ATOM 2876 N N . GLU B 1 105 ? 20.875 9.867 -2.26 1 88.62 105 GLU B N 1
ATOM 2877 C CA . GLU B 1 105 ? 22.188 9.609 -2.828 1 88.62 105 GLU B CA 1
ATOM 2878 C C . GLU B 1 105 ? 23.219 10.641 -2.352 1 88.62 105 GLU B C 1
ATOM 2880 O O . GLU B 1 105 ? 24.359 10.297 -2.074 1 88.62 105 GLU B O 1
ATOM 2885 N N . ARG B 1 106 ? 22.812 11.836 -2.299 1 90.31 106 ARG B N 1
ATOM 2886 C CA . ARG B 1 106 ? 23.719 12.914 -1.878 1 90.31 106 ARG B CA 1
ATOM 2887 C C . ARG B 1 106 ? 24.047 12.805 -0.393 1 90.31 106 ARG B C 1
ATOM 2889 O O . ARG B 1 106 ? 25.188 13.031 0.014 1 90.31 106 ARG B O 1
ATOM 2896 N N . LEU B 1 107 ? 23.047 12.414 0.419 1 88.75 107 LEU B N 1
ATOM 2897 C CA . LEU B 1 107 ? 23.219 12.469 1.868 1 88.75 107 LEU B CA 1
ATOM 2898 C C . LEU B 1 107 ? 23.641 11.109 2.418 1 88.75 107 LEU B C 1
ATOM 2900 O O . LEU B 1 107 ? 24.281 11.031 3.469 1 88.75 107 LEU B O 1
ATOM 2904 N N . GLY B 1 108 ? 23.156 10.133 1.749 1 86.31 108 GLY B N 1
ATOM 2905 C CA . GLY B 1 108 ? 23.422 8.789 2.227 1 86.31 108 GLY B CA 1
ATOM 2906 C C . GLY B 1 108 ? 22.469 8.352 3.332 1 86.31 108 GLY B C 1
ATOM 2907 O O . GLY B 1 108 ? 22.781 7.43 4.09 1 86.31 108 GLY B O 1
ATOM 2908 N N . PHE B 1 109 ? 21.359 9.055 3.508 1 87.88 109 PHE B N 1
ATOM 2909 C CA . PHE B 1 109 ? 20.375 8.75 4.551 1 87.88 109 PHE B CA 1
ATOM 2910 C C . PHE B 1 109 ? 19 8.484 3.949 1 87.88 109 PHE B C 1
ATOM 2912 O O . PHE B 1 109 ? 18.766 8.812 2.787 1 87.88 109 PHE B O 1
ATOM 2919 N N . THR B 1 110 ? 18.172 7.879 4.727 1 89.44 110 THR B N 1
ATOM 2920 C CA . THR B 1 110 ? 16.797 7.641 4.301 1 89.44 110 THR B CA 1
ATOM 2921 C C . THR B 1 110 ? 16.047 8.961 4.129 1 89.44 110 THR B C 1
ATOM 2923 O O . THR B 1 110 ? 16.188 9.867 4.949 1 89.44 110 THR B O 1
ATOM 2926 N N . THR B 1 111 ? 15.344 9.016 3.074 1 92.75 111 THR B N 1
ATOM 2927 C CA . THR B 1 111 ? 14.516 10.188 2.795 1 92.75 111 THR B CA 1
ATOM 2928 C C . THR B 1 111 ? 13.047 9.789 2.68 1 92.75 111 THR B C 1
ATOM 2930 O O . THR B 1 111 ? 12.727 8.68 2.24 1 92.75 111 THR B O 1
ATOM 2933 N N . ASN B 1 112 ? 12.172 10.727 3.088 1 93.56 112 ASN B N 1
ATOM 2934 C CA . ASN B 1 112 ? 10.75 10.43 3.152 1 93.56 112 ASN B CA 1
ATOM 2935 C C . ASN B 1 112 ? 9.906 11.617 2.699 1 93.56 112 ASN B C 1
ATOM 2937 O O . ASN B 1 112 ? 10.344 12.766 2.777 1 93.56 112 ASN B O 1
ATOM 2941 N N . LEU B 1 113 ? 8.75 11.266 2.24 1 94.44 113 LEU B N 1
ATOM 2942 C CA . LEU B 1 113 ? 7.664 12.211 2.014 1 94.44 113 LEU B CA 1
ATOM 2943 C C . LEU B 1 113 ? 6.414 11.797 2.779 1 94.44 113 LEU B C 1
ATOM 2945 O O . LEU B 1 113 ? 6.043 10.617 2.775 1 94.44 113 LEU B O 1
ATOM 2949 N N . ALA B 1 114 ? 5.848 12.727 3.434 1 94.75 114 ALA B N 1
ATOM 2950 C CA . ALA B 1 114 ? 4.672 12.398 4.234 1 94.75 114 ALA B CA 1
ATOM 2951 C C . ALA B 1 114 ? 3.576 13.445 4.047 1 94.75 114 ALA B C 1
ATOM 2953 O O . ALA B 1 114 ? 3.854 14.578 3.65 1 94.75 114 ALA B O 1
ATOM 2954 N N . LEU B 1 115 ? 2.344 13.016 4.25 1 94.25 115 LEU B N 1
ATOM 2955 C CA . LEU B 1 115 ? 1.163 13.875 4.223 1 94.25 115 LEU B CA 1
ATOM 2956 C C . LEU B 1 115 ? 0.484 13.914 5.586 1 94.25 115 LEU B C 1
ATOM 2958 O O . LEU B 1 115 ? 0.684 13.016 6.41 1 94.25 115 LEU B O 1
ATOM 2962 N N . LEU B 1 116 ? -0.238 15.008 5.789 1 93.44 116 LEU B N 1
ATOM 2963 C CA . LEU B 1 116 ? -1.013 15.125 7.02 1 93.44 116 LEU B CA 1
ATOM 2964 C C . LEU B 1 116 ? -2.41 14.539 6.844 1 93.44 116 LEU B C 1
ATOM 2966 O O . LEU B 1 116 ? -3.1 14.852 5.867 1 93.44 116 LEU B O 1
ATOM 2970 N N . ASP B 1 117 ? -2.754 13.672 7.676 1 90.88 117 ASP B N 1
ATOM 2971 C CA . ASP B 1 117 ? -4.105 13.125 7.762 1 90.88 117 ASP B CA 1
ATOM 2972 C C . ASP B 1 117 ? -4.641 13.203 9.188 1 90.88 117 ASP B C 1
ATOM 2974 O O . ASP B 1 117 ? -4.379 12.32 10.008 1 90.88 117 ASP B O 1
ATOM 2978 N N . GLY B 1 118 ? -5.527 14.219 9.359 1 89.56 118 GLY B N 1
ATOM 2979 C CA . GLY B 1 118 ? -5.914 14.477 10.734 1 89.56 118 GLY B CA 1
ATOM 2980 C C . GLY B 1 118 ? -4.738 14.789 11.641 1 89.56 118 GLY B C 1
ATOM 2981 O O . GLY B 1 118 ? -3.969 15.711 11.367 1 89.56 118 GLY B O 1
ATOM 2982 N N . THR B 1 119 ? -4.59 13.906 12.68 1 93.31 119 THR B N 1
ATOM 2983 C CA . THR B 1 119 ? -3.539 14.148 13.664 1 93.31 119 THR B CA 1
ATOM 2984 C C . THR B 1 119 ? -2.33 13.258 13.391 1 93.31 119 THR B C 1
ATOM 2986 O O . THR B 1 119 ? -1.459 13.102 14.25 1 93.31 119 THR B O 1
ATOM 2989 N N . SER B 1 120 ? -2.334 12.711 12.18 1 93.31 120 SER B N 1
ATOM 2990 C CA . SER B 1 120 ? -1.281 11.742 11.883 1 93.31 120 SER B CA 1
ATOM 2991 C C . SER B 1 120 ? -0.498 12.141 10.641 1 93.31 120 SER B C 1
ATOM 2993 O O . SER B 1 120 ? -1.03 12.805 9.75 1 93.31 120 SER B O 1
ATOM 2995 N N . VAL B 1 121 ? 0.758 11.742 10.703 1 94 121 VAL B N 1
ATOM 2996 C CA . VAL B 1 121 ? 1.604 11.789 9.516 1 94 121 VAL B CA 1
ATOM 2997 C C . VAL B 1 121 ? 1.556 10.445 8.789 1 94 121 VAL B C 1
ATOM 2999 O O . VAL B 1 121 ? 1.697 9.391 9.422 1 94 121 VAL B O 1
ATOM 3002 N N . VAL B 1 122 ? 1.291 10.484 7.512 1 92.06 122 VAL B N 1
ATOM 3003 C CA . VAL B 1 122 ? 1.274 9.273 6.707 1 92.06 122 VAL B CA 1
ATOM 3004 C C . VAL B 1 122 ? 2.412 9.305 5.691 1 92.06 122 VAL B C 1
ATOM 3006 O O . VAL B 1 122 ? 2.482 10.211 4.859 1 92.06 122 VAL B O 1
ATOM 3009 N N . TYR B 1 123 ? 3.256 8.297 5.785 1 90.38 123 TYR B N 1
ATOM 3010 C CA . TYR B 1 123 ? 4.383 8.203 4.867 1 90.38 123 TYR B CA 1
ATOM 3011 C C . TYR B 1 123 ? 3.93 7.711 3.496 1 90.38 123 TYR B C 1
ATOM 3013 O O . TYR B 1 123 ? 3.32 6.641 3.385 1 90.38 123 TYR B O 1
ATOM 3021 N N . VAL B 1 124 ? 4.281 8.477 2.443 1 89.69 124 VAL B N 1
ATOM 3022 C CA . VAL B 1 124 ? 3.752 8.109 1.134 1 89.69 124 VAL B CA 1
ATOM 3023 C C . VAL B 1 124 ? 4.902 7.781 0.186 1 89.69 124 VAL B C 1
ATOM 3025 O O . VAL B 1 124 ? 4.688 7.215 -0.888 1 89.69 124 VAL B O 1
ATOM 3028 N N . ALA B 1 125 ? 6.086 8.117 0.548 1 88.5 125 ALA B N 1
ATOM 3029 C CA . ALA B 1 125 ? 7.289 7.738 -0.189 1 88.5 125 ALA B CA 1
ATOM 3030 C C . ALA B 1 125 ? 8.484 7.59 0.749 1 88.5 125 ALA B C 1
ATOM 3032 O O . ALA B 1 125 ? 8.578 8.297 1.757 1 88.5 125 ALA B O 1
ATOM 3033 N N . ARG B 1 126 ? 9.328 6.715 0.374 1 88.62 126 ARG B N 1
ATOM 3034 C CA . ARG B 1 126 ? 10.516 6.434 1.164 1 88.62 126 ARG B CA 1
ATOM 3035 C C . ARG B 1 126 ? 11.633 5.875 0.289 1 88.62 126 ARG B C 1
ATOM 3037 O O . ARG B 1 126 ? 11.406 4.98 -0.526 1 88.62 126 ARG B O 1
ATOM 3044 N N . ILE B 1 127 ? 12.789 6.48 0.466 1 86.62 127 ILE B N 1
ATOM 3045 C CA . ILE B 1 127 ? 13.992 5.969 -0.184 1 86.62 127 ILE B CA 1
ATOM 3046 C C . ILE B 1 127 ? 15.094 5.773 0.854 1 86.62 127 ILE B C 1
ATOM 3048 O O . ILE B 1 127 ? 15.398 6.684 1.629 1 86.62 127 ILE B O 1
ATOM 3052 N N . ALA B 1 128 ? 15.586 4.539 0.863 1 83.44 128 ALA B N 1
ATOM 3053 C CA . ALA B 1 128 ? 16.641 4.211 1.813 1 83.44 128 ALA B CA 1
ATOM 3054 C C . ALA B 1 128 ? 17.906 3.744 1.089 1 83.44 128 ALA B C 1
ATOM 3056 O O . ALA B 1 128 ? 17.828 3.1 0.041 1 83.44 128 ALA B O 1
ATOM 3057 N N . PRO B 1 129 ? 19.016 4.23 1.698 1 78 129 PRO B N 1
ATOM 3058 C CA . PRO B 1 129 ? 20.234 3.678 1.125 1 78 129 PRO B CA 1
ATOM 3059 C C . PRO B 1 129 ? 20.344 2.166 1.305 1 78 129 PRO B C 1
ATOM 3061 O O . PRO B 1 129 ? 19.688 1.597 2.18 1 78 129 PRO B O 1
ATOM 3064 N N . ALA B 1 130 ? 21.156 1.518 0.365 1 63.66 130 ALA B N 1
ATOM 3065 C CA . ALA B 1 130 ? 21.422 0.088 0.495 1 63.66 130 ALA B CA 1
ATOM 3066 C C . ALA B 1 130 ? 22.047 -0.231 1.854 1 63.66 130 ALA B C 1
ATOM 3068 O O . ALA B 1 130 ? 22.938 0.472 2.312 1 63.66 130 ALA B O 1
ATOM 3069 N N . GLY B 1 131 ? 21.5 -1.154 2.586 1 59.91 131 GLY B N 1
ATOM 3070 C CA . GLY B 1 131 ? 22.094 -1.563 3.848 1 59.91 131 GLY B CA 1
ATOM 3071 C C . GLY B 1 131 ? 21.656 -0.71 5.02 1 59.91 131 GLY B C 1
ATOM 3072 O O . GLY B 1 131 ? 22.062 -0.947 6.16 1 59.91 131 GLY B O 1
ATOM 3073 N N . ALA B 1 132 ? 21.094 0.365 4.648 1 57.97 132 ALA B N 1
ATOM 3074 C CA . ALA B 1 132 ? 20.766 1.346 5.684 1 57.97 132 ALA B CA 1
ATOM 3075 C C . ALA B 1 132 ? 19.859 0.745 6.75 1 57.97 132 ALA B C 1
ATOM 3077 O O . ALA B 1 132 ? 19.172 -0.251 6.5 1 57.97 132 ALA B O 1
ATOM 3078 N N . PHE B 1 133 ? 20.094 1.471 7.887 1 50.22 133 PHE B N 1
ATOM 3079 C CA . PHE B 1 133 ? 19.219 1.291 9.039 1 50.22 133 PHE B CA 1
ATOM 3080 C C . PHE B 1 133 ? 17.75 1.226 8.609 1 50.22 133 PHE B C 1
ATOM 3082 O O . PHE B 1 133 ? 17.281 2.09 7.867 1 50.22 133 PHE B O 1
ATOM 3089 N N . GLN B 1 134 ? 17.188 0.029 8.555 1 55.12 134 GLN B N 1
ATOM 3090 C CA . GLN B 1 134 ? 15.773 -0.068 8.25 1 55.12 134 GLN B CA 1
ATOM 3091 C C . GLN B 1 134 ? 14.922 0.468 9.398 1 55.12 134 GLN B C 1
ATOM 3093 O O . GLN B 1 134 ? 14.859 -0.143 10.461 1 55.12 134 GLN B O 1
ATOM 3098 N N . GLY B 1 135 ? 14.805 1.822 9.555 1 57.66 135 GLY B N 1
ATOM 3099 C CA . GLY B 1 135 ? 13.852 2.299 10.547 1 57.66 135 GLY B CA 1
ATOM 3100 C C . GLY B 1 135 ? 12.508 1.596 10.477 1 57.66 135 GLY B C 1
ATOM 3101 O O . GLY B 1 135 ? 12.305 0.729 9.617 1 57.66 135 GLY B O 1
ATOM 3102 N N . ALA B 1 136 ? 11.727 1.879 11.453 1 61.94 136 ALA B N 1
ATOM 3103 C CA . ALA B 1 136 ? 10.43 1.233 11.672 1 61.94 136 ALA B CA 1
ATOM 3104 C C . ALA B 1 136 ? 9.398 1.729 10.664 1 61.94 136 ALA B C 1
ATOM 3106 O O . ALA B 1 136 ? 8.32 1.143 10.539 1 61.94 136 ALA B O 1
ATOM 3107 N N . VAL B 1 137 ? 9.875 2.721 9.867 1 75.44 137 VAL B N 1
ATOM 3108 C CA . VAL B 1 137 ? 8.797 3.326 9.086 1 75.44 137 VAL B CA 1
ATOM 3109 C C . VAL B 1 137 ? 8.859 2.824 7.648 1 75.44 137 VAL B C 1
ATOM 3111 O O . VAL B 1 137 ? 9.945 2.584 7.113 1 75.44 137 VAL B O 1
ATOM 3114 N N . ARG B 1 138 ? 7.75 2.646 7.051 1 79.06 138 ARG B N 1
ATOM 3115 C CA . ARG B 1 138 ? 7.547 2.262 5.66 1 79.06 138 ARG B CA 1
ATOM 3116 C C . ARG B 1 138 ? 6.434 3.084 5.02 1 79.06 138 ARG B C 1
ATOM 3118 O O . ARG B 1 138 ? 5.734 3.83 5.707 1 79.06 138 ARG B O 1
ATOM 3125 N N . VAL B 1 139 ? 6.441 2.996 3.748 1 83.44 139 VAL B N 1
ATOM 3126 C CA . VAL B 1 139 ? 5.32 3.641 3.074 1 83.44 139 VAL B CA 1
ATOM 3127 C C . VAL B 1 139 ? 4.004 3.117 3.643 1 83.44 139 VAL B C 1
ATOM 3129 O O . VAL B 1 139 ? 3.822 1.905 3.789 1 83.44 139 VAL B O 1
ATOM 3132 N N . GLY B 1 140 ? 3.135 4.074 4.008 1 85.5 140 GLY B N 1
ATOM 3133 C CA . GLY B 1 140 ? 1.871 3.711 4.629 1 85.5 140 GLY B CA 1
ATOM 3134 C C . GLY B 1 140 ? 1.89 3.838 6.141 1 85.5 140 GLY B C 1
ATOM 3135 O O . GLY B 1 140 ? 0.837 3.848 6.781 1 85.5 140 GLY B O 1
ATOM 3136 N N . SER B 1 141 ? 3.076 3.906 6.742 1 86 141 SER B N 1
ATOM 3137 C CA . SER B 1 141 ? 3.178 4.113 8.18 1 86 141 SER B CA 1
ATOM 3138 C C . SER B 1 141 ? 2.43 5.371 8.617 1 86 141 SER B C 1
ATOM 3140 O O . SER B 1 141 ? 2.428 6.375 7.898 1 86 141 SER B O 1
ATOM 3142 N N . ARG B 1 142 ? 1.785 5.215 9.75 1 88 142 ARG B N 1
ATOM 3143 C CA . ARG B 1 142 ? 1.063 6.324 10.359 1 88 142 ARG B CA 1
ATOM 3144 C C . ARG B 1 142 ? 1.6 6.621 11.758 1 88 142 ARG B C 1
ATOM 3146 O O . ARG B 1 142 ? 1.656 5.73 12.609 1 88 142 ARG B O 1
ATOM 3153 N N . LEU B 1 143 ? 2.088 7.82 11.961 1 89.75 143 LEU B N 1
ATOM 3154 C CA . LEU B 1 143 ? 2.635 8.242 13.242 1 89.75 143 LEU B CA 1
ATOM 3155 C C . LEU B 1 143 ? 1.985 9.539 13.711 1 89.75 143 LEU B C 1
ATOM 3157 O O . LEU B 1 143 ? 1.493 10.32 12.891 1 89.75 143 LEU B O 1
ATOM 3161 N N . PRO B 1 144 ? 1.936 9.797 14.953 1 92.5 144 PRO B N 1
ATOM 3162 C CA . PRO B 1 144 ? 1.348 11.047 15.445 1 92.5 144 PRO B CA 1
ATOM 3163 C C . PRO B 1 144 ? 2.084 12.281 14.938 1 92.5 144 PRO B C 1
ATOM 3165 O O . PRO B 1 144 ? 3.303 12.391 15.094 1 92.5 144 PRO B O 1
ATOM 3168 N N . ALA B 1 145 ? 1.35 13.188 14.461 1 95.06 145 ALA B N 1
ATOM 3169 C CA . ALA B 1 145 ? 1.935 14.359 13.812 1 95.06 145 ALA B CA 1
ATOM 3170 C C . ALA B 1 145 ? 2.711 15.211 14.812 1 95.06 145 ALA B C 1
ATOM 3172 O O . ALA B 1 145 ? 3.812 15.68 14.516 1 95.06 145 ALA B O 1
ATOM 3173 N N . HIS B 1 146 ? 2.234 15.336 15.992 1 94.88 146 HIS B N 1
ATOM 3174 C CA . HIS B 1 146 ? 2.859 16.219 16.969 1 94.88 146 HIS B CA 1
ATOM 3175 C C . HIS B 1 146 ? 4.156 15.625 17.5 1 94.88 146 HIS B C 1
ATOM 3177 O O . HIS B 1 146 ? 4.965 16.328 18.109 1 94.88 146 HIS B O 1
ATOM 3183 N N . ALA B 1 147 ? 4.383 14.328 17.25 1 92.5 147 ALA B N 1
ATOM 3184 C CA . ALA B 1 147 ? 5.512 13.625 17.859 1 92.5 147 ALA B CA 1
ATOM 3185 C C . ALA B 1 147 ? 6.555 13.266 16.797 1 92.5 147 ALA B C 1
ATOM 3187 O O . ALA B 1 147 ? 7.422 12.414 17.047 1 92.5 147 ALA B O 1
ATOM 3188 N N . THR B 1 148 ? 6.469 13.82 15.664 1 92.69 148 THR B N 1
ATOM 3189 C CA . THR B 1 148 ? 7.441 13.57 14.609 1 92.69 148 THR B CA 1
ATOM 3190 C C . THR B 1 148 ? 7.926 14.875 13.992 1 92.69 148 THR B C 1
ATOM 3192 O O . THR B 1 148 ? 7.176 15.852 13.93 1 92.69 148 THR B O 1
ATOM 3195 N N . VAL B 1 149 ? 9.164 14.852 13.508 1 93.19 149 VAL B N 1
ATOM 3196 C CA . VAL B 1 149 ? 9.727 16.031 12.867 1 93.19 149 VAL B CA 1
ATOM 3197 C C . VAL B 1 149 ? 8.977 16.328 11.57 1 93.19 149 VAL B C 1
ATOM 3199 O O . VAL B 1 149 ? 8.68 17.484 11.266 1 93.19 149 VAL B O 1
ATOM 3202 N N . LEU B 1 150 ? 8.656 15.328 10.797 1 94.94 150 LEU B N 1
ATOM 3203 C CA . LEU B 1 150 ? 7.844 15.5 9.594 1 94.94 150 LEU B CA 1
ATOM 3204 C C . LEU B 1 150 ? 6.492 16.125 9.938 1 94.94 150 LEU B C 1
ATOM 3206 O O . LEU B 1 150 ? 5.988 16.953 9.188 1 94.94 150 LEU B O 1
ATOM 3210 N N . GLY B 1 151 ? 5.93 15.664 11.023 1 95.94 151 GLY B N 1
ATOM 3211 C CA . GLY B 1 151 ? 4.68 16.25 11.484 1 95.94 151 GLY B CA 1
ATOM 3212 C C . GLY B 1 151 ? 4.789 17.734 11.797 1 95.94 151 GLY B C 1
ATOM 3213 O O . GLY B 1 151 ? 3.906 18.516 11.445 1 95.94 151 GLY B O 1
ATOM 3214 N N . ARG B 1 152 ? 5.848 18.078 12.43 1 95.56 152 ARG B N 1
ATOM 3215 C CA . ARG B 1 152 ? 6.082 19.5 12.719 1 95.56 152 ARG B CA 1
ATOM 3216 C C . ARG B 1 152 ? 6.184 20.312 11.43 1 95.56 152 ARG B C 1
ATOM 3218 O O . ARG B 1 152 ? 5.68 21.422 11.359 1 95.56 152 ARG B O 1
ATOM 3225 N N . ALA B 1 153 ? 6.812 19.781 10.445 1 96.62 153 ALA B N 1
ATOM 3226 C CA . ALA B 1 153 ? 6.898 20.469 9.164 1 96.62 153 ALA B CA 1
ATOM 3227 C C . ALA B 1 153 ? 5.516 20.656 8.547 1 96.62 153 ALA B C 1
ATOM 3229 O O . ALA B 1 153 ? 5.242 21.688 7.93 1 96.62 153 ALA B O 1
ATOM 3230 N N . LEU B 1 154 ? 4.664 19.703 8.734 1 97.25 154 LEU B N 1
ATOM 3231 C CA . LEU B 1 154 ? 3.328 19.703 8.148 1 97.25 154 LEU B CA 1
ATOM 3232 C C . LEU B 1 154 ? 2.406 20.656 8.914 1 97.25 154 LEU B C 1
ATOM 3234 O O . LEU B 1 154 ? 1.474 21.219 8.336 1 97.25 154 LEU B O 1
ATOM 3238 N N . LEU B 1 155 ? 2.682 20.812 10.18 1 97.19 155 LEU B N 1
ATOM 3239 C CA . LEU B 1 155 ? 1.815 21.609 11.055 1 97.19 155 LEU B CA 1
ATOM 3240 C C . LEU B 1 155 ? 2.326 23.047 11.172 1 97.19 155 LEU B C 1
ATOM 3242 O O . LEU B 1 155 ? 1.715 23.859 11.852 1 97.19 155 LEU B O 1
ATOM 3246 N N . GLN B 1 156 ? 3.328 23.328 10.531 1 95.75 156 GLN B N 1
ATOM 3247 C CA . GLN B 1 156 ? 4.152 24.516 10.75 1 95.75 156 GLN B CA 1
ATOM 3248 C C . GLN B 1 156 ? 3.312 25.781 10.688 1 95.75 156 GLN B C 1
ATOM 3250 O O . GLN B 1 156 ? 3.584 26.75 11.398 1 95.75 156 GLN B O 1
ATOM 3255 N N . ASP B 1 157 ? 2.277 25.875 9.93 1 95.19 157 ASP B N 1
ATOM 3256 C CA . ASP B 1 157 ? 1.533 27.094 9.688 1 95.19 157 ASP B CA 1
ATOM 3257 C C . ASP B 1 157 ? 0.308 27.188 10.594 1 95.19 157 ASP B C 1
ATOM 3259 O O . ASP B 1 157 ? -0.439 28.172 10.547 1 95.19 157 ASP B O 1
ATOM 3263 N N . MET B 1 158 ? 0.095 26.234 11.375 1 95.31 158 MET B N 1
ATOM 3264 C CA . MET B 1 158 ? -1.111 26.219 12.195 1 95.31 158 MET B CA 1
ATOM 3265 C C . MET B 1 158 ? -0.904 27.016 13.477 1 95.31 158 MET B C 1
ATOM 3267 O O . MET B 1 158 ? 0.165 26.953 14.086 1 95.31 158 MET B O 1
ATOM 3271 N N . ASP B 1 159 ? -1.885 27.703 13.805 1 94.44 159 ASP B N 1
ATOM 3272 C CA . ASP B 1 159 ? -1.827 28.438 15.07 1 94.44 159 ASP B CA 1
ATOM 3273 C C . ASP B 1 159 ? -2.412 27.609 16.203 1 94.44 159 ASP B C 1
ATOM 3275 O O . ASP B 1 159 ? -2.803 26.453 16 1 94.44 159 ASP B O 1
ATOM 3279 N N . ALA B 1 160 ? -2.424 28.203 17.375 1 93.69 160 ALA B N 1
ATOM 3280 C CA . ALA B 1 160 ? -2.812 27.469 18.578 1 93.69 160 ALA B CA 1
ATOM 3281 C C . ALA B 1 160 ? -4.266 27 18.5 1 93.69 160 ALA B C 1
ATOM 3283 O O . ALA B 1 160 ? -4.598 25.891 18.906 1 93.69 160 ALA B O 1
ATOM 3284 N N . ASP B 1 161 ? -5.133 27.828 17.984 1 95.44 161 ASP B N 1
ATOM 3285 C CA . ASP B 1 161 ? -6.551 27.484 17.875 1 95.44 161 ASP B CA 1
ATOM 3286 C C . ASP B 1 161 ? -6.766 26.344 16.891 1 95.44 161 ASP B C 1
ATOM 3288 O O . ASP B 1 161 ? -7.527 25.406 17.172 1 95.44 161 ASP B O 1
ATOM 3292 N N . GLN B 1 162 ? -6.113 26.453 15.812 1 95.62 162 GLN B N 1
ATOM 3293 C CA . GLN B 1 162 ? -6.195 25.406 14.805 1 95.62 162 GLN B CA 1
ATOM 3294 C C . GLN B 1 162 ? -5.676 24.078 15.352 1 95.62 162 GLN B C 1
ATOM 3296 O O . GLN B 1 162 ? -6.254 23.016 15.078 1 95.62 162 GLN B O 1
ATOM 3301 N N . LEU B 1 163 ? -4.609 24.141 16.078 1 96.56 163 LEU B N 1
ATOM 3302 C CA . LEU B 1 163 ? -4.031 22.938 16.672 1 96.56 163 LEU B CA 1
ATOM 3303 C C . LEU B 1 163 ? -4.977 22.328 17.703 1 96.56 163 LEU B C 1
ATOM 3305 O O . LEU B 1 163 ? -5.137 21.109 17.766 1 96.56 163 LEU B O 1
ATOM 3309 N N . ARG B 1 164 ? -5.578 23.156 18.5 1 95.25 164 ARG B N 1
ATOM 3310 C CA . ARG B 1 164 ? -6.531 22.656 19.484 1 95.25 164 ARG B CA 1
ATOM 3311 C C . ARG B 1 164 ? -7.715 21.984 18.812 1 95.25 164 ARG B C 1
ATOM 3313 O O . ARG B 1 164 ? -8.195 20.953 19.281 1 95.25 164 ARG B O 1
ATOM 3320 N N . GLU B 1 165 ? -8.141 22.578 17.781 1 94.56 165 GLU B N 1
ATOM 3321 C CA . GLU B 1 165 ? -9.234 21.969 17.031 1 94.56 165 GLU B CA 1
ATOM 3322 C C . GLU B 1 165 ? -8.805 20.641 16.422 1 94.56 165 GLU B C 1
ATOM 3324 O O . GLU B 1 165 ? -9.555 19.656 16.484 1 94.56 165 GLU B O 1
ATOM 3329 N N . LEU B 1 166 ? -7.641 20.641 15.852 1 94 166 LEU B N 1
ATOM 3330 C CA . LEU B 1 166 ? -7.121 19.453 15.188 1 94 166 LEU B CA 1
ATOM 3331 C C . LEU B 1 166 ? -6.965 18.297 16.172 1 94 166 LEU B C 1
ATOM 3333 O O . LEU B 1 166 ? -7.363 17.172 15.891 1 94 166 LEU B O 1
ATOM 3337 N N . PHE B 1 167 ? -6.426 18.594 17.359 1 94.38 167 PHE B N 1
ATOM 3338 C CA . PHE B 1 167 ? -6.062 17.547 18.297 1 94.38 167 PHE B CA 1
ATOM 3339 C C . PHE B 1 167 ? -7.176 17.328 19.328 1 94.38 167 PHE B C 1
ATOM 3341 O O . PHE B 1 167 ? -7.109 16.406 20.125 1 94.38 167 PHE B O 1
ATOM 3348 N N . GLY B 1 168 ? -8.195 18.109 19.219 1 90.25 168 GLY B N 1
ATOM 3349 C CA . GLY B 1 168 ? -9.375 17.938 20.062 1 90.25 168 GLY B CA 1
ATOM 3350 C C . GLY B 1 168 ? -9.148 18.359 21.5 1 90.25 168 GLY B C 1
ATOM 3351 O O . GLY B 1 168 ? -9.812 17.875 22.406 1 90.25 168 GLY B O 1
ATOM 3352 N N . GLY B 1 169 ? -8.141 19.141 21.688 1 89.94 169 GLY B N 1
ATOM 3353 C CA . GLY B 1 169 ? -7.809 19.609 23.031 1 89.94 169 GLY B CA 1
ATOM 3354 C C . GLY B 1 169 ? -6.387 20.125 23.141 1 89.94 169 GLY B C 1
ATOM 3355 O O . GLY B 1 169 ? -5.711 20.328 22.125 1 89.94 169 GLY B O 1
ATOM 3356 N N . SER B 1 170 ? -6.078 20.266 24.438 1 89.25 170 SER B N 1
ATOM 3357 C CA . SER B 1 170 ? -4.781 20.906 24.656 1 89.25 170 SER B CA 1
ATOM 3358 C C . SER B 1 170 ? -3.713 19.859 24.984 1 89.25 170 SER B C 1
ATOM 3360 O O . SER B 1 170 ? -2.533 20.062 24.688 1 89.25 170 SER B O 1
ATOM 3362 N N . GLU B 1 171 ? -4.109 18.812 25.547 1 93.69 171 GLU B N 1
ATOM 3363 C CA . GLU B 1 171 ? -3.129 17.828 25.984 1 93.69 171 GLU B CA 1
ATOM 3364 C C . GLU B 1 171 ? -2.762 16.891 24.828 1 93.69 171 GLU B C 1
ATOM 3366 O O . GLU B 1 171 ? -3.623 16.5 24.031 1 93.69 171 GLU B O 1
ATOM 3371 N N . LEU B 1 172 ? -1.484 16.562 24.75 1 94.38 172 LEU B N 1
ATOM 3372 C CA . LEU B 1 172 ? -0.972 15.656 23.734 1 94.38 172 LEU B CA 1
ATOM 3373 C C . LEU B 1 172 ? -0.259 14.461 24.359 1 94.38 172 LEU B C 1
ATOM 3375 O O . LEU B 1 172 ? 0.45 14.617 25.359 1 94.38 172 LEU B O 1
ATOM 3379 N N . PRO B 1 173 ? -0.455 13.305 23.797 1 90.88 173 PRO B N 1
ATOM 3380 C CA . PRO B 1 173 ? 0.293 12.156 24.328 1 90.88 173 PRO B CA 1
ATOM 3381 C C . PRO B 1 173 ? 1.804 12.312 24.156 1 90.88 173 PRO B C 1
ATOM 3383 O O . PRO B 1 173 ? 2.266 12.82 23.141 1 90.88 173 PRO B O 1
ATOM 3386 N N . GLN B 1 174 ? 2.525 11.844 25.141 1 89.12 174 GLN B N 1
ATOM 3387 C CA . GLN B 1 174 ? 3.982 11.906 25.062 1 89.12 174 GLN B CA 1
ATOM 3388 C C . GLN B 1 174 ? 4.578 10.547 24.734 1 89.12 174 GLN B C 1
ATOM 3390 O O . GLN B 1 174 ? 4.148 9.523 25.266 1 89.12 174 GLN B O 1
ATOM 3395 N N . PHE B 1 175 ? 5.543 10.555 23.844 1 85.88 175 PHE B N 1
ATOM 3396 C CA . PHE B 1 175 ? 6.211 9.328 23.438 1 85.88 175 PHE B CA 1
ATOM 3397 C C . PHE B 1 175 ? 7.672 9.336 23.875 1 85.88 175 PHE B C 1
ATOM 3399 O O . PHE B 1 175 ? 8.312 8.281 23.922 1 85.88 175 PHE B O 1
ATOM 3406 N N . SER B 1 176 ? 8.195 10.445 24.016 1 83.31 176 SER B N 1
ATOM 3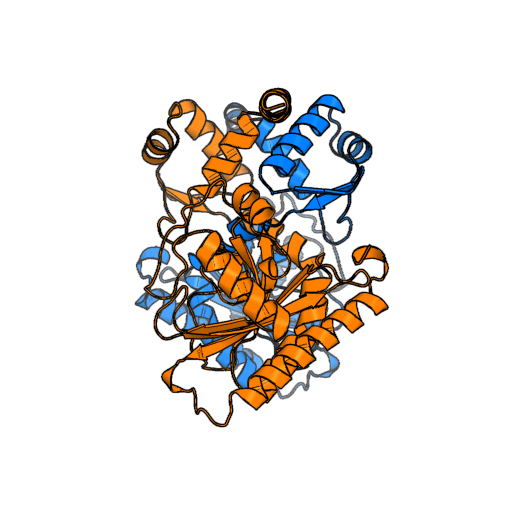407 C CA . SER B 1 176 ? 9.531 10.672 24.547 1 83.31 176 SER B CA 1
ATOM 3408 C C . SER B 1 176 ? 9.617 11.992 25.312 1 83.31 176 SER B C 1
ATOM 3410 O O . SER B 1 176 ? 8.633 12.734 25.375 1 83.31 176 SER B O 1
ATOM 3412 N N . GLU B 1 177 ? 10.773 12.297 25.828 1 83.81 177 GLU B N 1
ATOM 3413 C CA . GLU B 1 177 ? 10.977 13.555 26.531 1 83.81 177 GLU B CA 1
ATOM 3414 C C . GLU B 1 177 ? 10.93 14.742 25.578 1 83.81 177 GLU B C 1
ATOM 3416 O O . GLU B 1 177 ? 10.617 15.859 25.984 1 83.81 177 GLU B O 1
ATOM 3421 N N . SER B 1 178 ? 11.117 14.469 24.375 1 84.44 178 SER B N 1
ATOM 3422 C CA . SER B 1 178 ? 11.172 15.539 23.391 1 84.44 178 SER B CA 1
ATOM 3423 C C . SER B 1 178 ? 9.805 15.797 22.766 1 84.44 178 SER B C 1
ATOM 3425 O O . SER B 1 178 ? 9.617 16.781 22.062 1 84.44 178 SER B O 1
ATOM 3427 N N . THR B 1 179 ? 8.891 14.922 23.047 1 89.25 179 THR B N 1
ATOM 3428 C CA . THR B 1 179 ? 7.547 15.086 22.484 1 89.25 179 THR B CA 1
ATOM 3429 C C . THR B 1 179 ? 6.793 16.188 23.234 1 89.25 179 THR B C 1
ATOM 3431 O O . THR B 1 179 ? 6.699 16.172 24.453 1 89.25 179 THR B O 1
ATOM 3434 N N . PRO B 1 180 ? 6.32 17.172 22.516 1 93.06 180 PRO B N 1
ATOM 3435 C CA . PRO B 1 180 ? 5.539 18.188 23.203 1 93.06 180 PRO B CA 1
ATOM 3436 C C . PRO B 1 180 ? 4.352 17.609 23.984 1 93.06 180 PRO B C 1
ATOM 3438 O O . PRO B 1 180 ? 3.672 16.719 23.484 1 93.06 180 PRO B O 1
ATOM 3441 N N . ARG B 1 181 ? 4.047 18.172 25.125 1 93.5 181 ARG B N 1
ATOM 3442 C CA . ARG B 1 181 ? 3.029 17.609 26.016 1 93.5 181 ARG B CA 1
ATOM 3443 C C . ARG B 1 181 ? 1.679 18.281 25.781 1 93.5 181 ARG B C 1
ATOM 3445 O O . ARG B 1 181 ? 0.646 17.781 26.234 1 93.5 181 ARG B O 1
ATOM 3452 N N . ASP B 1 182 ? 1.755 19.438 25.188 1 95.38 182 ASP B N 1
ATOM 3453 C CA . ASP B 1 182 ? 0.51 20.156 24.922 1 95.38 182 ASP B CA 1
ATOM 3454 C C . ASP B 1 182 ? 0.628 21.031 23.688 1 95.38 182 ASP B C 1
ATOM 3456 O O . ASP B 1 182 ? 1.71 21.156 23.109 1 95.38 182 ASP B O 1
ATOM 3460 N N . VAL B 1 183 ? -0.518 21.578 23.328 1 96.19 183 VAL B N 1
ATOM 3461 C CA . VAL B 1 183 ? -0.63 22.359 22.109 1 96.19 183 VAL B CA 1
ATOM 3462 C C . VAL B 1 183 ? 0.266 23.594 22.203 1 96.19 183 VAL B C 1
ATOM 3464 O O . VAL B 1 183 ? 0.849 24.031 21.203 1 96.19 183 VAL B O 1
ATOM 3467 N N . GLN B 1 184 ? 0.376 24.141 23.344 1 95.38 184 GLN B N 1
ATOM 3468 C CA . GLN B 1 184 ? 1.2 25.328 23.531 1 95.38 184 GLN B CA 1
ATOM 3469 C C . GLN B 1 184 ? 2.67 25.031 23.25 1 95.38 184 GLN B C 1
ATOM 3471 O O . GLN B 1 184 ? 3.346 25.781 22.547 1 95.38 184 GLN B O 1
ATOM 3476 N N . GLN B 1 185 ? 3.135 23.984 23.844 1 95.19 185 GLN B N 1
ATOM 3477 C CA . GLN B 1 185 ? 4.512 23.562 23.594 1 95.19 185 GLN B CA 1
ATOM 3478 C C . GLN B 1 185 ? 4.734 23.266 22.109 1 95.19 185 GLN B C 1
ATOM 3480 O O . GLN B 1 185 ? 5.77 23.625 21.547 1 95.19 185 GLN B O 1
ATOM 3485 N N . LEU B 1 186 ? 3.793 22.594 21.547 1 95.94 186 LEU B N 1
ATOM 3486 C CA . LEU B 1 186 ? 3.881 22.297 20.109 1 95.94 186 LEU B CA 1
ATOM 3487 C C . LEU B 1 186 ? 3.922 23.578 19.297 1 95.94 186 LEU B C 1
ATOM 3489 O O . LEU B 1 186 ? 4.738 23.703 18.375 1 95.94 186 LEU B O 1
ATOM 3493 N N . GLN B 1 187 ? 3.041 24.484 19.625 1 95.94 187 GLN B N 1
ATOM 3494 C CA . GLN B 1 187 ? 2.969 25.734 18.891 1 95.94 187 GLN B CA 1
ATOM 3495 C C . GLN B 1 187 ? 4.293 26.5 18.969 1 95.94 187 GLN B C 1
ATOM 3497 O O . GLN B 1 187 ? 4.719 27.094 17.984 1 95.94 187 GLN B O 1
ATOM 3502 N N . GLN B 1 188 ? 4.926 26.5 20.062 1 94.81 188 GLN B N 1
ATOM 3503 C CA . GLN B 1 188 ? 6.211 27.172 20.219 1 94.81 188 GLN B CA 1
ATOM 3504 C C . GLN B 1 188 ? 7.27 26.547 19.312 1 94.81 188 GLN B C 1
ATOM 3506 O O . GLN B 1 188 ? 8.047 27.266 18.688 1 94.81 188 GLN B O 1
ATOM 3511 N N . LEU B 1 189 ? 7.258 25.312 19.281 1 94.06 189 LEU B N 1
ATOM 3512 C CA . LEU B 1 189 ? 8.18 24.625 18.391 1 94.06 189 LEU B CA 1
ATOM 3513 C C . LEU B 1 189 ? 7.898 24.969 16.938 1 94.06 189 LEU B C 1
ATOM 3515 O O . LEU B 1 189 ? 8.828 25.219 16.156 1 94.06 189 LEU B O 1
ATOM 3519 N N . LEU B 1 190 ? 6.652 25 16.578 1 96.38 190 LEU B N 1
ATOM 3520 C CA . LEU B 1 190 ? 6.254 25.266 15.211 1 96.38 190 LEU B CA 1
ATOM 3521 C C . LEU B 1 190 ? 6.645 26.688 14.797 1 96.38 190 LEU B C 1
ATOM 3523 O O . LEU B 1 190 ? 7.031 26.922 13.648 1 96.38 190 LEU B O 1
ATOM 3527 N N . LEU B 1 191 ? 6.492 27.625 15.703 1 95.44 191 LEU B N 1
ATOM 3528 C CA . LEU B 1 191 ? 6.875 29 15.422 1 95.44 191 LEU B CA 1
ATOM 3529 C C . LEU B 1 191 ? 8.359 29.094 15.094 1 95.44 191 LEU B C 1
ATOM 3531 O O . LEU B 1 191 ? 8.758 29.812 14.164 1 95.44 191 LEU B O 1
ATOM 3535 N N . GLN B 1 192 ? 9.133 28.391 15.844 1 94.44 192 GLN B N 1
ATOM 3536 C CA . GLN B 1 192 ? 10.57 28.359 15.586 1 94.44 192 GLN B CA 1
ATOM 3537 C C . GLN B 1 192 ? 10.867 27.719 14.234 1 94.44 192 GLN B C 1
ATOM 3539 O O . GLN B 1 192 ? 11.695 28.219 13.477 1 94.44 192 GLN B O 1
ATOM 3544 N N . ASP B 1 193 ? 10.203 26.625 13.984 1 95.19 193 ASP B N 1
ATOM 3545 C CA . ASP B 1 193 ? 10.383 25.938 12.711 1 95.19 193 ASP B CA 1
ATOM 3546 C C . ASP B 1 193 ? 9.992 26.828 11.539 1 95.19 193 ASP B C 1
ATOM 3548 O O . ASP B 1 193 ? 10.656 26.828 10.5 1 95.19 193 ASP B O 1
ATOM 3552 N N . ARG B 1 194 ? 8.922 27.516 11.688 1 94.56 194 ARG B N 1
ATOM 3553 C CA . ARG B 1 194 ? 8.43 28.406 10.641 1 94.56 194 ARG B CA 1
ATOM 3554 C C . ARG B 1 194 ? 9.453 29.5 10.328 1 94.56 194 ARG B C 1
ATOM 3556 O O . ARG B 1 194 ? 9.703 29.797 9.156 1 94.56 194 ARG B O 1
ATOM 3563 N N . GLU B 1 195 ? 10.023 30.016 11.312 1 93.38 195 GLU B N 1
ATOM 3564 C CA . GLU B 1 195 ? 11.023 31.078 11.148 1 93.38 195 GLU B CA 1
ATOM 3565 C C . GLU B 1 195 ? 12.242 30.562 10.391 1 93.38 195 GLU B C 1
ATOM 3567 O O . GLU B 1 195 ? 12.773 31.25 9.516 1 93.38 195 GLU B O 1
ATOM 3572 N N . ARG B 1 196 ? 12.609 29.422 10.703 1 91.25 196 ARG B N 1
ATOM 3573 C CA . ARG B 1 196 ? 13.805 28.875 10.062 1 91.25 196 ARG B CA 1
ATOM 3574 C C . ARG B 1 196 ? 13.461 28.219 8.727 1 91.25 196 ARG B C 1
ATOM 3576 O O . ARG B 1 196 ? 14.336 28.047 7.875 1 91.25 196 ARG B O 1
ATOM 3583 N N . GLY B 1 197 ? 12.242 27.766 8.57 1 92.5 197 GLY B N 1
ATOM 3584 C CA . GLY B 1 197 ? 11.789 27.156 7.336 1 92.5 197 GLY B CA 1
ATOM 3585 C C . GLY B 1 197 ? 11.969 25.641 7.316 1 92.5 197 GLY B C 1
ATOM 3586 O O . GLY B 1 197 ? 11.828 25 6.27 1 92.5 197 GLY B O 1
ATOM 3587 N N . TYR B 1 198 ? 12.398 25.125 8.438 1 94.5 198 TYR B N 1
ATOM 3588 C CA . TYR B 1 198 ? 12.57 23.672 8.562 1 94.5 198 TYR B CA 1
ATOM 3589 C C . TYR B 1 198 ? 12.367 23.234 10 1 94.5 198 TYR B C 1
ATOM 3591 O O . TYR B 1 198 ? 12.375 24.047 10.922 1 94.5 198 TYR B O 1
ATOM 3599 N N . ALA B 1 199 ? 12.086 21.953 10.156 1 94.31 199 ALA B N 1
ATOM 3600 C CA . ALA B 1 199 ? 12.016 21.328 11.469 1 94.31 199 ALA B CA 1
ATOM 3601 C C . ALA B 1 199 ? 1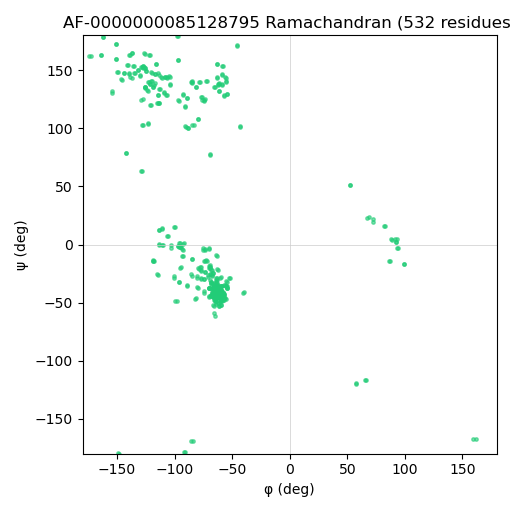3.164 20.344 11.672 1 94.31 199 ALA B C 1
ATOM 3603 O O . ALA B 1 199 ? 13.625 19.703 10.719 1 94.31 199 ALA B O 1
ATOM 3604 N N . MET B 1 200 ? 13.617 20.312 12.852 1 90.25 200 MET B N 1
ATOM 3605 C CA . MET B 1 200 ? 14.688 19.375 13.203 1 90.25 200 MET B CA 1
ATOM 3606 C C . MET B 1 200 ? 14.539 18.891 14.633 1 90.25 200 MET B C 1
ATOM 3608 O O . MET B 1 200 ? 14.102 19.641 15.508 1 90.25 200 MET B O 1
ATOM 3612 N N . GLY B 1 201 ? 14.852 17.641 14.766 1 83.69 201 GLY B N 1
ATOM 3613 C CA . GLY B 1 201 ? 14.781 17.141 16.125 1 83.69 201 GLY B CA 1
ATOM 3614 C C . GLY B 1 201 ? 15.289 15.711 16.266 1 83.69 201 GLY B C 1
ATOM 3615 O O . GLY B 1 201 ? 15.547 15.039 15.273 1 83.69 201 GLY B O 1
ATOM 3616 N N . GLU B 1 202 ? 15.555 15.43 17.484 1 76.38 202 GLU B N 1
ATOM 3617 C CA . GLU B 1 202 ? 16 14.086 17.875 1 76.38 202 GLU B CA 1
ATOM 3618 C C . GLU B 1 202 ? 15 13.43 18.812 1 76.38 202 GLU B C 1
ATOM 3620 O O . GLU B 1 202 ? 14.469 14.078 19.719 1 76.38 202 GLU B O 1
ATOM 3625 N N . GLY B 1 203 ? 14.844 12.117 18.484 1 65.62 203 GLY B N 1
ATOM 3626 C CA . GLY B 1 203 ? 14.164 11.273 19.453 1 65.62 203 GLY B CA 1
ATOM 3627 C C . GLY B 1 203 ? 12.695 11.625 19.625 1 65.62 203 GLY B C 1
ATOM 3628 O O . GLY B 1 203 ? 12.125 11.414 20.703 1 65.62 203 GLY B O 1
ATOM 3629 N N . PHE B 1 204 ? 12.062 12.211 18.766 1 68.25 204 PHE B N 1
ATOM 3630 C CA . PHE B 1 204 ? 10.656 12.594 18.922 1 68.25 204 PHE B CA 1
ATOM 3631 C C . PHE B 1 204 ? 9.773 11.359 19.016 1 68.25 204 PHE B C 1
ATOM 3633 O O . PHE B 1 204 ? 9.125 11.141 20.047 1 68.25 204 PHE B O 1
ATOM 3640 N N . TYR B 1 205 ? 9.766 10.547 18.109 1 68.06 205 TYR B N 1
ATOM 3641 C CA . TYR B 1 205 ? 8.953 9.336 18.125 1 68.06 205 TYR B CA 1
ATOM 3642 C C . TYR B 1 205 ? 9.781 8.125 18.531 1 68.06 205 TYR B C 1
ATOM 3644 O O . TYR B 1 205 ? 9.352 7.312 19.359 1 68.06 205 TYR B O 1
ATOM 3652 N N . GLU B 1 206 ? 10.914 7.953 17.938 1 66 206 GLU B N 1
ATOM 3653 C CA . GLU B 1 206 ? 11.844 6.867 18.234 1 66 206 GLU B CA 1
ATOM 3654 C C . GLU B 1 206 ? 13.148 7.402 18.797 1 66 206 GLU B C 1
ATOM 3656 O O . GLU B 1 206 ? 13.852 8.172 18.141 1 66 206 GLU B O 1
ATOM 3661 N N . PRO B 1 207 ? 13.445 6.93 19.984 1 66.88 207 PRO B N 1
ATOM 3662 C CA . PRO B 1 207 ? 14.727 7.383 20.531 1 66.88 207 PRO B CA 1
ATOM 3663 C C . PRO B 1 207 ? 15.906 7.031 19.641 1 66.88 207 PRO B C 1
ATOM 3665 O O . PRO B 1 207 ? 15.93 5.961 19.016 1 66.88 207 PRO B O 1
ATOM 3668 N N . GLY B 1 208 ? 16.812 7.902 19.484 1 72.56 208 GLY B N 1
ATOM 3669 C CA . GLY B 1 208 ? 18.047 7.625 18.75 1 72.56 208 GLY B CA 1
ATOM 3670 C C . GLY B 1 208 ? 17.969 7.992 17.281 1 72.56 208 GLY B C 1
ATOM 3671 O O . GLY B 1 208 ? 18.906 7.762 16.531 1 72.56 208 GLY B O 1
ATOM 3672 N N . VAL B 1 209 ? 16.812 8.438 16.875 1 78 209 VAL B N 1
ATOM 3673 C CA . VAL B 1 209 ? 16.672 8.844 15.477 1 78 209 VAL B CA 1
ATOM 3674 C C . VAL B 1 209 ? 16.594 10.367 15.391 1 78 209 VAL B C 1
ATOM 3676 O O . VAL B 1 209 ? 15.906 11.008 16.188 1 78 209 VAL B O 1
ATOM 3679 N N . SER B 1 210 ? 17.391 10.961 14.562 1 83 210 SER B N 1
ATOM 3680 C CA . SER B 1 210 ? 17.328 12.383 14.242 1 83 210 SER B CA 1
ATOM 3681 C C . SER B 1 210 ? 16.766 12.609 12.852 1 83 210 SER B C 1
ATOM 3683 O O . SER B 1 210 ? 16.969 11.797 11.945 1 83 210 SER B O 1
ATOM 3685 N N . SER B 1 211 ? 16 13.688 12.805 1 89.62 211 SER B N 1
ATOM 3686 C CA . SER B 1 211 ? 15.375 13.953 11.516 1 89.62 211 SER B CA 1
ATOM 3687 C C . SER B 1 211 ? 15.391 15.445 11.195 1 89.62 211 SER B C 1
ATOM 3689 O O . SER B 1 211 ? 15.461 16.281 12.102 1 89.62 211 SER B O 1
ATOM 3691 N N . ILE B 1 212 ? 15.492 15.758 9.992 1 92.75 212 ILE B N 1
ATOM 3692 C CA . ILE B 1 212 ? 15.273 17.078 9.422 1 92.75 212 ILE B CA 1
ATOM 3693 C C . ILE B 1 212 ? 14.133 17.031 8.414 1 92.75 212 ILE B C 1
ATOM 3695 O O . ILE B 1 212 ? 14.047 16.094 7.613 1 92.75 212 ILE B O 1
ATOM 3699 N N . ALA B 1 213 ? 13.242 18.016 8.484 1 96.56 213 ALA B N 1
ATOM 3700 C CA . ALA B 1 213 ? 12.125 18.031 7.547 1 96.56 213 ALA B CA 1
ATOM 3701 C C . ALA B 1 213 ? 11.766 19.453 7.141 1 96.56 213 ALA B C 1
ATOM 3703 O O . ALA B 1 213 ? 11.938 20.391 7.926 1 96.56 213 ALA B O 1
ATOM 3704 N N . ALA B 1 214 ? 11.328 19.609 5.953 1 97.12 214 ALA B N 1
ATOM 3705 C CA . ALA B 1 214 ? 10.867 20.891 5.422 1 97.12 214 ALA B CA 1
ATOM 3706 C C . ALA B 1 214 ? 9.5 20.75 4.758 1 97.12 214 ALA B C 1
ATOM 3708 O O . ALA B 1 214 ? 9.188 19.703 4.176 1 97.12 214 ALA B O 1
ATOM 3709 N N . PRO B 1 215 ? 8.688 21.812 4.883 1 96.62 215 PRO B N 1
ATOM 3710 C CA . PRO B 1 215 ? 7.375 21.766 4.227 1 96.62 215 PRO B CA 1
ATOM 3711 C C . PRO B 1 215 ? 7.469 21.906 2.711 1 96.62 215 PRO B C 1
ATOM 3713 O O . PRO B 1 215 ? 8.32 22.641 2.209 1 96.62 215 PRO B O 1
ATOM 3716 N N . VAL B 1 216 ? 6.672 21.172 2.035 1 95.44 216 VAL B N 1
ATOM 3717 C CA . VAL B 1 216 ? 6.426 21.344 0.607 1 95.44 216 VAL B CA 1
ATOM 3718 C C . VAL B 1 216 ? 5.168 22.188 0.401 1 95.44 216 VAL B C 1
ATOM 3720 O O . VAL B 1 216 ? 4.094 21.844 0.9 1 95.44 216 VAL B O 1
ATOM 3723 N N . ARG B 1 217 ? 5.324 23.219 -0.292 1 91.94 217 ARG B N 1
ATOM 3724 C CA . ARG B 1 217 ? 4.223 24.172 -0.422 1 91.94 217 ARG B CA 1
ATOM 3725 C C . ARG B 1 217 ? 3.705 24.219 -1.855 1 91.94 217 ARG B C 1
ATOM 3727 O O . ARG B 1 217 ? 4.465 24 -2.803 1 91.94 217 ARG B O 1
ATOM 3734 N N . ASP B 1 218 ? 2.41 24.438 -1.948 1 87.12 218 ASP B N 1
ATOM 3735 C CA . ASP B 1 218 ? 1.851 24.641 -3.283 1 87.12 218 ASP B CA 1
ATOM 3736 C C . ASP B 1 218 ? 2.002 26.078 -3.74 1 87.12 218 ASP B C 1
ATOM 3738 O O . ASP B 1 218 ? 2.725 26.859 -3.117 1 87.12 218 ASP B O 1
ATOM 3742 N N . ALA B 1 219 ? 1.317 26.375 -4.832 1 82.56 219 ALA B N 1
ATOM 3743 C CA . ALA B 1 219 ? 1.467 27.688 -5.449 1 82.56 219 ALA B CA 1
ATOM 3744 C C . ALA B 1 219 ? 0.907 28.797 -4.543 1 82.56 219 ALA B C 1
ATOM 3746 O O . ALA B 1 219 ? 1.341 29.938 -4.613 1 82.56 219 ALA B O 1
ATOM 3747 N N . GLN B 1 220 ? -0.004 28.453 -3.674 1 85.69 220 GLN B N 1
ATOM 3748 C CA . GLN B 1 220 ? -0.627 29.422 -2.779 1 85.69 220 GLN B CA 1
ATOM 3749 C C . GLN B 1 220 ? 0.113 29.5 -1.447 1 85.69 220 GLN B C 1
ATOM 3751 O O . GLN B 1 220 ? -0.281 30.25 -0.553 1 85.69 220 GLN B O 1
ATOM 3756 N N . GLY B 1 221 ? 1.132 28.75 -1.305 1 88.06 221 GLY B N 1
ATOM 3757 C CA . GLY B 1 221 ? 1.936 28.781 -0.093 1 88.06 221 GLY B CA 1
ATOM 3758 C C . GLY B 1 221 ? 1.435 27.828 0.973 1 88.06 221 GLY B C 1
ATOM 3759 O O . GLY B 1 221 ? 1.949 27.812 2.094 1 88.06 221 GLY B O 1
ATOM 3760 N N . ARG B 1 222 ? 0.45 27.109 0.616 1 91.38 222 ARG B N 1
ATOM 3761 C CA . ARG B 1 222 ? -0.093 26.156 1.571 1 91.38 222 ARG B CA 1
ATOM 3762 C C . ARG B 1 222 ? 0.785 24.906 1.658 1 91.38 222 ARG B C 1
ATOM 3764 O O . ARG B 1 222 ? 1.279 24.422 0.64 1 91.38 222 ARG B O 1
ATOM 3771 N N . ILE B 1 223 ? 0.972 24.406 2.828 1 94.31 223 ILE B N 1
ATOM 3772 C CA . ILE B 1 223 ? 1.761 23.188 3.027 1 94.31 223 ILE B CA 1
ATOM 3773 C C . ILE B 1 223 ? 0.965 21.969 2.564 1 94.31 223 ILE B C 1
ATOM 3775 O O . ILE B 1 223 ? -0.125 21.703 3.074 1 94.31 223 ILE B O 1
ATOM 3779 N N . ILE B 1 224 ? 1.537 21.172 1.66 1 92.19 224 ILE B N 1
ATOM 3780 C CA . ILE B 1 224 ? 0.796 20.062 1.098 1 92.19 224 ILE B CA 1
ATOM 3781 C C . ILE B 1 224 ? 1.508 18.75 1.435 1 92.19 224 ILE B C 1
ATOM 3783 O O . ILE B 1 224 ? 0.94 17.672 1.272 1 92.19 224 ILE B O 1
ATOM 3787 N N . ALA B 1 225 ? 2.721 18.828 1.877 1 95.94 225 ALA B N 1
ATOM 3788 C CA . ALA B 1 225 ? 3.486 17.641 2.268 1 95.94 225 ALA B CA 1
ATOM 3789 C C . ALA B 1 225 ? 4.699 18.031 3.109 1 95.94 225 ALA B C 1
ATOM 3791 O O . ALA B 1 225 ? 5.027 19.219 3.229 1 95.94 225 ALA B O 1
ATOM 3792 N N . GLY B 1 226 ? 5.227 17.078 3.771 1 96.62 226 GLY B N 1
ATOM 3793 C CA . GLY B 1 226 ? 6.504 17.203 4.449 1 96.62 226 GLY B CA 1
ATOM 3794 C C . GLY B 1 226 ? 7.578 16.312 3.859 1 96.62 226 GLY B C 1
ATOM 3795 O O . GLY B 1 226 ? 7.34 15.125 3.609 1 96.62 226 GLY B O 1
ATOM 3796 N N . LEU B 1 227 ? 8.688 16.859 3.551 1 96.88 227 LEU B N 1
ATOM 3797 C CA . LEU B 1 227 ? 9.844 16.141 3.027 1 96.88 227 LEU B CA 1
ATOM 3798 C C . LEU B 1 227 ? 10.992 16.156 4.027 1 96.88 227 LEU B C 1
ATOM 3800 O O . LEU B 1 227 ? 11.305 17.203 4.609 1 96.88 227 LEU B O 1
ATOM 3804 N N . GLY B 1 228 ? 11.594 14.992 4.223 1 95 228 GLY B N 1
ATOM 3805 C CA . GLY B 1 228 ? 12.648 14.992 5.219 1 95 228 GLY B CA 1
ATOM 3806 C C . GLY B 1 228 ? 13.57 13.789 5.117 1 95 228 GLY B C 1
ATOM 3807 O O . GLY B 1 228 ? 13.453 12.992 4.18 1 95 228 GLY B O 1
ATOM 3808 N N . MET B 1 229 ? 14.547 13.805 6.008 1 91.81 229 MET B N 1
ATOM 3809 C CA . MET B 1 229 ? 15.516 12.727 6.145 1 91.81 229 MET B CA 1
ATOM 3810 C C . MET B 1 229 ? 15.586 12.234 7.59 1 91.81 229 MET B C 1
ATOM 3812 O O . MET B 1 229 ? 15.203 12.953 8.516 1 91.81 229 MET B O 1
ATOM 3816 N N . ALA B 1 230 ? 15.945 10.984 7.723 1 87 230 ALA B N 1
ATOM 3817 C CA . ALA B 1 230 ? 16.172 10.383 9.039 1 87 230 ALA B CA 1
ATOM 3818 C C . ALA B 1 230 ? 17.547 9.742 9.125 1 87 230 ALA B C 1
ATOM 3820 O O . ALA B 1 230 ? 18.016 9.141 8.148 1 87 230 ALA B O 1
ATOM 3821 N N . VAL B 1 231 ? 18.188 10.008 10.219 1 77.69 231 VAL B N 1
ATOM 3822 C CA . VAL B 1 231 ? 19.531 9.453 10.422 1 77.69 231 VAL B CA 1
ATOM 3823 C C . VAL B 1 231 ? 19.672 8.969 11.867 1 77.69 231 VAL B C 1
ATOM 3825 O O . VAL B 1 231 ? 19.016 9.492 12.773 1 77.69 231 VAL B O 1
ATOM 3828 N N . ALA B 1 232 ? 20.391 7.902 11.938 1 73.44 232 ALA B N 1
ATOM 3829 C CA . ALA B 1 232 ? 20.766 7.488 13.289 1 73.44 232 ALA B CA 1
ATOM 3830 C C . ALA B 1 232 ? 21.625 8.555 13.977 1 73.44 232 ALA B C 1
ATOM 3832 O O . ALA B 1 232 ? 22.484 9.164 13.336 1 73.44 232 ALA B O 1
ATOM 3833 N N . PHE B 1 233 ? 21.359 8.797 15.188 1 65 233 PHE B N 1
ATOM 3834 C CA . PHE B 1 233 ? 22 9.844 15.984 1 65 233 PHE B CA 1
ATOM 3835 C C . PHE B 1 233 ? 23.516 9.695 15.961 1 65 233 PHE B C 1
ATOM 3837 O O . PHE B 1 233 ? 24.234 10.695 15.938 1 65 233 PHE B O 1
ATOM 3844 N N . THR B 1 234 ? 23.859 8.555 15.953 1 62.72 234 THR B N 1
ATOM 3845 C CA . THR B 1 234 ? 25.281 8.281 16.094 1 62.72 234 THR B CA 1
ATOM 3846 C C . THR B 1 234 ? 26.047 8.844 14.891 1 62.72 234 THR B C 1
ATOM 3848 O O . THR B 1 234 ? 27.266 9.016 14.953 1 62.72 234 THR B O 1
ATOM 3851 N N . GLU B 1 235 ? 25.328 9.234 14 1 61.31 235 GLU B N 1
ATOM 3852 C CA . GLU B 1 235 ? 25.969 9.641 12.758 1 61.31 235 GLU B CA 1
ATOM 3853 C C . GLU B 1 235 ? 26.031 11.164 12.641 1 61.31 235 GLU B C 1
ATOM 3855 O O . GLU B 1 235 ? 26.609 11.695 11.695 1 61.31 235 GLU B O 1
ATOM 3860 N N . ILE B 1 236 ? 25.5 11.766 13.555 1 62.22 236 ILE B N 1
ATOM 3861 C CA . ILE B 1 236 ? 25.375 13.211 13.422 1 62.22 236 ILE B CA 1
ATOM 3862 C C . ILE B 1 236 ? 26.688 13.875 13.859 1 62.22 236 ILE B C 1
ATOM 3864 O O . ILE B 1 236 ? 27.094 13.75 15.016 1 62.22 236 ILE B O 1
ATOM 3868 N N . ALA B 1 237 ? 27.438 14.289 12.828 1 60.88 237 ALA B N 1
ATOM 3869 C CA . ALA B 1 237 ? 28.547 15.195 13.094 1 60.88 237 ALA B CA 1
ATOM 3870 C C . ALA B 1 237 ? 28.109 16.656 12.984 1 60.88 237 ALA B C 1
ATOM 3872 O O . ALA B 1 237 ? 27.422 17.031 12.031 1 60.88 237 ALA B O 1
ATOM 3873 N N . PRO B 1 238 ? 28.219 17.422 14.031 1 60.09 238 PRO B N 1
ATOM 3874 C CA . PRO B 1 238 ? 27.766 18.812 14.078 1 60.09 238 PRO B CA 1
ATOM 3875 C C . PRO B 1 238 ? 28.078 19.578 12.789 1 60.09 238 PRO B C 1
ATOM 3877 O O . PRO B 1 238 ? 27.266 20.375 12.32 1 60.09 238 PRO B O 1
ATOM 3880 N N . GLY B 1 239 ? 29.188 19.453 12.188 1 66.56 239 GLY B N 1
ATOM 3881 C CA . GLY B 1 239 ? 29.562 20.266 11.047 1 66.56 239 GLY B CA 1
ATOM 3882 C C . GLY B 1 239 ? 28.766 19.953 9.797 1 66.56 239 GLY B C 1
ATOM 3883 O O . GLY B 1 239 ? 28.781 20.734 8.844 1 66.56 239 GLY B O 1
ATOM 3884 N N . ARG B 1 240 ? 27.938 19.031 9.852 1 79.88 240 ARG B N 1
ATOM 3885 C CA . ARG B 1 240 ? 27.281 18.625 8.609 1 79.88 240 ARG B CA 1
ATOM 3886 C C . ARG B 1 240 ? 25.797 18.938 8.648 1 79.88 240 ARG B C 1
ATOM 3888 O O . ARG B 1 240 ? 25.109 18.844 7.633 1 79.88 240 ARG B O 1
ATOM 3895 N N . MET B 1 241 ? 25.422 19.484 9.734 1 82.75 241 MET B N 1
ATOM 3896 C CA . MET B 1 241 ? 23.984 19.688 9.93 1 82.75 241 MET B CA 1
ATOM 3897 C C . MET B 1 241 ? 23.469 20.781 8.992 1 82.75 241 MET B C 1
ATOM 3899 O O . MET B 1 241 ? 22.406 20.625 8.383 1 82.75 241 MET B O 1
ATOM 3903 N N . ALA B 1 242 ? 24.234 21.859 8.93 1 85.81 242 ALA B N 1
ATOM 3904 C CA . ALA B 1 242 ? 23.812 22.969 8.07 1 85.81 242 ALA B CA 1
ATOM 3905 C C . ALA B 1 242 ? 23.688 22.516 6.617 1 85.81 242 ALA B C 1
ATOM 3907 O O . ALA B 1 242 ? 22.75 22.922 5.918 1 85.81 242 ALA B O 1
ATOM 3908 N N . HIS B 1 243 ? 24.578 21.734 6.305 1 90.44 243 HIS B N 1
ATOM 3909 C CA . HIS B 1 243 ? 24.562 21.203 4.945 1 90.44 243 HIS B CA 1
ATOM 3910 C C . HIS B 1 243 ? 23.344 20.328 4.715 1 90.44 243 HIS B C 1
ATOM 3912 O O . HIS B 1 243 ? 22.688 20.406 3.672 1 90.44 243 HIS B O 1
ATOM 3918 N N . TRP B 1 244 ? 23.016 19.516 5.66 1 90.62 244 TRP B N 1
ATOM 3919 C CA . TRP B 1 244 ? 21.859 18.625 5.551 1 90.62 244 TRP B CA 1
ATOM 3920 C C . TRP B 1 244 ? 20.562 19.438 5.465 1 90.62 244 TRP B C 1
ATOM 3922 O O . TRP B 1 244 ? 19.688 19.125 4.641 1 90.62 244 TRP B O 1
ATOM 3932 N N . VAL B 1 245 ? 20.516 20.406 6.273 1 92.56 245 VAL B N 1
ATOM 3933 C CA . VAL B 1 245 ? 19.344 21.266 6.289 1 92.56 245 VAL B CA 1
ATOM 3934 C C . VAL B 1 245 ? 19.141 21.906 4.918 1 92.56 245 VAL B C 1
ATOM 3936 O O . VAL B 1 245 ? 18.047 21.906 4.375 1 92.56 245 VAL B O 1
ATOM 3939 N N . GLU B 1 246 ? 20.203 22.438 4.41 1 94.31 246 GLU B N 1
ATOM 3940 C CA . GLU B 1 246 ? 20.156 23.078 3.105 1 94.31 246 GLU B CA 1
ATOM 3941 C C . GLU B 1 246 ? 19.688 22.109 2.023 1 94.31 246 GLU B C 1
ATOM 3943 O O . GLU B 1 246 ? 18.875 22.469 1.177 1 94.31 246 GLU B O 1
ATOM 3948 N N . GLN B 1 247 ? 20.172 20.938 2.086 1 95.31 247 GLN B N 1
ATOM 3949 C CA . GLN B 1 247 ? 19.828 19.938 1.087 1 95.31 247 GLN B CA 1
ATOM 3950 C C . GLN B 1 247 ? 18.344 19.547 1.189 1 95.31 247 GLN B C 1
ATOM 3952 O O . GLN B 1 247 ? 17.672 19.391 0.172 1 95.31 247 GLN B O 1
ATOM 3957 N N . VAL B 1 248 ? 17.859 19.391 2.377 1 96.12 248 VAL B N 1
ATOM 3958 C CA . VAL B 1 248 ? 16.453 19.031 2.596 1 96.12 248 VAL B CA 1
ATOM 3959 C C . VAL B 1 248 ? 15.555 20.172 2.129 1 96.12 248 VAL B C 1
ATOM 3961 O O . VAL B 1 248 ? 14.555 19.938 1.444 1 96.12 248 VAL B O 1
ATOM 3964 N N . ARG B 1 249 ? 15.906 21.344 2.475 1 95.75 249 ARG B N 1
ATOM 3965 C CA . ARG B 1 249 ? 15.125 22.5 2.062 1 95.75 249 ARG B CA 1
ATOM 3966 C C . ARG B 1 249 ? 15.102 22.641 0.543 1 95.75 249 ARG B C 1
ATOM 3968 O O . ARG B 1 249 ? 14.055 22.922 -0.045 1 95.75 249 ARG B O 1
ATOM 3975 N N . GLU B 1 250 ? 16.25 22.469 -0.057 1 95.38 250 GLU B N 1
ATOM 3976 C CA . GLU B 1 250 ? 16.344 22.547 -1.512 1 95.38 250 GLU B CA 1
ATOM 3977 C C . GLU B 1 250 ? 15.484 21.469 -2.178 1 95.38 250 GLU B C 1
ATOM 3979 O O . GLU B 1 250 ? 14.852 21.734 -3.205 1 95.38 250 GLU B O 1
ATOM 3984 N N . ALA B 1 251 ? 15.5 20.344 -1.623 1 95.75 251 ALA B N 1
ATOM 3985 C CA . ALA B 1 251 ? 14.68 19.266 -2.156 1 95.75 251 ALA B CA 1
ATOM 3986 C C . ALA B 1 251 ? 13.195 19.594 -2.074 1 95.75 251 ALA B C 1
ATOM 3988 O O . ALA B 1 251 ? 12.438 19.312 -3.006 1 95.75 251 ALA B O 1
ATOM 3989 N N . ALA B 1 252 ? 12.781 20.141 -0.937 1 94.81 252 ALA B N 1
ATOM 3990 C CA . ALA B 1 252 ? 11.391 20.531 -0.766 1 94.81 252 ALA B CA 1
ATOM 3991 C C . ALA B 1 252 ? 10.992 21.594 -1.792 1 94.81 252 ALA B C 1
ATOM 3993 O O . ALA B 1 252 ? 9.898 21.516 -2.369 1 94.81 252 ALA B O 1
ATOM 3994 N N . VAL B 1 253 ? 11.883 22.5 -2.055 1 91.94 253 VAL B N 1
ATOM 3995 C CA . VAL B 1 253 ? 11.633 23.562 -3.023 1 91.94 253 VAL B CA 1
ATOM 3996 C C . VAL B 1 253 ? 11.562 22.969 -4.43 1 91.94 253 VAL B C 1
ATOM 3998 O O . VAL B 1 253 ? 10.703 23.344 -5.23 1 91.94 253 VAL B O 1
ATOM 4001 N N . GLU B 1 254 ? 12.5 22.094 -4.68 1 92 254 GLU B N 1
ATOM 4002 C CA . GLU B 1 254 ? 12.5 21.422 -5.977 1 92 254 GLU B CA 1
ATOM 4003 C C . GLU B 1 254 ? 11.18 20.703 -6.23 1 92 254 GLU B C 1
ATOM 4005 O O . GLU B 1 254 ? 10.625 20.781 -7.328 1 92 254 GLU B O 1
ATOM 4010 N N . LEU B 1 255 ? 10.703 20.016 -5.27 1 90.06 255 LEU B N 1
ATOM 4011 C CA . LEU B 1 255 ? 9.453 19.281 -5.402 1 90.06 255 LEU B CA 1
ATOM 4012 C C . LEU B 1 255 ? 8.281 20.234 -5.613 1 90.06 255 LEU B C 1
ATOM 4014 O O . LEU B 1 255 ? 7.391 19.953 -6.418 1 90.06 255 LEU B O 1
ATOM 4018 N N . THR B 1 256 ? 8.273 21.297 -4.93 1 82.81 256 THR B N 1
ATOM 4019 C CA . THR B 1 256 ? 7.27 22.328 -5.113 1 82.81 256 THR B CA 1
ATOM 4020 C C . THR B 1 256 ? 7.25 22.828 -6.555 1 82.81 256 THR B C 1
ATOM 4022 O O . THR B 1 256 ? 6.18 23.016 -7.137 1 82.81 256 THR B O 1
ATOM 4025 N N . GLY B 1 257 ? 8.383 23.016 -7.086 1 79.56 257 GLY B N 1
ATOM 4026 C CA . GLY B 1 257 ? 8.508 23.438 -8.469 1 79.56 257 GLY B CA 1
ATOM 4027 C C . GLY B 1 257 ? 7.922 22.453 -9.461 1 79.56 257 GLY B C 1
ATOM 4028 O O . GLY B 1 257 ? 7.242 22.844 -10.406 1 79.56 257 GLY B O 1
ATOM 4029 N N . HIS B 1 258 ? 8.203 21.219 -9.227 1 78.12 258 HIS B N 1
ATOM 4030 C CA . HIS B 1 258 ? 7.676 20.172 -10.102 1 78.12 258 HIS B CA 1
ATOM 4031 C C . HIS B 1 258 ? 6.152 20.141 -10.062 1 78.12 258 HIS B C 1
ATOM 4033 O O . HIS B 1 258 ? 5.508 19.906 -11.094 1 78.12 258 HIS B O 1
ATOM 4039 N N . LEU B 1 259 ? 5.66 20.281 -8.914 1 73.06 259 LEU B N 1
ATOM 4040 C CA . LEU B 1 259 ? 4.211 20.281 -8.75 1 73.06 259 LEU B CA 1
ATOM 4041 C C . LEU B 1 259 ? 3.578 21.438 -9.516 1 73.06 259 LEU B C 1
ATOM 4043 O O . LEU B 1 259 ? 2.518 21.266 -10.125 1 73.06 259 LEU B O 1
ATOM 4047 N N . ARG B 1 260 ? 4.152 22.516 -9.43 1 67.81 260 ARG B N 1
ATOM 4048 C CA . ARG B 1 260 ? 3.654 23.703 -10.125 1 67.81 260 ARG B CA 1
ATOM 4049 C C . ARG B 1 260 ? 3.648 23.484 -11.633 1 67.81 260 ARG B C 1
ATOM 4051 O O . ARG B 1 260 ? 2.727 23.922 -12.328 1 67.81 260 ARG B O 1
ATOM 4058 N N . THR B 1 261 ? 4.66 22.797 -12.078 1 64.94 261 THR B N 1
ATOM 4059 C CA . THR B 1 261 ? 4.816 22.625 -13.523 1 64.94 261 THR B CA 1
ATOM 4060 C C . THR B 1 261 ? 3.922 21.5 -14.023 1 64.94 261 THR B C 1
ATOM 4062 O O . THR B 1 261 ? 3.293 21.625 -15.078 1 64.94 261 THR B O 1
ATOM 4065 N N . GLN B 1 262 ? 3.934 20.438 -13.352 1 59.94 262 GLN B N 1
ATOM 4066 C CA . GLN B 1 262 ? 3.301 19.25 -13.914 1 59.94 262 GLN B CA 1
ATOM 4067 C C . GLN B 1 262 ? 1.825 19.172 -13.531 1 59.94 262 GLN B C 1
ATOM 4069 O O . GLN B 1 262 ? 1.017 18.594 -14.258 1 59.94 262 GLN B O 1
ATOM 4074 N N . HIS B 1 263 ? 1.527 19.609 -12.383 1 58.75 263 HIS B N 1
ATOM 4075 C CA . HIS B 1 263 ? 0.136 19.484 -11.961 1 58.75 263 HIS B CA 1
ATOM 4076 C C . HIS B 1 263 ? -0.404 20.828 -11.453 1 58.75 263 HIS B C 1
ATOM 4078 O O . HIS B 1 263 ? -0.737 20.953 -10.273 1 58.75 263 HIS B O 1
ATOM 4084 N N . PRO B 1 264 ? -0.408 21.703 -12.391 1 46.97 264 PRO B N 1
ATOM 4085 C CA . PRO B 1 264 ? -0.837 23.047 -11.977 1 46.97 264 PRO B CA 1
ATOM 4086 C C . PRO B 1 264 ? -2.18 23.031 -11.25 1 46.97 264 PRO B C 1
ATOM 4088 O O . PRO B 1 264 ? -2.432 23.891 -10.406 1 46.97 264 PRO B O 1
ATOM 4091 N N . GLY B 1 265 ? -3.006 22.109 -11.547 1 45.75 265 GLY B N 1
ATOM 4092 C CA . GLY B 1 265 ? -4.336 22.047 -10.961 1 45.75 265 GLY B CA 1
ATOM 4093 C C . GLY B 1 265 ? -4.352 21.453 -9.57 1 45.75 265 GLY B C 1
ATOM 4094 O O . GLY B 1 265 ? -5.355 21.531 -8.859 1 45.75 265 GLY B O 1
ATOM 4095 N N . PHE B 1 266 ? -3.584 20.531 -9.352 1 45.97 266 PHE B N 1
ATOM 4096 C CA . PHE B 1 266 ? -3.549 19.906 -8.039 1 45.97 266 PHE B CA 1
ATOM 4097 C C . PHE B 1 266 ? -3.162 20.906 -6.961 1 45.97 266 PHE B C 1
ATOM 4099 O O . PHE B 1 266 ? -3.342 20.656 -5.77 1 45.97 266 PHE B O 1
ATOM 4106 N N . LEU B 1 267 ? -2.385 21.953 -7.25 1 38.16 267 LEU B N 1
ATOM 4107 C CA . LEU B 1 267 ? -1.98 23.031 -6.344 1 38.16 267 LEU B CA 1
ATOM 4108 C C . LEU B 1 267 ? -3.131 24 -6.105 1 38.16 267 LEU B C 1
ATOM 4110 O O . LEU B 1 267 ? -2.975 24.984 -5.387 1 38.16 267 LEU B O 1
ATOM 4114 N N . ARG B 1 268 ? -4.246 23.734 -6.805 1 31.27 268 ARG B N 1
ATOM 4115 C CA . ARG B 1 268 ? -5.312 24.688 -6.527 1 31.27 268 ARG B CA 1
ATOM 4116 C C . ARG B 1 268 ? -6.195 24.203 -5.379 1 31.27 268 ARG B C 1
ATOM 4118 O O . ARG B 1 268 ? -6.551 23.031 -5.316 1 31.27 268 ARG B O 1
#

Secondary structure (DSSP, 8-state):
--SSHHHHHHHHHHT--HHHHHHHHHHHT-BTTB--EEHHHHHHHHT--HHHHHHHHHHHHHTTSEEEETTEEEE-THHHHHHHHHHHH-HHHHHHHHHHHHHHHHH-SEEEEEEEETTEEEEEEEE--TT----S--TT-EEEGGGSHHHHHHHTT--HHHHHHHHTSSB---SSTTS-SBHHHHHHHHHHHHHHT-EEEESSSSTTEEEEEEEEE-TTS-EEEEEEEEEEGGG--GGGHHHHHHHHHHHHHHHHHHHHHH-TTTT-/--SSHHHHHHHHHHT--HHHHHHHHHHHT-BTTB--EEHHHHHHHHT--HHHHHHHHHHHHHTTSEEEETTEEEE-THHHHHHHHHHHH-HHHHHHHHHHHHHHHHH-SEEEEEEEETTEEEEEEEE--TT----S--TT-EEEGGGSHHHHHHHTT--HHHHHHHHTSSB---SSTTS-SBHHHHHHHHHHHHHHT-EEEESSSSTTEEEEEEEEE-TTS-EEEEEEEEEEGGG--GGGHHHHHHHHHHHHHHHHHHHHHH-TTTT-

pLDDT: mean 84.98, std 15.38, range [26.33, 97.56]

Organism: Delftia acidovorans (strain DSM 14801 / SPH-1) (NCBI:txid398578)

Sequence (536 aa):
MSDTSETLSNDNDRYTVPALERGLRLLACFTPSQPVWSAPDLARTLALPRSTVFRMLTTLENMGYLQRSGTEYRLGLSVLRLGYDYLSTQPLAQLAEPVLQALCERLGFTTNLALLDGTSVVYVARIAPAGAFQGAVRVGSRLPAHATVLGRALLQDMDADQLRELFGGSELPQFSESTPRDVQQLQQLLLQDRERGYAMGEGFYEPGVSSIAAPVRDAQGRIIAGLGMAVAFTEIAPGRMAHWVEQVREAAVELTGHLRTQHPGFLRMSDTSETLSNDNDRYTVPALERGLRLLACFTPSQPVWSAPDLARTLALPRSTVFRMLTTLENMGYLQRSGTEYRLGLSVLRLGYDYLSTQPLAQLAEPVLQALCERLGFTTNLALLDGTSVVYVARIAPAGAFQGAVRVGSRLPAHATVLGRALLQDMDADQLRELFGGSELPQFSESTPRDVQQLQQLLLQDRERGYAMGEGFYEPGVSSIAAPVRDAQGRIIAGLGMAVAFTEIAPGRMAHWVEQVREAAVELTGHLRTQHPGFLR